Protein AF-0000000079867577 (afdb_homodimer)

Nearest PDB structures (foldseek):
  4oru-assembly3_B  TM=2.639E-01  e=8.665E-01  Homo sapiens
  6h03-assembly1_E  TM=2.445E-01  e=2.563E+00  Homo sapiens
  1rav-assembly1_A  TM=2.492E-01  e=6.803E+00  Gallus gallus
  4oru-assembly3_B  TM=2.639E-01  e=9.669E-01  Homo sapiens
  1rav-assembly1_A  TM=2.495E-01  e=3.552E+00  Gallus gallus

Structure (mmCIF, N/CA/C/O backbone):
data_AF-0000000079867577-model_v1
#
loop_
_entity.id
_entity.type
_entity.pdbx_description
1 polymer 'Tubby C-terminal-like domain'
#
loop_
_atom_site.group_PDB
_atom_site.id
_atom_site.type_symbol
_atom_site.label_atom_id
_atom_site.label_alt_id
_atom_site.label_comp_id
_atom_site.label_asym_id
_atom_site.label_entity_id
_atom_site.label_seq_id
_atom_site.pdbx_PDB_ins_code
_atom_site.Cartn_x
_atom_site.Cartn_y
_atom_site.Cartn_z
_atom_site.occupancy
_atom_site.B_iso_or_equiv
_atom_site.auth_seq_id
_atom_site.auth_comp_id
_atom_site.auth_asym_id
_atom_site.auth_atom_id
_atom_site.pdbx_PDB_model_num
ATOM 1 N N . MET A 1 1 ? -5.703 4.043 -35.188 1 22.88 1 MET A N 1
ATOM 2 C CA . MET A 1 1 ? -6.418 4.797 -34.188 1 22.88 1 MET A CA 1
ATOM 3 C C . MET A 1 1 ? -6.48 4.012 -32.875 1 22.88 1 MET A C 1
ATOM 5 O O . MET A 1 1 ? -7.207 3.021 -32.781 1 22.88 1 MET A O 1
ATOM 9 N N . GLY A 1 2 ? -5.352 3.646 -32.219 1 25.7 2 GLY A N 1
ATOM 10 C CA . GLY A 1 2 ? -5.07 2.758 -31.109 1 25.7 2 GLY A CA 1
ATOM 11 C C . GLY A 1 2 ? -5.867 3.102 -29.859 1 25.7 2 GLY A C 1
ATOM 12 O O . GLY A 1 2 ? -5.922 4.262 -29.453 1 25.7 2 GLY A O 1
ATOM 13 N N . CYS A 1 3 ? -7.023 2.471 -29.609 1 24.03 3 CYS A N 1
ATOM 14 C CA . CYS A 1 3 ? -8 2.66 -28.547 1 24.03 3 CYS A CA 1
ATOM 15 C C . CYS A 1 3 ? -7.328 2.645 -27.172 1 24.03 3 CYS A C 1
ATOM 17 O O . CYS A 1 3 ? -7.012 1.577 -26.641 1 24.03 3 CYS A O 1
ATOM 19 N N . ALA A 1 4 ? -6.359 3.41 -26.875 1 29.22 4 ALA A N 1
ATOM 20 C CA . ALA A 1 4 ? -5.852 3.541 -25.516 1 29.22 4 ALA A CA 1
ATOM 21 C C . ALA A 1 4 ? -6.988 3.748 -24.531 1 29.22 4 ALA A C 1
ATOM 23 O O . ALA A 1 4 ? -7.48 4.867 -24.359 1 29.22 4 ALA A O 1
ATOM 24 N N . SER A 1 5 ? -8.031 3.057 -24.516 1 32.31 5 SER A N 1
ATOM 25 C CA . SER A 1 5 ? -9.086 3.277 -23.531 1 32.31 5 SER A CA 1
ATOM 26 C C . SER A 1 5 ? -8.508 3.404 -22.125 1 32.31 5 SER A C 1
ATOM 28 O O . SER A 1 5 ? -7.812 2.502 -21.641 1 32.31 5 SER A O 1
ATOM 30 N N . SER A 1 6 ? -8.016 4.461 -21.688 1 37.53 6 SER A N 1
ATOM 31 C CA . SER A 1 6 ? -7.57 4.898 -20.375 1 37.53 6 SER A CA 1
ATOM 32 C C . SER A 1 6 ? -8.492 4.359 -19.281 1 37.53 6 SER A C 1
ATOM 34 O O . SER A 1 6 ? -9.609 4.848 -19.109 1 37.53 6 SER A O 1
ATOM 36 N N . SER A 1 7 ? -8.773 3.127 -19.25 1 44.41 7 SER A N 1
ATOM 37 C CA . SER A 1 7 ? -9.727 2.506 -18.328 1 44.41 7 SER A CA 1
ATOM 38 C C . SER A 1 7 ? -9.578 3.051 -16.922 1 44.41 7 SER A C 1
ATOM 40 O O . SER A 1 7 ? -8.594 2.746 -16.234 1 44.41 7 SER A O 1
ATOM 42 N N . ALA A 1 8 ? -10.047 4.266 -16.859 1 45.84 8 ALA A N 1
ATOM 43 C CA . ALA A 1 8 ? -10.109 5.035 -15.609 1 45.84 8 ALA A CA 1
ATOM 44 C C . ALA A 1 8 ? -10.688 4.191 -14.477 1 45.84 8 ALA A C 1
ATOM 46 O O . ALA A 1 8 ? -11.625 3.416 -14.688 1 45.84 8 ALA A O 1
ATOM 47 N N . ILE A 1 9 ? -9.93 3.855 -13.453 1 59.16 9 ILE A N 1
ATOM 48 C CA . ILE A 1 9 ? -10.414 3.219 -12.234 1 59.16 9 ILE A CA 1
ATOM 49 C C . ILE A 1 9 ? -11.688 3.91 -11.758 1 59.16 9 ILE A C 1
ATOM 51 O O . ILE A 1 9 ? -11.711 5.129 -11.578 1 59.16 9 ILE A O 1
ATOM 55 N N . PRO A 1 10 ? -12.828 3.285 -11.914 1 61.44 10 PRO A N 1
ATOM 56 C CA . PRO A 1 10 ? -14.062 3.93 -11.453 1 61.44 10 PRO A CA 1
ATOM 57 C C . PRO A 1 10 ? -13.953 4.477 -10.031 1 61.44 10 PRO A C 1
ATOM 59 O O . PRO A 1 10 ? -13.25 3.898 -9.195 1 61.44 10 PRO A O 1
ATOM 62 N N . LYS A 1 11 ? -14.516 5.676 -9.906 1 65.81 11 LYS A N 1
ATOM 63 C CA . LYS A 1 11 ? -14.57 6.281 -8.578 1 65.81 11 LYS A CA 1
ATOM 64 C C . LYS A 1 11 ? -15.414 5.441 -7.629 1 65.81 11 LYS A C 1
ATOM 66 O O . LYS A 1 11 ? -16.453 4.895 -8.023 1 65.81 11 LYS A O 1
ATOM 71 N N . LEU A 1 12 ? -14.953 5.234 -6.418 1 74.25 12 LEU A N 1
ATOM 72 C CA . LEU A 1 12 ? -15.672 4.496 -5.383 1 74.25 12 LEU A CA 1
ATOM 73 C C . LEU A 1 12 ? -16.938 5.238 -4.969 1 74.25 12 LEU A C 1
ATOM 75 O O . LEU A 1 12 ? -16.969 6.469 -4.973 1 74.25 12 LEU A O 1
ATOM 79 N N . PRO A 1 13 ? -17.984 4.555 -4.668 1 74.25 13 PRO A N 1
ATOM 80 C CA . PRO A 1 13 ? -19.203 5.191 -4.172 1 74.25 13 PRO A CA 1
ATOM 81 C C . PRO A 1 13 ? -18.953 6.094 -2.963 1 74.25 13 PRO A C 1
ATOM 83 O O . PRO A 1 13 ? -18.047 5.824 -2.168 1 74.25 13 PRO A O 1
ATOM 86 N N . GLU A 1 14 ? -19.719 7.16 -2.885 1 72.25 14 GLU A N 1
ATOM 87 C CA . GLU A 1 14 ? -19.594 8.172 -1.84 1 72.25 14 GLU A CA 1
ATOM 88 C C . GLU A 1 14 ? -19.641 7.539 -0.451 1 72.25 14 GLU A C 1
ATOM 90 O O . GLU A 1 14 ? -18.938 7.969 0.461 1 72.25 14 GLU A O 1
ATOM 95 N N . SER A 1 15 ? -20.438 6.508 -0.345 1 73.75 15 SER A N 1
ATOM 96 C CA . SER A 1 15 ? -20.641 5.871 0.953 1 73.75 15 SER A CA 1
ATOM 97 C C . SER A 1 15 ? -19.359 5.195 1.439 1 73.75 15 SER A C 1
ATOM 99 O O . SER A 1 15 ? -19.219 4.902 2.629 1 73.75 15 SER A O 1
ATOM 101 N N . HIS A 1 16 ? -18.406 5.062 0.607 1 78.19 16 HIS A N 1
ATOM 102 C CA . HIS A 1 16 ? -17.172 4.363 0.969 1 78.19 16 HIS A CA 1
ATOM 103 C C . HIS A 1 16 ? -16 5.332 1.1 1 78.19 16 HIS A C 1
ATOM 105 O O . HIS A 1 16 ? -14.859 4.91 1.294 1 78.19 16 HIS A O 1
ATOM 111 N N . GLN A 1 17 ? -16.469 6.625 1.057 1 86.5 17 GLN A N 1
ATOM 112 C CA . GLN A 1 17 ? -15.398 7.621 1.062 1 86.5 17 GLN A CA 1
ATOM 113 C C . GLN A 1 17 ? -15.234 8.234 2.447 1 86.5 17 GLN A C 1
ATOM 115 O O . GLN A 1 17 ? -16.219 8.453 3.16 1 86.5 17 GLN A O 1
ATOM 120 N N . VAL A 1 18 ? -14.07 8.438 2.881 1 90.62 18 VAL A N 1
ATOM 121 C CA . VAL A 1 18 ? -13.664 9.188 4.062 1 90.62 18 VAL A CA 1
ATOM 122 C C . VAL A 1 18 ? -12.945 10.469 3.633 1 90.62 18 VAL A C 1
ATOM 124 O O . VAL A 1 18 ? -11.734 10.445 3.369 1 90.62 18 VAL A O 1
ATOM 127 N N . ALA A 1 19 ? -13.742 11.539 3.564 1 94.06 19 ALA A N 1
ATOM 128 C CA . ALA A 1 19 ? -13.203 12.75 2.934 1 94.06 19 ALA A CA 1
ATOM 129 C C . ALA A 1 19 ? -13.602 14 3.715 1 94.06 19 ALA A C 1
ATOM 131 O O . ALA A 1 19 ? -14.406 14.805 3.242 1 94.06 19 ALA A O 1
ATOM 132 N N . PRO A 1 20 ? -12.945 14.227 4.848 1 94.38 20 PRO A N 1
ATOM 133 C CA . PRO A 1 20 ? -13.289 15.438 5.598 1 94.38 20 PRO A CA 1
ATOM 134 C C . PRO A 1 20 ? -12.82 16.719 4.902 1 94.38 20 PRO A C 1
ATOM 136 O O . PRO A 1 20 ? -13.312 17.812 5.207 1 94.38 20 PRO A O 1
ATOM 139 N N . VAL A 1 21 ? -11.805 16.656 4.027 1 94.19 21 VAL A N 1
ATOM 140 C CA . VAL A 1 21 ? -11.344 17.844 3.305 1 94.19 21 VAL A CA 1
ATOM 141 C C . VAL A 1 21 ? -12.125 17.984 1.999 1 94.19 21 VAL A C 1
ATOM 143 O O . VAL A 1 21 ? -12.867 18.953 1.818 1 94.19 21 VAL A O 1
ATOM 146 N N . GLU A 1 22 ? -11.945 17.062 1.112 1 93.62 22 GLU A N 1
ATOM 147 C CA . GLU A 1 22 ? -12.641 17.094 -0.17 1 93.62 22 GLU A CA 1
ATOM 148 C C . GLU A 1 22 ? -12.742 15.703 -0.779 1 93.62 22 GLU A C 1
ATOM 150 O O . GLU A 1 22 ? -11.758 14.945 -0.784 1 93.62 22 GLU A O 1
ATOM 155 N N . ALA A 1 23 ? -13.898 15.422 -1.365 1 92.69 23 ALA A N 1
ATOM 156 C CA . ALA A 1 23 ? -14.148 14.102 -1.949 1 92.69 23 ALA A CA 1
ATOM 157 C C . ALA A 1 23 ? -13.211 13.836 -3.127 1 92.69 23 ALA A C 1
ATOM 159 O O . ALA A 1 23 ? -12.789 12.703 -3.346 1 92.69 23 ALA A O 1
ATOM 160 N N . ASP A 1 24 ? -12.844 14.898 -3.881 1 93.06 24 ASP A N 1
ATOM 161 C CA . ASP A 1 24 ? -12.023 14.75 -5.078 1 93.06 24 ASP A CA 1
ATOM 162 C C . ASP A 1 24 ? -10.586 14.383 -4.715 1 93.06 24 ASP A C 1
ATOM 164 O O . ASP A 1 24 ? -9.805 13.984 -5.578 1 93.06 24 ASP A O 1
ATOM 168 N N . LEU A 1 25 ? -10.258 14.414 -3.463 1 96.12 25 LEU A N 1
ATOM 169 C CA . LEU A 1 25 ? -8.898 14.141 -3.023 1 96.12 25 LEU A CA 1
ATOM 170 C C . LEU A 1 25 ? -8.773 12.703 -2.514 1 96.12 25 LEU A C 1
ATOM 172 O O . LEU A 1 25 ? -7.688 12.281 -2.102 1 96.12 25 LEU A O 1
ATOM 176 N N . CYS A 1 26 ? -9.875 12 -2.598 1 95.94 26 CYS A N 1
ATOM 177 C CA . CYS A 1 26 ? -9.852 10.609 -2.16 1 95.94 26 CYS A CA 1
ATOM 178 C C . CYS A 1 26 ? -9.07 9.742 -3.146 1 95.94 26 CYS A C 1
ATOM 180 O O . CYS A 1 26 ? -9.18 9.922 -4.359 1 95.94 26 CYS A O 1
ATOM 182 N N . ALA A 1 27 ? -8.312 8.812 -2.576 1 94.81 27 ALA A N 1
ATOM 183 C CA . ALA A 1 27 ? -7.672 7.809 -3.42 1 94.81 27 ALA A CA 1
ATOM 184 C C . ALA A 1 27 ? -8.711 6.934 -4.121 1 94.81 27 ALA A C 1
ATOM 186 O O . ALA A 1 27 ? -9.602 6.379 -3.473 1 94.81 27 ALA A O 1
ATOM 187 N N . LYS A 1 28 ? -8.602 6.812 -5.41 1 90.12 28 LYS A N 1
ATOM 188 C CA . LYS A 1 28 ? -9.547 5.992 -6.164 1 90.12 28 LYS A CA 1
ATOM 189 C C . LYS A 1 28 ? -9.289 4.504 -5.93 1 90.12 28 LYS A C 1
ATOM 191 O O . LYS A 1 28 ? -10.211 3.691 -6.023 1 90.12 28 LYS A O 1
ATOM 196 N N . ALA A 1 29 ? -8.102 4.129 -5.691 1 89.69 29 ALA A N 1
ATOM 197 C CA . ALA A 1 29 ? -7.613 2.791 -5.371 1 89.69 29 ALA A CA 1
ATOM 198 C C . ALA A 1 29 ? -6.477 2.854 -4.355 1 89.69 29 ALA A C 1
ATOM 200 O O . ALA A 1 29 ? -6.059 3.941 -3.945 1 89.69 29 ALA A O 1
ATOM 201 N N . ILE A 1 30 ? -6.078 1.617 -3.922 1 92.38 30 ILE A N 1
ATOM 202 C CA . ILE A 1 30 ? -4.926 1.607 -3.029 1 92.38 30 ILE A CA 1
ATOM 203 C C . ILE A 1 30 ? -3.805 2.459 -3.623 1 92.38 30 ILE A C 1
ATOM 205 O O . ILE A 1 30 ? -3.463 2.312 -4.801 1 92.38 30 ILE A O 1
ATOM 209 N N . THR A 1 31 ? -3.373 3.439 -2.898 1 93.5 31 THR A N 1
ATOM 210 C CA . THR A 1 31 ? -2.359 4.375 -3.373 1 93.5 31 THR A CA 1
ATOM 211 C C . THR A 1 31 ? -1.222 4.5 -2.365 1 93.5 31 THR A C 1
ATOM 213 O O . THR A 1 31 ? -1.458 4.531 -1.155 1 93.5 31 THR A O 1
ATOM 216 N N . THR A 1 32 ? 0.007 4.531 -2.857 1 95.69 32 THR A N 1
ATOM 217 C CA . THR A 1 32 ? 1.165 4.766 -2.002 1 95.69 32 THR A CA 1
ATOM 218 C C . THR A 1 32 ? 1.84 6.086 -2.355 1 95.69 32 THR A C 1
ATOM 220 O O . THR A 1 32 ? 2.209 6.312 -3.512 1 95.69 32 THR A O 1
ATOM 223 N N . LEU A 1 33 ? 1.961 6.957 -1.393 1 97.06 33 LEU A N 1
ATOM 224 C CA . LEU A 1 33 ? 2.646 8.234 -1.576 1 97.06 33 LEU A CA 1
ATOM 225 C C . LEU A 1 33 ? 4.082 8.156 -1.065 1 97.06 33 LEU A C 1
ATOM 227 O O . LEU A 1 33 ? 4.352 7.496 -0.059 1 97.06 33 LEU A O 1
ATOM 231 N N . ARG A 1 34 ? 4.973 8.812 -1.786 1 95.38 34 ARG A N 1
ATOM 232 C CA . ARG A 1 34 ? 6.359 8.953 -1.353 1 95.38 34 ARG A CA 1
ATOM 233 C C . ARG A 1 34 ? 6.543 10.227 -0.527 1 95.38 34 ARG A C 1
ATOM 235 O O . ARG A 1 34 ? 6.27 11.328 -1.005 1 95.38 34 ARG A O 1
ATOM 242 N N . LEU A 1 35 ? 6.977 10.008 0.667 1 94.69 35 LEU A N 1
ATOM 243 C CA . LEU A 1 35 ? 7.281 11.125 1.558 1 94.69 35 LEU A CA 1
ATOM 244 C C . LEU A 1 35 ? 8.734 11.062 2.02 1 94.69 35 LEU A C 1
ATOM 246 O O . LEU A 1 35 ? 9.477 10.156 1.632 1 94.69 35 LEU A O 1
ATOM 250 N N . ARG A 1 36 ? 9.164 12.094 2.695 1 91.81 36 ARG A N 1
ATOM 251 C CA . ARG A 1 36 ? 10.484 12.172 3.324 1 91.81 36 ARG A CA 1
ATOM 252 C C . ARG A 1 36 ? 10.391 12.828 4.699 1 91.81 36 ARG A C 1
ATOM 254 O O . ARG A 1 36 ? 9.469 13.602 4.961 1 91.81 36 ARG A O 1
ATOM 261 N N . ASP A 1 37 ? 11.312 12.445 5.512 1 90.38 37 ASP A N 1
ATOM 262 C CA . ASP A 1 37 ? 11.336 13.086 6.824 1 90.38 37 ASP A CA 1
ATOM 263 C C . ASP A 1 37 ? 11.406 14.602 6.695 1 90.38 37 ASP A C 1
ATOM 265 O O . ASP A 1 37 ? 12.234 15.125 5.945 1 90.38 37 ASP A O 1
ATOM 269 N N . ARG A 1 38 ? 10.516 15.25 7.398 1 87.38 38 ARG A N 1
ATOM 270 C CA . ARG A 1 38 ? 10.477 16.703 7.496 1 87.38 38 ARG A CA 1
ATOM 271 C C . ARG A 1 38 ? 10.406 17.344 6.117 1 87.38 38 ARG A C 1
ATOM 273 O O . ARG A 1 38 ? 11.109 18.328 5.844 1 87.38 38 ARG A O 1
ATOM 280 N N . PHE A 1 39 ? 9.68 16.734 5.227 1 82 39 PHE A N 1
ATOM 281 C CA . PHE A 1 39 ? 9.594 17.156 3.828 1 82 39 PHE A CA 1
ATOM 282 C C . PHE A 1 39 ? 9.047 18.562 3.715 1 82 39 PHE A C 1
ATOM 284 O O . PHE A 1 39 ? 9.18 19.219 2.67 1 82 39 PHE A O 1
ATOM 291 N N . TRP A 1 40 ? 8.555 19.172 4.723 1 77.62 40 TRP A N 1
ATOM 292 C CA . TRP A 1 40 ? 8.039 20.547 4.668 1 77.62 40 TRP A CA 1
ATOM 293 C C . TRP A 1 40 ? 9.109 21.547 5.09 1 77.62 40 TRP A C 1
ATOM 295 O O . TRP A 1 40 ? 8.922 22.75 4.949 1 77.62 40 TRP A O 1
ATOM 305 N N . ASP A 1 41 ? 10.125 20.922 5.664 1 74.19 41 ASP A N 1
ATOM 306 C CA . ASP A 1 41 ? 11.148 21.797 6.223 1 74.19 41 ASP A CA 1
ATOM 307 C C . ASP A 1 41 ? 12.25 22.078 5.203 1 74.19 41 ASP A C 1
ATOM 309 O O . ASP A 1 41 ? 13.438 22.047 5.535 1 74.19 41 ASP A O 1
ATOM 313 N N . SER A 1 42 ? 11.898 22.219 4.031 1 68.62 42 SER A N 1
ATOM 314 C CA . SER A 1 42 ? 12.93 22.531 3.043 1 68.62 42 SER A CA 1
ATOM 315 C C . SER A 1 42 ? 13.398 23.969 3.172 1 68.62 42 SER A C 1
ATOM 317 O O . SER A 1 42 ? 12.578 24.891 3.309 1 68.62 42 SER A O 1
ATOM 319 N N . PRO A 1 43 ? 14.68 24.062 3.348 1 64.69 43 PRO A N 1
ATOM 320 C CA . PRO A 1 43 ? 15.203 25.438 3.443 1 64.69 43 PRO A CA 1
ATOM 321 C C . PRO A 1 43 ? 14.891 26.266 2.201 1 64.69 43 PRO A C 1
ATOM 323 O O . PRO A 1 43 ? 14.859 27.5 2.273 1 64.69 43 PRO A O 1
ATOM 326 N N . SER A 1 44 ? 14.75 25.625 1.165 1 65.5 44 SER A N 1
ATOM 327 C CA . SER A 1 44 ? 14.492 26.391 -0.053 1 65.5 44 SER A CA 1
ATOM 328 C C . SER A 1 44 ? 13.023 26.781 -0.149 1 65.5 44 SER A C 1
ATOM 330 O O . SER A 1 44 ? 12.164 26.172 0.498 1 65.5 44 SER A O 1
ATOM 332 N N . ASP A 1 45 ? 12.719 27.969 -0.499 1 66.69 45 ASP A N 1
ATOM 333 C CA . ASP A 1 45 ? 11.367 28.438 -0.762 1 66.69 45 ASP A CA 1
ATOM 334 C C . ASP A 1 45 ? 10.672 27.547 -1.796 1 66.69 45 ASP A C 1
ATOM 336 O O . ASP A 1 45 ? 9.578 27.891 -2.271 1 66.69 45 ASP A O 1
ATOM 340 N N . GLU A 1 46 ? 11.305 26.422 -2.014 1 76 46 GLU A N 1
ATOM 341 C CA . GLU A 1 46 ? 10.719 25.562 -3.033 1 76 46 GLU A CA 1
ATOM 342 C C . GLU A 1 46 ? 9.758 24.547 -2.414 1 76 46 GLU A C 1
ATOM 344 O O . GLU A 1 46 ? 9.961 24.109 -1.284 1 76 46 GLU A O 1
ATOM 349 N N . ASP A 1 47 ? 8.719 24.281 -3.141 1 85.81 47 ASP A N 1
ATOM 350 C CA . ASP A 1 47 ? 7.719 23.312 -2.715 1 85.81 47 ASP A CA 1
ATOM 351 C C . ASP A 1 47 ? 8.289 21.891 -2.732 1 85.81 47 ASP A C 1
ATOM 353 O O . ASP A 1 47 ? 9.094 21.547 -3.604 1 85.81 47 ASP A O 1
ATOM 357 N N . PHE A 1 48 ? 8.055 21.219 -1.722 1 90.62 48 PHE A N 1
ATOM 358 C CA . PHE A 1 48 ? 8.227 19.766 -1.828 1 90.62 48 PHE A CA 1
ATOM 359 C C . PHE A 1 48 ? 7.055 19.141 -2.568 1 90.62 48 PHE A C 1
ATOM 361 O O . PHE A 1 48 ? 5.895 19.422 -2.26 1 90.62 48 PHE A O 1
ATOM 368 N N . VAL A 1 49 ? 7.375 18.312 -3.467 1 93.44 49 VAL A N 1
ATOM 369 C CA . VAL A 1 49 ? 6.352 17.641 -4.266 1 93.44 49 VAL A CA 1
ATOM 370 C C . VAL A 1 49 ? 6.137 16.219 -3.75 1 93.44 49 VAL A C 1
ATOM 372 O O . VAL A 1 49 ? 7.086 15.445 -3.645 1 93.44 49 VAL A O 1
ATOM 375 N N . ILE A 1 50 ? 4.93 15.969 -3.293 1 95.69 50 ILE A N 1
ATOM 376 C CA . ILE A 1 50 ? 4.52 14.625 -2.9 1 95.69 50 ILE A CA 1
ATOM 377 C C . ILE A 1 50 ? 4.02 13.859 -4.121 1 95.69 50 ILE A C 1
ATOM 379 O O . ILE A 1 50 ? 3.066 14.281 -4.781 1 95.69 50 ILE A O 1
ATOM 383 N N . CYS A 1 51 ? 4.641 12.688 -4.406 1 95.5 51 CYS A N 1
ATOM 384 C CA . CYS A 1 51 ? 4.301 11.93 -5.602 1 95.5 51 CYS A CA 1
ATOM 385 C C . CYS A 1 51 ? 3.766 10.555 -5.242 1 95.5 51 CYS A C 1
ATOM 387 O O . CYS A 1 51 ? 4.047 10.039 -4.16 1 95.5 51 CYS A O 1
ATOM 389 N N . ASP A 1 52 ? 2.963 10.102 -6.117 1 94.62 52 ASP A N 1
ATOM 390 C CA . ASP A 1 52 ? 2.598 8.688 -6.039 1 94.62 52 ASP A CA 1
ATOM 391 C C . ASP A 1 52 ? 3.803 7.793 -6.312 1 94.62 52 ASP A C 1
ATOM 393 O O . ASP A 1 52 ? 4.605 8.078 -7.203 1 94.62 52 ASP A O 1
ATOM 397 N N . ALA A 1 53 ? 3.973 6.746 -5.562 1 90.44 53 ALA A N 1
ATOM 398 C CA . ALA A 1 53 ? 5.137 5.867 -5.652 1 90.44 53 ALA A CA 1
ATOM 399 C C . ALA A 1 53 ? 5.066 4.984 -6.895 1 90.44 53 ALA A C 1
ATOM 401 O O . ALA A 1 53 ? 6.094 4.512 -7.387 1 90.44 53 ALA A O 1
ATOM 402 N N . GLU A 1 54 ? 3.896 4.738 -7.395 1 83.44 54 GLU A N 1
ATOM 403 C CA . GLU A 1 54 ? 3.695 3.777 -8.477 1 83.44 54 GLU A CA 1
ATOM 404 C C . GLU A 1 54 ? 3.953 4.418 -9.836 1 83.44 54 GLU A C 1
ATOM 406 O O . GLU A 1 54 ? 4.727 3.891 -10.641 1 83.44 54 GLU A O 1
ATOM 411 N N . TRP A 1 55 ? 3.311 5.578 -10.016 1 83.31 55 TRP A N 1
ATOM 412 C CA . TRP A 1 55 ? 3.354 6.18 -11.352 1 83.31 55 TRP A CA 1
ATOM 413 C C . TRP A 1 55 ? 4.227 7.434 -11.352 1 83.31 55 TRP A C 1
ATOM 415 O O . TRP A 1 55 ? 4.562 7.961 -12.414 1 83.31 55 TRP A O 1
ATOM 425 N N . GLY A 1 56 ? 4.527 7.883 -10.195 1 87 56 GLY A N 1
ATOM 426 C CA . GLY A 1 56 ? 5.359 9.07 -10.102 1 87 56 GLY A CA 1
ATOM 427 C C . GLY A 1 56 ? 4.586 10.359 -10.328 1 87 56 GLY A C 1
ATOM 428 O O . GLY A 1 56 ? 5.184 11.43 -10.477 1 87 56 GLY A O 1
ATOM 429 N N . GLN A 1 57 ? 3.365 10.297 -10.391 1 91.69 57 GLN A N 1
ATOM 430 C CA . GLN A 1 57 ? 2.525 11.477 -10.594 1 91.69 57 GLN A CA 1
ATOM 431 C C . GLN A 1 57 ? 2.535 12.375 -9.359 1 91.69 57 GLN A C 1
ATOM 433 O O . GLN A 1 57 ? 2.49 11.891 -8.227 1 91.69 57 GLN A O 1
ATOM 438 N N . ASP A 1 58 ? 2.533 13.727 -9.641 1 96.25 58 ASP A N 1
ATOM 439 C CA . ASP A 1 58 ? 2.418 14.68 -8.539 1 96.25 58 ASP A CA 1
ATOM 440 C C . ASP A 1 58 ? 1.022 14.648 -7.922 1 96.25 58 ASP A C 1
ATOM 442 O O . ASP A 1 58 ? 0.02 14.664 -8.641 1 96.25 58 ASP A O 1
ATOM 446 N N . VAL A 1 59 ? 0.977 14.633 -6.645 1 97.62 59 VAL A N 1
ATOM 447 C CA . VAL A 1 59 ? -0.309 14.562 -5.957 1 97.62 59 VAL A CA 1
ATOM 448 C C . VAL A 1 59 ? -0.531 15.836 -5.148 1 97.62 59 VAL A C 1
ATOM 450 O O . VAL A 1 59 ? -1.592 16.469 -5.238 1 97.62 59 VAL A O 1
ATOM 453 N N . PHE A 1 60 ? 0.449 16.219 -4.344 1 97.62 60 PHE A N 1
ATOM 454 C CA . PHE A 1 60 ? 0.374 17.438 -3.541 1 97.62 60 PHE A CA 1
ATOM 455 C C . PHE A 1 60 ? 1.703 18.172 -3.564 1 97.62 60 PHE A C 1
ATOM 457 O O . PHE A 1 60 ? 2.725 17.625 -3.979 1 97.62 60 PHE A O 1
ATOM 464 N N . ARG A 1 61 ? 1.608 19.375 -3.209 1 95.38 61 ARG A N 1
ATOM 465 C CA . ARG A 1 61 ? 2.768 20.219 -2.932 1 95.38 61 ARG A CA 1
ATOM 466 C C . ARG A 1 61 ? 2.648 20.875 -1.562 1 95.38 61 ARG A C 1
ATOM 468 O O . ARG A 1 61 ? 1.542 21.156 -1.101 1 95.38 61 ARG A O 1
ATOM 475 N N . ILE A 1 62 ? 3.764 21.031 -0.963 1 93.25 62 ILE A N 1
ATOM 476 C CA . ILE A 1 62 ? 3.752 21.766 0.296 1 93.25 62 ILE A CA 1
ATOM 477 C C . ILE A 1 62 ? 4.926 22.734 0.335 1 93.25 62 ILE A C 1
ATOM 479 O O . ILE A 1 62 ? 6.055 22.375 0.002 1 93.25 62 ILE A O 1
ATOM 483 N N . GLN A 1 63 ? 4.496 23.969 0.558 1 79.94 63 GLN A N 1
ATOM 484 C CA . GLN A 1 63 ? 5.531 25 0.668 1 79.94 63 GLN A CA 1
ATOM 485 C C . GLN A 1 63 ? 6.23 24.922 2.023 1 79.94 63 GLN A C 1
ATOM 487 O O . GLN A 1 63 ? 5.574 24.797 3.061 1 79.94 63 GLN A O 1
ATOM 492 N N . GLY A 1 64 ? 7.555 24.766 1.994 1 66.5 64 GLY A N 1
ATOM 493 C CA . GLY A 1 64 ? 8.375 24.781 3.191 1 66.5 64 GLY A CA 1
ATOM 494 C C . GLY A 1 64 ? 8.406 26.141 3.873 1 66.5 64 GLY A C 1
ATOM 495 O O . GLY A 1 64 ? 8.812 27.141 3.271 1 66.5 64 GLY A O 1
ATOM 496 N N . THR A 1 65 ? 7.559 26.359 4.809 1 68.75 65 THR A N 1
ATOM 497 C CA . THR A 1 65 ? 7.637 27.641 5.5 1 68.75 65 THR A CA 1
ATOM 498 C C . THR A 1 65 ? 8.039 27.438 6.957 1 68.75 65 THR A C 1
ATOM 500 O O . THR A 1 65 ? 7.871 26.359 7.516 1 68.75 65 THR A O 1
ATOM 503 N N . THR A 1 66 ? 8.828 28.297 7.43 1 63.62 66 THR A N 1
ATOM 504 C CA . THR A 1 66 ? 9.156 28.359 8.852 1 63.62 66 THR A CA 1
ATOM 505 C C . THR A 1 66 ? 7.949 28.797 9.672 1 63.62 66 THR A C 1
ATOM 507 O O . THR A 1 66 ? 7.984 28.766 10.906 1 63.62 66 THR A O 1
ATOM 510 N N . SER A 1 67 ? 6.93 29.109 8.977 1 66.75 67 SER A N 1
ATOM 511 C CA . SER A 1 67 ? 5.742 29.594 9.672 1 66.75 67 SER A CA 1
ATOM 512 C C . SER A 1 67 ? 4.996 28.453 10.359 1 66.75 67 SER A C 1
ATOM 514 O O . SER A 1 67 ? 5.199 27.281 10.031 1 66.75 67 SER A O 1
ATOM 516 N N . ALA A 1 68 ? 4.262 28.797 11.383 1 74.12 68 ALA A N 1
ATOM 517 C CA . ALA A 1 68 ? 3.389 27.891 12.109 1 74.12 68 ALA A CA 1
ATOM 518 C C . ALA A 1 68 ? 2.277 27.359 11.211 1 74.12 68 ALA A C 1
ATOM 520 O O . ALA A 1 68 ? 1.684 26.312 11.492 1 74.12 68 ALA A O 1
ATOM 521 N N . MET A 1 69 ? 2.125 28.094 10.141 1 86.5 69 MET A N 1
ATOM 522 C CA . MET A 1 69 ? 1.05 27.672 9.25 1 86.5 69 MET A CA 1
ATOM 523 C C . MET A 1 69 ? 1.605 26.922 8.047 1 86.5 69 MET A C 1
ATOM 525 O O . MET A 1 69 ? 2.521 27.406 7.375 1 86.5 69 MET A O 1
ATOM 529 N N . LYS A 1 70 ? 1.132 25.719 7.836 1 90.56 70 LYS A N 1
ATOM 530 C CA . LYS A 1 70 ? 1.481 24.922 6.672 1 90.56 70 LYS A CA 1
ATOM 531 C C . LYS A 1 70 ? 0.317 24.828 5.691 1 90.56 70 LYS A C 1
ATOM 533 O O . LYS A 1 70 ? -0.833 24.656 6.098 1 90.56 70 LYS A O 1
ATOM 538 N N . THR A 1 71 ? 0.705 25.078 4.465 1 93.5 71 THR A N 1
ATOM 539 C CA . THR A 1 71 ? -0.324 25.031 3.432 1 93.5 71 THR A CA 1
ATOM 540 C C . THR A 1 71 ? -0.095 23.859 2.486 1 93.5 71 THR A C 1
ATOM 542 O O . THR A 1 71 ? 0.975 23.734 1.887 1 93.5 71 THR A O 1
ATOM 545 N N . LEU A 1 72 ? -1.035 22.953 2.422 1 95.75 72 LEU A N 1
ATOM 546 C CA . LEU A 1 72 ? -1.027 21.891 1.429 1 95.75 72 LEU A CA 1
ATOM 547 C C . LEU A 1 72 ? -1.694 22.344 0.136 1 95.75 72 LEU A C 1
ATOM 549 O O . LEU A 1 72 ? -2.787 22.922 0.164 1 95.75 72 LEU A O 1
ATOM 553 N N . ARG A 1 73 ? -1.025 22.094 -0.983 1 96.62 73 ARG A N 1
ATOM 554 C CA . ARG A 1 73 ? -1.495 22.531 -2.289 1 96.62 73 ARG A CA 1
ATOM 555 C C . ARG A 1 73 ? -1.669 21.359 -3.242 1 96.62 73 ARG A C 1
ATOM 557 O O . ARG A 1 73 ? -1.066 20.297 -3.047 1 96.62 73 ARG A O 1
ATOM 564 N N . ASP A 1 74 ? -2.51 21.641 -4.25 1 96.69 74 ASP A N 1
ATOM 565 C CA . ASP A 1 74 ? -2.604 20.641 -5.316 1 96.69 74 ASP A CA 1
ATOM 566 C C . ASP A 1 74 ? -1.438 20.781 -6.293 1 96.69 74 ASP A C 1
ATOM 568 O O . ASP A 1 74 ? -0.569 21.625 -6.121 1 96.69 74 ASP A O 1
ATOM 572 N N . PRO A 1 75 ? -1.318 19.922 -7.301 1 95.88 75 PRO A N 1
ATOM 573 C CA . PRO A 1 75 ? -0.184 19.953 -8.227 1 95.88 75 PRO A CA 1
ATOM 574 C C . PRO A 1 75 ? -0.092 21.266 -9.008 1 95.88 75 PRO A C 1
ATOM 576 O O . PRO A 1 75 ? 0.979 21.609 -9.508 1 95.88 75 PRO A O 1
ATOM 579 N N . HIS A 1 76 ? -1.124 21.953 -9.125 1 95.38 76 HIS A N 1
ATOM 580 C CA . HIS A 1 76 ? -1.145 23.234 -9.82 1 95.38 76 HIS A CA 1
ATOM 581 C C . HIS A 1 76 ? -0.919 24.391 -8.852 1 95.38 76 HIS A C 1
ATOM 583 O O . HIS A 1 76 ? -1.165 25.547 -9.195 1 95.38 76 HIS A O 1
ATOM 589 N N . ARG A 1 77 ? -0.586 24.109 -7.645 1 93.69 77 ARG A N 1
ATOM 590 C CA . ARG A 1 77 ? -0.189 25.047 -6.609 1 93.69 77 ARG A CA 1
ATOM 591 C C . ARG A 1 77 ? -1.4 25.797 -6.051 1 93.69 77 ARG A C 1
ATOM 593 O O . ARG A 1 77 ? -1.261 26.859 -5.445 1 93.69 77 ARG A O 1
ATOM 600 N N . LYS A 1 78 ? -2.516 25.25 -6.363 1 94.88 78 LYS A N 1
ATOM 601 C CA . LYS A 1 78 ? -3.709 25.781 -5.711 1 94.88 78 LYS A CA 1
ATOM 602 C C . LYS A 1 78 ? -3.779 25.344 -4.25 1 94.88 78 LYS A C 1
ATOM 604 O O . LYS A 1 78 ? -3.725 24.141 -3.959 1 94.88 78 LYS A O 1
ATOM 609 N N . PRO A 1 79 ? -3.947 26.297 -3.32 1 95.44 79 PRO A N 1
ATOM 610 C CA . PRO A 1 79 ? -4.074 25.906 -1.917 1 95.44 79 PRO A CA 1
ATOM 611 C C . PRO A 1 79 ? -5.328 25.078 -1.647 1 95.44 79 PRO A C 1
ATOM 613 O O . PRO A 1 79 ? -6.402 25.391 -2.164 1 95.44 79 PRO A O 1
ATOM 616 N N . LEU A 1 80 ? -5.184 24.031 -0.873 1 96.88 80 LEU A N 1
ATOM 617 C CA . LEU A 1 80 ? -6.301 23.172 -0.525 1 96.88 80 LEU A CA 1
ATOM 618 C C . LEU A 1 80 ? -6.703 23.359 0.934 1 96.88 80 LEU A C 1
ATOM 620 O O . LEU A 1 80 ? -7.887 23.5 1.243 1 96.88 80 LEU A O 1
ATOM 624 N N . VAL A 1 81 ? -5.758 23.375 1.851 1 96.5 81 VAL A N 1
ATOM 625 C CA . VAL A 1 81 ? -6 23.484 3.285 1 96.5 81 VAL A CA 1
ATOM 626 C C . VAL A 1 81 ? -4.82 24.172 3.959 1 96.5 81 VAL A C 1
ATOM 628 O O . VAL A 1 81 ? -3.697 24.141 3.457 1 96.5 81 VAL A O 1
ATOM 631 N N . HIS A 1 82 ? -5.117 24.797 5.055 1 95.25 82 HIS A N 1
ATOM 632 C CA . HIS A 1 82 ? -4.133 25.344 5.98 1 95.25 82 HIS A CA 1
ATOM 633 C C . HIS A 1 82 ? -4.121 24.578 7.297 1 95.25 82 HIS A C 1
ATOM 635 O O . HIS A 1 82 ? -5.18 24.219 7.824 1 95.25 82 HIS A O 1
ATOM 641 N N . MET A 1 83 ? -3.006 24.281 7.723 1 95.19 83 MET A N 1
ATOM 642 C CA . MET A 1 83 ? -2.859 23.672 9.039 1 95.19 83 MET A CA 1
ATOM 643 C C . MET A 1 83 ? -2.082 24.578 9.977 1 95.19 83 MET A C 1
ATOM 645 O O . MET A 1 83 ? -1.016 25.094 9.617 1 95.19 83 MET A O 1
ATOM 649 N N . LYS A 1 84 ? -2.66 24.781 11.125 1 93.19 84 LYS A N 1
ATOM 650 C CA . LYS A 1 84 ? -2.053 25.688 12.102 1 93.19 84 LYS A CA 1
ATOM 651 C C . LYS A 1 84 ? -1.899 25 13.453 1 93.19 84 LYS A C 1
ATOM 653 O O . LYS A 1 84 ? -2.85 24.406 13.969 1 93.19 84 LYS A O 1
ATOM 658 N N . ARG A 1 85 ? -0.713 25.156 13.992 1 92.19 85 ARG A N 1
ATOM 659 C CA . ARG A 1 85 ? -0.448 24.656 15.344 1 92.19 85 ARG A CA 1
ATOM 660 C C . ARG A 1 85 ? -1.122 25.531 16.391 1 92.19 85 ARG A C 1
ATOM 662 O O . ARG A 1 85 ? -1.002 26.75 16.359 1 92.19 85 ARG A O 1
ATOM 669 N N . GLU A 1 86 ? -1.914 24.938 17.297 1 92.88 86 GLU A N 1
ATOM 670 C CA . GLU A 1 86 ? -2.484 25.656 18.438 1 92.88 86 GLU A CA 1
ATOM 671 C C . GLU A 1 86 ? -1.498 25.719 19.594 1 92.88 86 GLU A C 1
ATOM 673 O O . GLU A 1 86 ? -1.384 24.766 20.375 1 92.88 86 GLU A O 1
ATOM 678 N N . LEU A 1 87 ? -0.927 26.844 19.859 1 86.81 87 LEU A N 1
ATOM 679 C CA . LEU A 1 87 ? 0.186 27.031 20.781 1 86.81 87 LEU A CA 1
ATOM 680 C C . LEU A 1 87 ? -0.268 26.844 22.219 1 86.81 87 LEU A C 1
ATOM 682 O O . LEU A 1 87 ? 0.489 26.344 23.062 1 86.81 87 LEU A O 1
ATOM 686 N N . MET A 1 88 ? -1.532 27.234 22.547 1 90.25 88 MET A N 1
ATOM 687 C CA . MET A 1 88 ? -1.995 27.219 23.922 1 90.25 88 MET A CA 1
ATOM 688 C C . MET A 1 88 ? -2.707 25.906 24.25 1 90.25 88 MET A C 1
ATOM 690 O O . MET A 1 88 ? -3.316 25.766 25.312 1 90.25 88 MET A O 1
ATOM 694 N N . ALA A 1 89 ? -2.691 24.953 23.328 1 90 89 ALA A N 1
ATOM 695 C CA . ALA A 1 89 ? -3.324 23.656 23.594 1 90 89 ALA A CA 1
ATOM 696 C C . ALA A 1 89 ? -2.49 22.828 24.562 1 90 89 ALA A C 1
ATOM 698 O O . ALA A 1 89 ? -1.26 22.891 24.531 1 90 89 ALA A O 1
ATOM 699 N N . PRO A 1 90 ? -3.15 22.078 25.5 1 91.75 90 PRO A N 1
ATOM 700 C CA . PRO A 1 90 ? -2.422 21.25 26.469 1 91.75 90 PRO A CA 1
ATOM 701 C C . PRO A 1 90 ? -1.602 20.141 25.812 1 91.75 90 PRO A C 1
ATOM 703 O O . PRO A 1 90 ? -0.66 19.625 26.422 1 91.75 90 PRO A O 1
ATOM 706 N N . VAL A 1 91 ? -2.012 19.703 24.734 1 91.44 91 VAL A N 1
ATOM 707 C CA . VAL A 1 91 ? -1.282 18.719 23.953 1 91.44 91 VAL A CA 1
ATOM 708 C C . VAL A 1 91 ? -1.066 19.234 22.531 1 91.44 91 VAL A C 1
ATOM 710 O O . VAL A 1 91 ? -1.791 20.109 22.062 1 91.44 91 VAL A O 1
ATOM 713 N N . PRO A 1 92 ? -0.018 18.75 21.844 1 92.88 92 PRO A N 1
ATOM 714 C CA . PRO A 1 92 ? 0.199 19.203 20.469 1 92.88 92 PRO A CA 1
ATOM 715 C C . PRO A 1 92 ? -1.03 19.016 19.578 1 92.88 92 PRO A C 1
ATOM 717 O O . PRO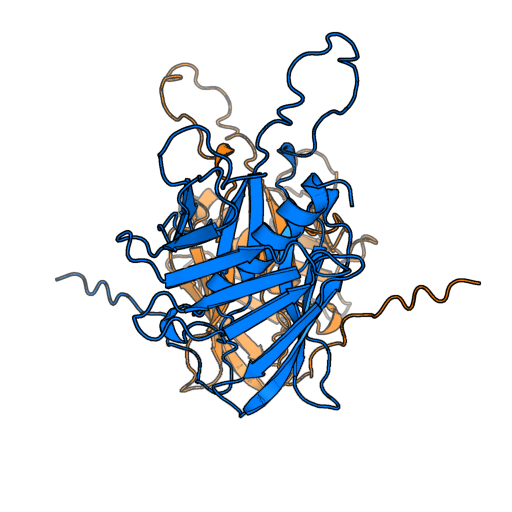 A 1 92 ? -1.41 17.875 19.281 1 92.88 92 PRO A O 1
ATOM 720 N N . THR A 1 93 ? -1.652 20.109 19.234 1 95.25 93 THR A N 1
ATOM 721 C CA . THR A 1 93 ? -2.898 20.141 18.484 1 95.25 93 THR A CA 1
ATOM 722 C C . THR A 1 93 ? -2.748 21.016 17.234 1 95.25 93 THR A C 1
ATOM 724 O O . THR A 1 93 ? -2.24 22.141 17.297 1 95.25 93 THR A O 1
ATOM 727 N N . TYR A 1 94 ? -3.143 20.469 16.109 1 95.69 94 TYR A N 1
ATOM 728 C CA . TYR A 1 94 ? -3.078 21.141 14.82 1 95.69 94 TYR A CA 1
ATOM 729 C C . TYR A 1 94 ? -4.469 21.312 14.219 1 95.69 94 TYR A C 1
ATOM 731 O O . TYR A 1 94 ? -5.164 20.328 13.969 1 95.69 94 TYR A O 1
ATOM 739 N N . ASN A 1 95 ? -4.832 22.516 14.039 1 96.94 95 ASN A N 1
ATOM 740 C CA . ASN A 1 95 ? -6.129 22.812 13.445 1 96.94 95 ASN A CA 1
ATOM 741 C C . ASN A 1 95 ? -6.039 22.938 11.922 1 96.94 95 ASN A C 1
ATOM 743 O O . ASN A 1 95 ? -5.105 23.547 11.398 1 96.94 95 ASN A O 1
ATOM 747 N N . VAL A 1 96 ? -6.961 22.297 11.219 1 97 96 VAL A N 1
ATOM 748 C CA . VAL A 1 96 ? -6.977 22.281 9.766 1 97 96 VAL A CA 1
ATOM 749 C C . VAL A 1 96 ? -8.148 23.109 9.25 1 97 96 VAL A C 1
ATOM 751 O O . VAL A 1 96 ? -9.297 22.891 9.648 1 97 96 VAL A O 1
ATOM 754 N N . PHE A 1 97 ? -7.875 24.062 8.367 1 96.81 97 PHE A N 1
ATOM 755 C CA . PHE A 1 97 ? -8.875 24.969 7.805 1 96.81 97 PHE A CA 1
ATOM 756 C C . PHE A 1 97 ? -8.938 24.828 6.289 1 96.81 97 PHE A C 1
ATOM 758 O O . PHE A 1 97 ? -7.91 24.656 5.633 1 96.81 97 PHE A O 1
ATOM 765 N N . ASP A 1 98 ? -10.094 24.922 5.781 1 95.81 98 ASP A N 1
ATOM 766 C CA . ASP A 1 98 ? -10.25 24.969 4.328 1 95.81 98 ASP A CA 1
ATOM 767 C C . ASP A 1 98 ? -9.578 26.203 3.748 1 95.81 98 ASP A C 1
ATOM 769 O O . ASP A 1 98 ? -9.617 27.281 4.352 1 95.81 98 ASP A O 1
ATOM 773 N N . ALA A 1 99 ? -8.938 26.125 2.594 1 94.62 99 ALA A N 1
ATOM 774 C CA . ALA A 1 99 ? -8.227 27.25 1.994 1 94.62 99 ALA A CA 1
ATOM 775 C C . ALA A 1 99 ? -9.172 28.109 1.156 1 94.62 99 ALA A C 1
ATOM 777 O O . ALA A 1 99 ? -8.75 29.078 0.538 1 94.62 99 ALA A O 1
ATOM 778 N N . LYS A 1 100 ? -10.352 27.719 1.112 1 92.69 100 LYS A N 1
ATOM 779 C CA . LYS A 1 100 ? -11.352 28.531 0.427 1 92.69 100 LYS A CA 1
ATOM 780 C C . LYS A 1 100 ? -11.609 29.828 1.187 1 92.69 100 LYS A C 1
ATOM 782 O O . LYS A 1 100 ? -11.039 30.062 2.254 1 92.69 100 LYS A O 1
ATOM 787 N N . ALA A 1 101 ? -12.438 30.656 0.602 1 91 101 ALA A N 1
ATOM 788 C CA . ALA A 1 101 ? -12.727 31.953 1.186 1 91 101 ALA A CA 1
ATOM 789 C C . ALA A 1 101 ? -13.383 31.812 2.559 1 91 101 ALA A C 1
ATOM 791 O O . ALA A 1 101 ? -13.164 32.656 3.445 1 91 101 ALA A O 1
ATOM 792 N N . SER A 1 102 ? -14.102 30.766 2.807 1 89.44 102 SER A N 1
ATOM 793 C CA . SER A 1 102 ? -14.812 30.562 4.062 1 89.44 102 SER A CA 1
ATOM 794 C C . SER A 1 102 ? -13.844 30.297 5.211 1 89.44 102 SER A C 1
ATOM 796 O O . SER A 1 102 ? -14.164 30.562 6.371 1 89.44 102 SER A O 1
ATOM 798 N N . ALA A 1 103 ? -12.641 29.719 4.859 1 91.56 103 ALA A N 1
ATOM 799 C CA . ALA A 1 103 ? -11.641 29.375 5.867 1 91.56 103 ALA A CA 1
ATOM 800 C C . ALA A 1 103 ? -12.273 28.594 7.016 1 91.56 103 ALA A C 1
ATOM 802 O O . ALA A 1 103 ? -11.945 28.812 8.18 1 91.56 103 ALA A O 1
ATOM 803 N N . ALA A 1 104 ? -13.25 27.734 6.758 1 94.81 104 ALA A N 1
ATOM 804 C CA . ALA A 1 104 ? -13.938 26.953 7.781 1 94.81 104 ALA A CA 1
ATOM 805 C C . ALA A 1 104 ? -12.992 25.938 8.422 1 94.81 104 ALA A C 1
ATOM 807 O O . ALA A 1 104 ? -12.18 25.312 7.73 1 94.81 104 ALA A O 1
ATOM 808 N N . LYS A 1 105 ? -13.133 25.844 9.734 1 96.62 105 LYS A N 1
ATOM 809 C CA . LYS A 1 105 ? -12.391 24.781 10.406 1 96.62 105 LYS A CA 1
ATOM 810 C C . LYS A 1 105 ? -12.969 23.406 10.07 1 96.62 105 LYS A C 1
ATOM 812 O O . LYS A 1 105 ? -14.164 23.172 10.25 1 96.62 105 LYS A O 1
ATOM 817 N N . LEU A 1 106 ? -12.133 22.531 9.594 1 96.62 106 LEU A N 1
ATOM 818 C CA . LEU A 1 106 ? -12.586 21.219 9.156 1 96.62 106 LEU A CA 1
ATOM 819 C C . LEU A 1 106 ? -12.445 20.203 10.281 1 96.62 106 LEU A C 1
ATOM 821 O O . LEU A 1 106 ? -13.391 19.469 10.594 1 96.62 106 LEU A O 1
ATOM 825 N N . PHE A 1 107 ? -11.336 20.047 10.891 1 97.25 107 PHE A N 1
ATOM 826 C CA . PHE A 1 107 ? -11.062 19.156 12 1 97.25 107 PHE A CA 1
ATOM 827 C C . PHE A 1 107 ? -9.758 19.531 12.703 1 97.25 107 PHE A C 1
ATOM 829 O O . PHE A 1 107 ? -9.055 20.438 12.258 1 97.25 107 PHE A O 1
ATOM 836 N N . SER A 1 108 ? -9.508 18.906 13.797 1 97.62 108 SER A N 1
ATOM 837 C CA . SER A 1 108 ? -8.25 19.062 14.531 1 97.62 108 SER A CA 1
ATOM 838 C C . SER A 1 108 ? -7.52 17.734 14.656 1 97.62 108 SER A C 1
ATOM 840 O O . SER A 1 108 ? -8.148 16.672 14.719 1 97.62 108 SER A O 1
ATOM 842 N N . ILE A 1 109 ? -6.23 17.828 14.656 1 97.88 109 ILE A N 1
ATOM 843 C CA . ILE A 1 109 ? -5.371 16.656 14.844 1 97.88 109 ILE A CA 1
ATOM 844 C C . ILE A 1 109 ? -4.613 16.781 16.156 1 97.88 109 ILE A C 1
ATOM 846 O O . ILE A 1 109 ? -3.766 17.656 16.312 1 97.88 109 ILE A O 1
ATOM 850 N N . LYS A 1 110 ? -4.957 15.961 17.094 1 97.62 110 LYS A N 1
ATOM 851 C CA . LYS A 1 110 ? -4.145 15.805 18.297 1 97.62 110 LYS A CA 1
ATOM 852 C C . LYS A 1 110 ? -3.082 14.727 18.109 1 97.62 110 LYS A C 1
ATOM 854 O O . LYS A 1 110 ? -3.402 13.539 18.016 1 97.62 110 LYS A O 1
ATOM 859 N N . ALA A 1 111 ? -1.867 15.086 18.047 1 95.25 111 ALA A N 1
ATOM 860 C CA . ALA A 1 111 ? -0.799 14.188 17.594 1 95.25 111 ALA A CA 1
ATOM 861 C C . ALA A 1 111 ? -0.218 13.406 18.781 1 95.25 111 ALA A C 1
ATOM 863 O O . ALA A 1 111 ? 0.302 12.305 18.609 1 95.25 111 ALA A O 1
ATOM 864 N N . GLN A 1 112 ? -0.1 14.023 20.016 1 89.38 112 GLN A N 1
ATOM 865 C CA . GLN A 1 112 ? 0.446 13.398 21.203 1 89.38 112 GLN A CA 1
ATOM 866 C C . GLN A 1 112 ? -0.463 13.633 22.406 1 89.38 112 GLN A C 1
ATOM 868 O O . GLN A 1 112 ? -1.187 14.625 22.469 1 89.38 112 GLN A O 1
ATOM 873 N N . PRO A 1 113 ? -0.506 12.664 23.391 1 91.12 113 PRO A N 1
ATOM 874 C CA . PRO A 1 113 ? 0.358 11.484 23.484 1 91.12 113 PRO A CA 1
ATOM 875 C C . PRO A 1 113 ? -0.053 10.375 22.531 1 91.12 113 PRO A C 1
ATOM 877 O O . PRO A 1 113 ? 0.746 9.477 22.25 1 91.12 113 PRO A O 1
ATOM 880 N N . GLU A 1 114 ? -1.36 10.422 22.109 1 94.19 114 GLU A N 1
ATOM 881 C CA . GLU A 1 114 ? -1.852 9.492 21.094 1 94.19 114 GLU A CA 1
ATOM 882 C C . GLU A 1 114 ? -2.564 10.242 19.969 1 94.19 114 GLU A C 1
ATOM 884 O O . GLU A 1 114 ? -3.279 11.211 20.219 1 94.19 114 GLU A O 1
ATOM 889 N N . LEU A 1 115 ? -2.387 9.727 18.828 1 97.31 115 LEU A N 1
ATOM 890 C CA . LEU A 1 115 ? -3.088 10.352 17.719 1 97.31 115 LEU A CA 1
ATOM 891 C C . LEU A 1 115 ? -4.598 10.273 17.906 1 97.31 115 LEU A C 1
ATOM 893 O O . LEU A 1 115 ? -5.137 9.211 18.234 1 97.31 115 LEU A O 1
ATOM 897 N N . ASN A 1 116 ? -5.223 11.391 17.766 1 97.81 116 ASN A N 1
ATOM 898 C CA . ASN A 1 116 ? -6.68 11.469 17.812 1 97.81 116 ASN A CA 1
ATOM 899 C C . ASN A 1 116 ? -7.211 12.523 16.844 1 97.81 116 ASN A C 1
ATOM 901 O O . ASN A 1 116 ? -6.902 13.711 16.984 1 97.81 116 ASN A O 1
ATOM 905 N N . VAL A 1 117 ? -7.926 12.109 15.836 1 98 117 VAL A N 1
ATOM 906 C CA . VAL A 1 117 ? -8.648 12.969 14.898 1 98 117 VAL A CA 1
ATOM 907 C C . VAL A 1 117 ? -10.133 12.617 14.914 1 98 117 VAL A C 1
ATOM 909 O O . VAL A 1 117 ? -10.508 11.453 14.742 1 98 117 VAL A O 1
ATOM 912 N N . GLU A 1 118 ? -10.945 13.578 15.133 1 95.81 118 GLU A N 1
ATOM 913 C CA . GLU A 1 118 ? -12.391 13.359 15.117 1 95.81 118 GLU A CA 1
ATOM 914 C C . GLU A 1 118 ? -13.078 14.32 14.148 1 95.81 118 GLU A C 1
ATOM 916 O O . GLU A 1 118 ? -12.75 15.508 14.102 1 95.81 118 GLU A O 1
ATOM 921 N N . PHE A 1 119 ? -13.969 13.773 13.453 1 95.5 119 PHE A N 1
ATOM 922 C CA . PHE A 1 119 ? -14.781 14.578 12.539 1 95.5 119 PHE A CA 1
ATOM 923 C C . PHE A 1 119 ? -16.062 13.844 12.18 1 95.5 119 PHE A C 1
ATOM 925 O O . PHE A 1 119 ? -16.234 12.664 12.508 1 95.5 119 PHE A O 1
ATOM 932 N N . GLN A 1 120 ? -16.938 14.617 11.617 1 92.88 120 GLN A N 1
ATOM 933 C CA . GLN A 1 120 ? -18.156 14.023 11.07 1 92.88 120 GLN A CA 1
ATOM 934 C C . GLN A 1 120 ? -18.016 13.766 9.57 1 92.88 120 GLN A C 1
ATOM 936 O O . GLN A 1 120 ? -17.625 14.656 8.812 1 92.88 120 GLN A O 1
ATOM 941 N N . SER A 1 121 ? -18.219 12.516 9.203 1 90 121 SER A N 1
ATOM 942 C CA . SER A 1 121 ? -18.141 12.188 7.781 1 90 121 SER A CA 1
ATOM 943 C C . SER A 1 121 ? -19.141 13.016 6.973 1 90 121 SER A C 1
ATOM 945 O O . SER A 1 121 ? -20.344 12.961 7.227 1 90 121 SER A O 1
ATOM 947 N N . PRO A 1 122 ? -18.625 13.758 6.023 1 87.62 122 PRO A N 1
ATOM 948 C CA . PRO A 1 122 ? -19.562 14.508 5.188 1 87.62 122 PRO A CA 1
ATOM 949 C C . PRO A 1 122 ? -20.5 13.594 4.387 1 87.62 122 PRO A C 1
ATOM 951 O O . PRO A 1 122 ? -21.625 13.969 4.082 1 87.62 122 PRO A O 1
ATOM 954 N N . ALA A 1 123 ? -20.016 12.43 4.016 1 83.31 123 ALA A N 1
ATOM 955 C CA . ALA A 1 123 ? -20.75 11.5 3.164 1 83.31 123 ALA A CA 1
ATOM 956 C C . ALA A 1 123 ? -21.859 10.797 3.945 1 83.31 123 ALA A C 1
ATOM 958 O O . ALA A 1 123 ? -22.969 10.617 3.439 1 83.31 123 ALA A O 1
ATOM 959 N N . THR A 1 124 ? -21.703 10.445 5.18 1 84.44 124 THR A N 1
ATOM 960 C CA . THR A 1 124 ? -22.641 9.594 5.902 1 84.44 124 THR A CA 1
ATOM 961 C C . THR A 1 124 ? -23.203 10.32 7.113 1 84.44 124 THR A C 1
ATOM 963 O O . THR A 1 124 ? -24.219 9.898 7.68 1 84.44 124 THR A O 1
ATOM 966 N N . GLY A 1 125 ? -22.516 11.359 7.562 1 88.62 125 GLY A N 1
ATOM 967 C CA . GLY A 1 125 ? -22.922 12.078 8.758 1 88.62 125 GLY A CA 1
ATOM 968 C C . GLY A 1 125 ? -22.469 11.406 10.039 1 88.62 125 GLY A C 1
ATOM 969 O O . GLY A 1 125 ? -22.656 11.938 11.133 1 88.62 125 GLY A O 1
ATOM 970 N N . GLU A 1 126 ? -21.797 10.289 9.93 1 90.06 126 GLU A N 1
ATOM 971 C CA . GLU A 1 126 ? -21.359 9.539 11.109 1 90.06 126 GLU A CA 1
ATOM 972 C C . GLU A 1 126 ? -20.094 10.148 11.703 1 90.06 126 GLU A C 1
ATOM 974 O O . GLU A 1 126 ? -19.266 10.719 10.984 1 90.06 126 GLU A O 1
ATOM 979 N N . LYS A 1 127 ? -20.016 9.938 13 1 93.38 127 LYS A N 1
ATOM 980 C CA . LYS A 1 127 ? -18.781 10.352 13.68 1 93.38 127 LYS A CA 1
ATOM 981 C C . LYS A 1 127 ? -17.625 9.414 13.352 1 93.38 127 LYS A C 1
ATOM 983 O O . LYS A 1 127 ? -17.781 8.188 13.375 1 93.38 127 LYS A O 1
ATOM 988 N N . CYS A 1 128 ? -16.5 10.016 13.023 1 95 128 CYS A N 1
ATOM 989 C CA . CYS A 1 128 ? -15.305 9.242 12.703 1 95 128 CYS A CA 1
ATOM 990 C C . CYS A 1 128 ? -14.164 9.594 13.648 1 95 128 CYS A C 1
ATOM 992 O O . CYS A 1 128 ? -13.992 10.758 14.016 1 95 128 CYS A O 1
ATOM 994 N N . ARG A 1 129 ? -13.469 8.578 14.023 1 96.25 129 ARG A N 1
ATOM 995 C CA . ARG A 1 129 ? -12.273 8.75 14.844 1 96.25 129 ARG A CA 1
ATOM 996 C C . ARG A 1 129 ? -11.078 8.031 14.211 1 96.25 129 ARG A C 1
ATOM 998 O O . ARG A 1 129 ? -11.195 6.891 13.766 1 96.25 129 ARG A O 1
ATOM 1005 N N . ILE A 1 130 ? -9.977 8.703 14.164 1 97.06 130 ILE A N 1
ATOM 1006 C CA . ILE A 1 130 ? -8.758 8.133 13.602 1 97.06 130 ILE A CA 1
ATOM 1007 C C . ILE A 1 130 ? -7.684 8.039 14.688 1 97.06 130 ILE A C 1
ATOM 1009 O O . ILE A 1 130 ? -7.516 8.969 15.477 1 97.06 130 ILE A O 1
ATOM 1013 N N . GLY A 1 131 ? -6.996 6.934 14.695 1 97.31 131 GLY A N 1
ATOM 1014 C CA . GLY A 1 131 ? -5.879 6.723 15.602 1 97.31 131 GLY A CA 1
ATOM 1015 C C . GLY A 1 131 ? -4.691 6.051 14.938 1 97.31 131 GLY A C 1
ATOM 1016 O O . GLY A 1 131 ? -4.645 5.93 13.711 1 97.31 131 GLY A O 1
ATOM 1017 N N . LEU A 1 132 ? -3.65 5.82 15.758 1 97 132 LEU A N 1
ATOM 1018 C CA . LEU A 1 132 ? -2.385 5.281 15.273 1 97 132 LEU A CA 1
ATOM 1019 C C . LEU A 1 132 ? -1.98 4.043 16.062 1 97 132 LEU A C 1
ATOM 1021 O O . LEU A 1 132 ? -2.168 3.994 17.281 1 97 132 LEU A O 1
ATOM 1025 N N . ALA A 1 133 ? -1.509 2.998 15.406 1 94.38 133 ALA A N 1
ATOM 1026 C CA . ALA A 1 133 ? -0.868 1.843 16.031 1 94.38 133 ALA A CA 1
ATOM 1027 C C . ALA A 1 133 ? 0.54 1.633 15.477 1 94.38 133 ALA A C 1
ATOM 1029 O O . ALA A 1 133 ? 0.782 1.833 14.289 1 94.38 133 ALA A O 1
ATOM 1030 N N . GLY A 1 134 ? 1.475 1.245 16.375 1 94 134 GLY A N 1
ATOM 1031 C CA . GLY A 1 134 ? 2.83 0.962 15.93 1 94 134 GLY A CA 1
ATOM 1032 C C . GLY A 1 134 ? 3.848 1.966 16.438 1 94 134 GLY A C 1
ATOM 1033 O O . GLY A 1 134 ? 3.643 2.588 17.484 1 94 134 GLY A O 1
ATOM 1034 N N . ASN A 1 135 ? 4.984 2.045 15.766 1 93.81 135 ASN A N 1
ATOM 1035 C CA . ASN A 1 135 ? 6.121 2.871 16.156 1 93.81 135 ASN A CA 1
ATOM 1036 C C . ASN A 1 135 ? 6.379 3.984 15.148 1 93.81 135 ASN A C 1
ATOM 1038 O O . ASN A 1 135 ? 7.102 3.785 14.172 1 93.81 135 ASN A O 1
ATOM 1042 N N . TRP A 1 136 ? 5.914 5.234 15.367 1 93.94 136 TRP A N 1
ATOM 1043 C CA . TRP A 1 136 ? 6.008 6.348 14.43 1 93.94 136 TRP A CA 1
ATOM 1044 C C . TRP A 1 136 ? 7.457 6.762 14.219 1 93.94 136 TRP A C 1
ATOM 1046 O O . TRP A 1 136 ? 7.898 6.957 13.086 1 93.94 136 TRP A O 1
ATOM 1056 N N . PRO A 1 137 ? 8.289 6.883 15.25 1 91.38 137 PRO A N 1
ATOM 1057 C CA . PRO A 1 137 ? 9.672 7.309 15.031 1 91.38 137 PRO A CA 1
ATOM 1058 C C . PRO A 1 137 ? 10.406 6.43 14.031 1 91.38 137 PRO A C 1
ATOM 1060 O O . PRO A 1 137 ? 11.281 6.914 13.297 1 91.38 137 PRO A O 1
ATOM 1063 N N . LYS A 1 138 ? 10.07 5.227 13.969 1 90.25 138 LYS A N 1
ATOM 1064 C CA . LYS A 1 138 ? 10.695 4.301 13.031 1 90.25 138 LYS A CA 1
ATOM 1065 C C . LYS A 1 138 ? 9.922 4.238 11.719 1 90.25 138 LYS A C 1
ATOM 1067 O O . LYS A 1 138 ? 10.281 3.484 10.812 1 90.25 138 LYS A O 1
ATOM 1072 N N . ARG A 1 139 ? 8.789 4.984 11.602 1 94.06 139 ARG A N 1
ATOM 1073 C CA . ARG A 1 139 ? 7.891 4.961 10.453 1 94.06 139 ARG A CA 1
ATOM 1074 C C . ARG A 1 139 ? 7.355 3.553 10.211 1 94.06 139 ARG A C 1
ATOM 1076 O O . ARG A 1 139 ? 7.336 3.082 9.07 1 94.06 139 ARG A O 1
ATOM 1083 N N . GLN A 1 140 ? 7.09 2.924 11.281 1 93.31 140 GLN A N 1
ATOM 1084 C CA . GLN A 1 140 ? 6.445 1.616 11.297 1 93.31 140 GLN A CA 1
ATOM 1085 C C . GLN A 1 140 ? 5.109 1.67 12.039 1 93.31 140 GLN A C 1
ATOM 1087 O O . GLN A 1 140 ? 5.031 1.298 13.211 1 93.31 140 GLN A O 1
ATOM 1092 N N . ALA A 1 141 ? 4.113 2.051 11.258 1 95.12 141 ALA A N 1
ATOM 1093 C CA . ALA A 1 141 ? 2.861 2.346 11.945 1 95.12 141 ALA A CA 1
ATOM 1094 C C . ALA A 1 141 ? 1.664 2.148 11.023 1 95.12 141 ALA A C 1
ATOM 1096 O O . ALA A 1 141 ? 1.806 2.182 9.797 1 95.12 141 ALA A O 1
ATOM 1097 N N . SER A 1 142 ? 0.541 1.933 11.617 1 95.19 142 SER A N 1
ATOM 1098 C CA . SER A 1 142 ? -0.746 1.834 10.93 1 95.19 142 SER A CA 1
ATOM 1099 C C . SER A 1 142 ? -1.708 2.918 11.406 1 95.19 142 SER A C 1
ATOM 1101 O O . SER A 1 142 ? -1.793 3.197 12.609 1 95.19 142 SER A O 1
ATOM 1103 N N . ILE A 1 143 ? -2.359 3.52 10.484 1 97.25 143 ILE A N 1
ATOM 1104 C CA . ILE A 1 143 ? -3.41 4.488 10.773 1 97.25 143 ILE A CA 1
ATOM 1105 C C . ILE A 1 143 ? -4.777 3.82 10.648 1 97.25 143 ILE A C 1
ATOM 1107 O O . ILE A 1 143 ? -5.098 3.242 9.609 1 97.25 143 ILE A O 1
ATOM 1111 N N . TRP A 1 144 ? -5.559 3.904 11.695 1 95.88 144 TRP A N 1
ATOM 1112 C CA . TRP A 1 144 ? -6.848 3.223 11.672 1 95.88 144 TRP A CA 1
ATOM 1113 C C . TRP A 1 144 ? -7.988 4.207 11.898 1 95.88 144 TRP A C 1
ATOM 1115 O O . TRP A 1 144 ? -7.77 5.316 12.398 1 95.88 144 TRP A O 1
ATOM 1125 N N . MET A 1 145 ? -9.188 3.824 11.461 1 95.31 145 MET A N 1
ATOM 1126 C CA . MET A 1 145 ? -10.391 4.633 11.633 1 95.31 145 MET A CA 1
ATOM 1127 C C . MET A 1 145 ? -11.523 3.801 12.227 1 95.31 145 MET A C 1
ATOM 1129 O O . MET A 1 145 ? -11.656 2.613 11.922 1 95.31 145 MET A O 1
ATOM 1133 N N . GLU A 1 146 ? -12.227 4.418 13.07 1 93.31 146 GLU A N 1
ATOM 1134 C CA . GLU A 1 146 ? -13.5 3.932 13.586 1 93.31 146 GLU A CA 1
ATOM 1135 C C . GLU A 1 146 ? -14.648 4.836 13.148 1 93.31 146 GLU A C 1
ATOM 1137 O O . GLU A 1 146 ? -14.555 6.062 13.234 1 93.31 146 GLU A O 1
ATOM 1142 N N . GLN A 1 147 ? -15.609 4.227 12.57 1 89 147 GLN A N 1
ATOM 1143 C CA . GLN A 1 147 ? -16.797 4.984 12.164 1 89 147 GLN A CA 1
ATOM 1144 C C . GLN A 1 147 ? -18.016 4.57 12.969 1 89 147 GLN A C 1
ATOM 1146 O O . GLN A 1 147 ? -18.312 3.377 13.102 1 89 147 GLN A O 1
ATOM 1151 N N . GLY A 1 148 ? -18.703 5.492 13.43 1 83.69 148 GLY A N 1
ATOM 1152 C CA . GLY A 1 148 ? -19.906 5.242 14.227 1 83.69 148 GLY A CA 1
ATOM 1153 C C . GLY A 1 148 ? -19.594 4.801 15.641 1 83.69 148 GLY A C 1
ATOM 1154 O O . GLY A 1 148 ? -18.438 4.602 16 1 83.69 148 GLY A O 1
ATOM 1155 N N . ARG A 1 149 ? -20.578 4.699 16.578 1 74.12 149 ARG A N 1
ATOM 1156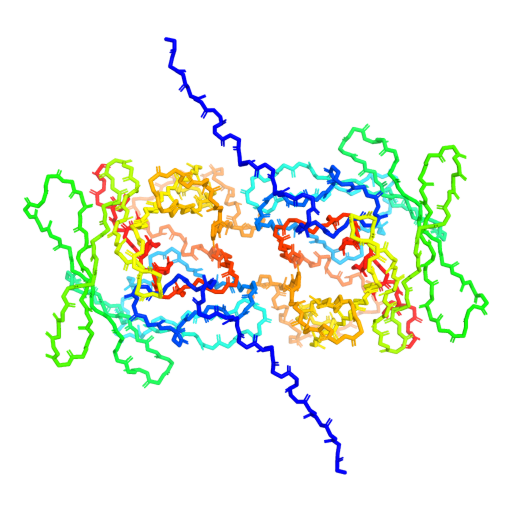 C CA . ARG A 1 149 ? -20.453 4.383 17.984 1 74.12 149 ARG A CA 1
ATOM 1157 C C . ARG A 1 149 ? -19.953 2.955 18.188 1 74.12 149 ARG A C 1
ATOM 1159 O O . ARG A 1 149 ? -19.188 2.686 19.109 1 74.12 149 ARG A O 1
ATOM 1166 N N . LYS A 1 150 ? -20.312 2.08 17.359 1 69.31 150 LYS A N 1
ATOM 1167 C CA . LYS A 1 150 ? -19.953 0.674 17.516 1 69.31 150 LYS A CA 1
ATOM 1168 C C . LYS A 1 150 ? -19.125 0.17 16.344 1 69.31 150 LYS A C 1
ATOM 1170 O O . LYS A 1 150 ? -19.172 -1.012 16 1 69.31 150 LYS A O 1
ATOM 1175 N N . GLY A 1 151 ? -18.438 1.143 15.828 1 71.31 151 GLY A N 1
ATOM 1176 C CA . GLY A 1 151 ? -17.828 0.689 14.586 1 71.31 151 GLY A CA 1
ATOM 1177 C C . GLY A 1 151 ? -16.516 -0.038 14.789 1 71.31 151 GLY A C 1
ATOM 1178 O O . GLY A 1 151 ? -15.828 0.17 15.797 1 71.31 151 GLY A O 1
ATOM 1179 N N . SER A 1 152 ? -16.219 -1 14.031 1 82.69 152 SER A N 1
ATOM 1180 C CA . SER A 1 152 ? -14.953 -1.731 14.008 1 82.69 152 SER A CA 1
ATOM 1181 C C . SER A 1 152 ? -13.82 -0.865 13.461 1 82.69 152 SER A C 1
ATOM 1183 O O . SER A 1 152 ? -14.047 0.001 12.617 1 82.69 152 SER A O 1
ATOM 1185 N N . ARG A 1 153 ? -12.648 -1.082 14.039 1 87.5 153 ARG A N 1
ATOM 1186 C CA . ARG A 1 153 ? -11.445 -0.401 13.578 1 87.5 153 ARG A CA 1
ATOM 1187 C C . ARG A 1 153 ? -10.977 -0.961 12.234 1 87.5 153 ARG A C 1
ATOM 1189 O O . ARG A 1 153 ? -10.922 -2.18 12.055 1 87.5 153 ARG A O 1
ATOM 1196 N N . THR A 1 154 ? -10.891 -0.082 11.359 1 89.44 154 THR A N 1
ATOM 1197 C CA . THR A 1 154 ? -10.359 -0.451 10.047 1 89.44 154 THR A CA 1
ATOM 1198 C C . THR A 1 154 ? -9.07 0.302 9.75 1 89.44 154 THR A C 1
ATOM 1200 O O . THR A 1 154 ? -8.992 1.517 9.953 1 89.44 154 THR A O 1
ATOM 1203 N N . THR A 1 155 ? -8.078 -0.426 9.312 1 93.38 155 THR A N 1
ATOM 1204 C CA . THR A 1 155 ? -6.844 0.228 8.898 1 93.38 155 THR A CA 1
ATOM 1205 C C . THR A 1 155 ? -7.043 0.971 7.578 1 93.38 155 THR A C 1
ATOM 1207 O O . THR A 1 155 ? -7.492 0.385 6.59 1 93.38 155 THR A O 1
ATOM 1210 N N . ILE A 1 156 ? -6.664 2.207 7.559 1 95.81 156 ILE A N 1
ATOM 1211 C CA . ILE A 1 156 ? -6.91 2.992 6.355 1 95.81 156 ILE A CA 1
ATOM 1212 C C . ILE A 1 156 ? -5.582 3.449 5.758 1 95.81 156 ILE A C 1
ATOM 1214 O O . ILE A 1 156 ? -5.547 3.975 4.641 1 95.81 156 ILE A O 1
ATOM 1218 N N . GLY A 1 157 ? -4.52 3.271 6.422 1 96.75 157 GLY A N 1
ATOM 1219 C CA . GLY A 1 157 ? -3.209 3.609 5.891 1 96.75 157 GLY A CA 1
ATOM 1220 C C . GLY A 1 157 ? -2.07 2.961 6.656 1 96.75 157 GLY A C 1
ATOM 1221 O O . GLY A 1 157 ? -2.246 2.541 7.801 1 96.75 157 GLY A O 1
ATOM 1222 N N . ARG A 1 158 ? -0.959 2.885 6.055 1 96.12 158 ARG A N 1
ATOM 1223 C CA . ARG A 1 158 ? 0.261 2.344 6.645 1 96.12 158 ARG A CA 1
ATOM 1224 C C . ARG A 1 158 ? 1.476 3.178 6.254 1 96.12 158 ARG A C 1
ATOM 1226 O O . ARG A 1 158 ? 1.572 3.646 5.117 1 96.12 158 ARG A O 1
ATOM 1233 N N . VAL A 1 159 ? 2.324 3.279 7.188 1 96.62 159 VAL A N 1
ATOM 1234 C CA . VAL A 1 159 ? 3.566 4.016 6.988 1 96.62 159 VAL A CA 1
ATOM 1235 C C . VAL A 1 159 ? 4.758 3.082 7.18 1 96.62 159 VAL A C 1
ATOM 1237 O O . VAL A 1 159 ? 4.824 2.342 8.164 1 96.62 159 VAL A O 1
ATOM 1240 N N . PHE A 1 160 ? 5.742 3.088 6.246 1 94.31 160 PHE A N 1
ATOM 1241 C CA . PHE A 1 160 ? 6.898 2.205 6.348 1 94.31 160 PHE A CA 1
ATOM 1242 C C . PHE A 1 160 ? 8.07 2.752 5.539 1 94.31 160 PHE A C 1
ATOM 1244 O O . PHE A 1 160 ? 7.887 3.631 4.691 1 94.31 160 PHE A O 1
ATOM 1251 N N . ARG A 1 161 ? 9.297 2.268 5.762 1 92.38 161 ARG A N 1
ATOM 1252 C CA . ARG A 1 161 ? 10.516 2.656 5.055 1 92.38 161 ARG A CA 1
ATOM 1253 C C . ARG A 1 161 ? 10.984 1.543 4.125 1 92.38 161 ARG A C 1
ATOM 1255 O O . ARG A 1 161 ? 10.719 0.364 4.375 1 92.38 161 ARG A O 1
ATOM 1262 N N . PRO A 1 162 ? 11.695 1.964 2.996 1 86.12 162 PRO A N 1
ATOM 1263 C CA . PRO A 1 162 ? 12.359 0.925 2.205 1 86.12 162 PRO A CA 1
ATOM 1264 C C . PRO A 1 162 ? 13.469 0.217 2.977 1 86.12 162 PRO A C 1
ATOM 1266 O O . PRO A 1 162 ? 13.969 0.748 3.971 1 86.12 162 PRO A O 1
ATOM 1269 N N . ALA A 1 163 ? 13.734 -1.071 2.6 1 74.69 163 ALA A N 1
ATOM 1270 C CA . ALA A 1 163 ? 14.727 -1.889 3.297 1 74.69 163 ALA A CA 1
ATOM 1271 C C . ALA A 1 163 ? 16.078 -1.176 3.367 1 74.69 163 ALA A C 1
ATOM 1273 O O . ALA A 1 163 ? 16.797 -1.293 4.363 1 74.69 163 ALA A O 1
ATOM 1274 N N . GLY A 1 164 ? 16.531 -0.604 2.332 1 65.56 164 GLY A N 1
ATOM 1275 C CA . GLY A 1 164 ? 17.844 0.021 2.32 1 65.56 164 GLY A CA 1
ATOM 1276 C C . GLY A 1 164 ? 17.938 1.242 3.215 1 65.56 164 GLY A C 1
ATOM 1277 O O . GLY A 1 164 ? 19.031 1.764 3.459 1 65.56 164 GLY A O 1
ATOM 1278 N N . SER A 1 165 ? 16.828 1.789 3.516 1 56.16 165 SER A N 1
ATOM 1279 C CA . SER A 1 165 ? 16.844 3.002 4.328 1 56.16 165 SER A CA 1
ATOM 1280 C C . SER A 1 165 ? 17.125 2.682 5.793 1 56.16 165 SER A C 1
ATOM 1282 O O . SER A 1 165 ? 17.422 3.578 6.582 1 56.16 165 SER A O 1
ATOM 1284 N N . ARG A 1 166 ? 17.062 1.393 6.188 1 48.41 166 ARG A N 1
ATOM 1285 C CA . ARG A 1 166 ? 17.391 1.061 7.566 1 48.41 166 ARG A CA 1
ATOM 1286 C C . ARG A 1 166 ? 18.859 1.381 7.863 1 48.41 166 ARG A C 1
ATOM 1288 O O . ARG A 1 166 ? 19.766 0.841 7.223 1 48.41 166 ARG A O 1
ATOM 1295 N N . SER A 1 167 ? 19.312 2.531 8.133 1 40.44 167 SER A N 1
ATOM 1296 C CA . SER A 1 167 ? 20.609 3.07 8.523 1 40.44 167 SER A CA 1
ATOM 1297 C C . SER A 1 167 ? 21.375 2.098 9.422 1 40.44 167 SER A C 1
ATOM 1299 O O . SER A 1 167 ? 20.766 1.445 10.281 1 40.44 167 SER A O 1
ATOM 1301 N N . SER A 1 168 ? 22.547 1.632 8.953 1 35.06 168 SER A N 1
ATOM 1302 C CA . SER A 1 168 ? 23.656 1.27 9.836 1 35.06 168 SER A CA 1
ATOM 1303 C C . SER A 1 168 ? 23.812 2.275 10.977 1 35.06 168 SER A C 1
ATOM 1305 O O . SER A 1 168 ? 24.453 3.312 10.805 1 35.06 168 SER A O 1
ATOM 1307 N N . ALA A 1 169 ? 23.016 2.498 11.883 1 33.47 169 ALA A N 1
ATOM 1308 C CA . ALA A 1 169 ? 23.406 3.195 13.109 1 33.47 169 ALA A CA 1
ATOM 1309 C C . ALA A 1 169 ? 24.75 2.699 13.625 1 33.47 169 ALA A C 1
ATOM 1311 O O . ALA A 1 169 ? 24.984 2.662 14.836 1 33.47 169 ALA A O 1
ATOM 1312 N N . ALA A 1 170 ? 25.641 1.844 13 1 30.59 170 ALA A N 1
ATOM 1313 C CA . ALA A 1 170 ? 26.859 1.63 13.766 1 30.59 170 ALA A CA 1
ATOM 1314 C C . ALA A 1 170 ? 27.516 2.959 14.141 1 30.59 170 ALA A C 1
ATOM 1316 O O . ALA A 1 170 ? 27.828 3.193 15.312 1 30.59 170 ALA A O 1
ATOM 1317 N N . THR A 1 171 ? 28.953 3.182 13.484 1 29.47 171 THR A N 1
ATOM 1318 C CA . THR A 1 171 ? 30.172 3.729 14.062 1 29.47 171 THR A CA 1
ATOM 1319 C C . THR A 1 171 ? 30.094 5.25 14.141 1 29.47 171 THR A C 1
ATOM 1321 O O . THR A 1 171 ? 31.047 5.898 14.594 1 29.47 171 THR A O 1
ATOM 1324 N N . ALA A 1 172 ? 29.641 6.043 13.203 1 30.84 172 ALA A N 1
ATOM 1325 C CA . ALA A 1 172 ? 30.188 7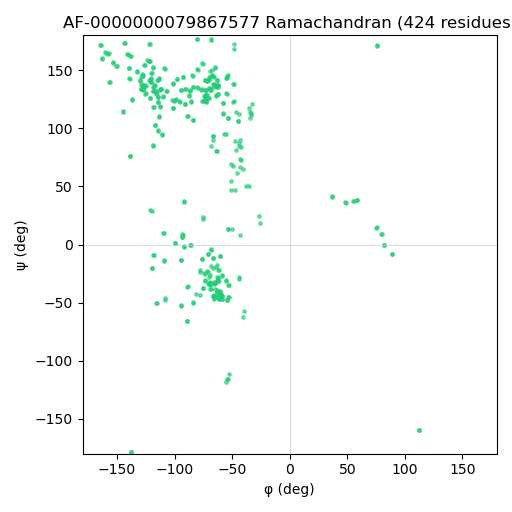.391 13.367 1 30.84 172 ALA A CA 1
ATOM 1326 C C . ALA A 1 172 ? 29.656 8.039 14.648 1 30.84 172 ALA A C 1
ATOM 1328 O O . ALA A 1 172 ? 28.484 8.391 14.734 1 30.84 172 ALA A O 1
ATOM 1329 N N . ARG A 1 173 ? 30.266 7.91 15.781 1 31.55 173 ARG A N 1
ATOM 1330 C CA . ARG A 1 173 ? 30.344 8.711 17 1 31.55 173 ARG A CA 1
ATOM 1331 C C . ARG A 1 173 ? 30.438 10.195 16.672 1 31.55 173 ARG A C 1
ATOM 1333 O O . ARG A 1 173 ? 30.469 11.031 17.578 1 31.55 173 ARG A O 1
ATOM 1340 N N . SER A 1 174 ? 31.656 10.664 15.883 1 31.81 174 SER A N 1
ATOM 1341 C CA . SER A 1 174 ? 32.25 11.93 16.281 1 31.81 174 SER A CA 1
ATOM 1342 C C . SER A 1 174 ? 31.234 13.062 16.297 1 31.81 174 SER A C 1
ATOM 1344 O O . SER A 1 174 ? 31.094 13.766 17.297 1 31.81 174 SER A O 1
ATOM 1346 N N . SER A 1 175 ? 31.547 14.18 15.242 1 33.25 175 SER A N 1
ATOM 1347 C CA . SER A 1 175 ? 31.422 15.617 15.445 1 33.25 175 SER A CA 1
ATOM 1348 C C . SER A 1 175 ? 29.969 16.031 15.602 1 33.25 175 SER A C 1
ATOM 1350 O O . SER A 1 175 ? 29.062 15.32 15.148 1 33.25 175 SER A O 1
ATOM 1352 N N . SER A 1 176 ? 29.672 17.172 16.406 1 35.47 176 SER A N 1
ATOM 1353 C CA . SER A 1 176 ? 28.594 18.031 16.906 1 35.47 176 SER A CA 1
ATOM 1354 C C . SER A 1 176 ? 27.609 18.375 15.789 1 35.47 176 SER A C 1
ATOM 1356 O O . SER A 1 176 ? 26.781 19.281 15.938 1 35.47 176 SER A O 1
ATOM 1358 N N . LEU A 1 177 ? 28.188 18.375 14.477 1 34.53 177 LEU A N 1
ATOM 1359 C CA . LEU A 1 177 ? 27.438 19.172 13.508 1 34.53 177 LEU A CA 1
ATOM 1360 C C . LEU A 1 177 ? 25.953 18.828 13.555 1 34.53 177 LEU A C 1
ATOM 1362 O O . LEU A 1 177 ? 25.578 17.766 14.047 1 34.53 177 LEU A O 1
ATOM 1366 N N . SER A 1 178 ? 25.109 19.703 12.75 1 38.97 178 SER A N 1
ATOM 1367 C CA . SER A 1 178 ? 23.672 19.828 12.555 1 38.97 178 SER A CA 1
ATOM 1368 C C . SER A 1 178 ? 23.031 18.469 12.305 1 38.97 178 SER A C 1
ATOM 1370 O O . SER A 1 178 ? 23.438 17.734 11.398 1 38.97 178 SER A O 1
ATOM 1372 N N . SER A 1 179 ? 22.594 17.703 13.203 1 41.38 179 SER A N 1
ATOM 1373 C CA . SER A 1 179 ? 21.781 16.5 13.297 1 41.38 179 SER A CA 1
ATOM 1374 C C . SER A 1 179 ? 20.828 16.359 12.109 1 41.38 179 SER A C 1
ATOM 1376 O O . SER A 1 179 ? 19.625 16.578 12.242 1 41.38 179 SER A O 1
ATOM 1378 N N . SER A 1 180 ? 21.078 17.062 10.977 1 44.62 180 SER A N 1
ATOM 1379 C CA . SER A 1 180 ? 20.188 16.797 9.844 1 44.62 180 SER A CA 1
ATOM 1380 C C . SER A 1 180 ? 20.094 15.297 9.562 1 44.62 180 SER A C 1
ATOM 1382 O O . SER A 1 180 ? 21.047 14.68 9.078 1 44.62 180 SER A O 1
ATOM 1384 N N . GLN A 1 181 ? 19.516 14.57 10.375 1 48.78 181 GLN A N 1
ATOM 1385 C CA . GLN A 1 181 ? 19.188 13.188 10.047 1 48.78 181 GLN A CA 1
ATOM 1386 C C . GLN A 1 181 ? 18.859 13.039 8.57 1 48.78 181 GLN A C 1
ATOM 1388 O O . GLN A 1 181 ? 18.125 13.852 8.008 1 48.78 181 GLN A O 1
ATOM 1393 N N . PRO A 1 182 ? 19.688 12.359 7.781 1 52.88 182 PRO A N 1
ATOM 1394 C CA . PRO A 1 182 ? 19.406 12.141 6.363 1 52.88 182 PRO A CA 1
ATOM 1395 C C . PRO A 1 182 ? 17.906 11.961 6.086 1 52.88 182 PRO A C 1
ATOM 1397 O O . PRO A 1 182 ? 17.203 11.312 6.863 1 52.88 182 PRO A O 1
ATOM 1400 N N . ASP A 1 183 ? 17.312 12.977 5.324 1 62.06 183 ASP A N 1
ATOM 1401 C CA . ASP A 1 183 ? 15.961 12.898 4.77 1 62.06 183 ASP A CA 1
ATOM 1402 C C . ASP A 1 183 ? 15.703 11.531 4.148 1 62.06 183 ASP A C 1
ATOM 1404 O O . ASP A 1 183 ? 16.016 11.305 2.977 1 62.06 183 ASP A O 1
ATOM 1408 N N . VAL A 1 184 ? 15.25 10.719 5.098 1 84.94 184 VAL A N 1
ATOM 1409 C CA . VAL A 1 184 ? 15.023 9.336 4.695 1 84.94 184 VAL A CA 1
ATOM 1410 C C . VAL A 1 184 ? 13.609 9.188 4.121 1 84.94 184 VAL A C 1
ATOM 1412 O O . VAL A 1 184 ? 12.648 9.695 4.695 1 84.94 184 VAL A O 1
ATOM 1415 N N . GLU A 1 185 ? 13.578 8.656 3.045 1 90.88 185 GLU A N 1
ATOM 1416 C CA . GLU A 1 185 ? 12.312 8.375 2.369 1 90.88 185 GLU A CA 1
ATOM 1417 C C . GLU A 1 185 ? 11.453 7.402 3.176 1 90.88 185 GLU A C 1
ATOM 1419 O O . GLU A 1 185 ? 11.977 6.457 3.771 1 90.88 185 GLU A O 1
ATOM 1424 N N . TYR A 1 186 ? 10.234 7.738 3.213 1 94.75 186 TYR A N 1
ATOM 1425 C CA . TYR A 1 186 ? 9.289 6.742 3.699 1 94.75 186 TYR A CA 1
ATOM 1426 C C . TYR A 1 186 ? 8 6.773 2.887 1 94.75 186 TYR A C 1
ATOM 1428 O O . TYR A 1 186 ? 7.777 7.699 2.104 1 94.75 186 TYR A O 1
ATOM 1436 N N . PHE A 1 187 ? 7.203 5.723 3.01 1 96.19 187 PHE A N 1
ATOM 1437 C CA . PHE A 1 187 ? 6.004 5.535 2.197 1 96.19 187 PHE A CA 1
ATOM 1438 C C . PHE A 1 187 ? 4.75 5.617 3.059 1 96.19 187 PHE A C 1
ATOM 1440 O O . PHE A 1 187 ? 4.758 5.199 4.219 1 96.19 187 PHE A O 1
ATOM 1447 N N . LEU A 1 188 ? 3.781 6.184 2.492 1 97.62 188 LEU A N 1
ATOM 1448 C CA . LEU A 1 188 ? 2.43 6.203 3.041 1 97.62 188 LEU A CA 1
ATOM 1449 C C . LEU A 1 188 ? 1.457 5.473 2.117 1 97.62 188 LEU A C 1
ATOM 1451 O O . LEU A 1 188 ? 1.042 6.02 1.092 1 97.62 188 LEU A O 1
ATOM 1455 N N . ALA A 1 189 ? 1.075 4.246 2.471 1 96.81 189 ALA A N 1
ATOM 1456 C CA . ALA A 1 189 ? 0.047 3.51 1.74 1 96.81 189 ALA A CA 1
ATOM 1457 C C . ALA A 1 189 ? -1.35 3.895 2.223 1 96.81 189 ALA A C 1
ATOM 1459 O O . ALA A 1 189 ? -1.6 3.963 3.428 1 96.81 189 ALA A O 1
ATOM 1460 N N . ILE A 1 190 ? -2.252 4.113 1.286 1 97 190 ILE A N 1
ATOM 1461 C CA . ILE A 1 190 ? -3.576 4.629 1.612 1 97 190 ILE A CA 1
ATOM 1462 C C . ILE A 1 190 ? -4.645 3.752 0.965 1 97 190 ILE A C 1
ATOM 1464 O O . ILE A 1 190 ? -4.547 3.41 -0.215 1 97 190 ILE A O 1
ATOM 1468 N N . MET A 1 191 ? -5.613 3.43 1.735 1 94.56 191 MET A N 1
ATOM 1469 C CA . MET A 1 191 ? -6.75 2.662 1.235 1 94.56 191 MET A CA 1
ATOM 1470 C C . MET A 1 191 ? -7.566 3.482 0.24 1 94.56 191 MET A C 1
ATOM 1472 O O . MET A 1 191 ? -7.703 4.695 0.396 1 94.56 191 MET A O 1
ATOM 1476 N N . GLY A 1 192 ? -8.141 2.799 -0.807 1 92.31 192 GLY A N 1
ATOM 1477 C CA . GLY A 1 192 ? -9.078 3.488 -1.683 1 92.31 192 GLY A CA 1
ATOM 1478 C C . GLY A 1 192 ? -10.227 4.133 -0.937 1 92.31 192 GLY A C 1
ATOM 1479 O O . GLY A 1 192 ? -10.758 3.561 0.019 1 92.31 192 GLY A O 1
ATOM 1480 N N . GLY A 1 193 ? -10.633 5.355 -1.46 1 92.69 193 GLY A N 1
ATOM 1481 C CA . GLY A 1 193 ? -11.766 6.043 -0.859 1 92.69 193 GLY A CA 1
ATOM 1482 C C . GLY A 1 193 ? -11.367 6.965 0.279 1 92.69 193 GLY A C 1
ATOM 1483 O O . GLY A 1 193 ? -12.203 7.711 0.798 1 92.69 193 GLY A O 1
ATOM 1484 N N . VAL A 1 194 ? -10.133 6.922 0.704 1 95.56 194 VAL A N 1
ATOM 1485 C CA . VAL A 1 194 ? -9.688 7.746 1.82 1 95.56 194 VAL A CA 1
ATOM 1486 C C . VAL A 1 194 ? -9.078 9.047 1.293 1 95.56 194 VAL A C 1
ATOM 1488 O O . VAL A 1 194 ? -8.305 9.031 0.331 1 95.56 194 VAL A O 1
ATOM 1491 N N . ASP A 1 195 ? -9.469 10.148 1.871 1 97.38 195 ASP A N 1
ATOM 1492 C CA . ASP A 1 195 ? -8.93 11.469 1.552 1 97.38 195 ASP A CA 1
ATOM 1493 C C . ASP A 1 195 ? -7.422 11.523 1.771 1 97.38 195 ASP A C 1
ATOM 1495 O O . ASP A 1 195 ? -6.953 11.516 2.912 1 97.38 195 ASP A O 1
ATOM 1499 N N . MET A 1 196 ? -6.699 11.656 0.722 1 98.25 196 MET A N 1
ATOM 1500 C CA . MET A 1 196 ? -5.242 11.594 0.801 1 98.25 196 MET A CA 1
ATOM 1501 C C . MET A 1 196 ? -4.68 12.812 1.525 1 98.25 196 MET A C 1
ATOM 1503 O O . MET A 1 196 ? -3.645 12.719 2.189 1 98.25 196 MET A O 1
ATOM 1507 N N . SER A 1 197 ? -5.336 13.977 1.393 1 98.12 197 SER A N 1
ATOM 1508 C CA . SER A 1 197 ? -4.855 15.164 2.1 1 98.12 197 SER A CA 1
ATOM 1509 C C . SER A 1 197 ? -4.926 14.969 3.609 1 98.12 197 SER A C 1
ATOM 1511 O O . SER A 1 197 ? -4.016 15.383 4.336 1 98.12 197 SER A O 1
ATOM 1513 N N . LEU A 1 198 ? -5.996 14.359 4.078 1 98.06 198 LEU A N 1
ATOM 1514 C CA . LEU A 1 198 ? -6.125 14.023 5.496 1 98.06 198 LEU A CA 1
ATOM 1515 C C . LEU A 1 198 ? -4.93 13.203 5.969 1 98.06 198 LEU A C 1
ATOM 1517 O O . LEU A 1 198 ? -4.324 13.516 6.996 1 98.06 198 LEU A O 1
ATOM 1521 N N . MET A 1 199 ? -4.574 12.211 5.23 1 98.5 199 MET A N 1
ATOM 1522 C CA . MET A 1 199 ? -3.508 11.281 5.586 1 98.5 199 MET A CA 1
ATOM 1523 C C . MET A 1 199 ? -2.158 11.992 5.617 1 98.5 199 MET A C 1
ATOM 1525 O O . MET A 1 199 ? -1.357 11.773 6.527 1 98.5 199 MET A O 1
ATOM 1529 N N . VAL A 1 200 ? -1.88 12.82 4.637 1 97.94 200 VAL A N 1
ATOM 1530 C CA . VAL A 1 200 ? -0.635 13.578 4.574 1 97.94 200 VAL A CA 1
ATOM 1531 C C . VAL A 1 200 ? -0.557 14.539 5.758 1 97.94 200 VAL A C 1
ATOM 1533 O O . VAL A 1 200 ? 0.49 14.664 6.398 1 97.94 200 VAL A O 1
ATOM 1536 N N . LEU A 1 201 ? -1.669 15.234 6.035 1 97.19 201 LEU A N 1
ATOM 1537 C CA . LEU A 1 201 ? -1.705 16.188 7.141 1 97.19 201 LEU A CA 1
ATOM 1538 C C . LEU A 1 201 ? -1.427 15.484 8.469 1 97.19 201 LEU A C 1
ATOM 1540 O O . LEU A 1 201 ? -0.747 16.031 9.336 1 97.19 201 LEU A O 1
ATOM 1544 N N . ILE A 1 202 ? -1.973 14.305 8.648 1 97.88 202 ILE A N 1
ATOM 1545 C CA . ILE A 1 202 ? -1.704 13.508 9.844 1 97.88 202 ILE A CA 1
ATOM 1546 C C . ILE A 1 202 ? -0.205 13.242 9.953 1 97.88 202 ILE A C 1
ATOM 1548 O O . ILE A 1 202 ? 0.377 13.391 11.031 1 97.88 202 ILE A O 1
ATOM 1552 N N . CYS A 1 203 ? 0.429 12.883 8.859 1 96.81 203 CYS A N 1
ATOM 1553 C CA . CYS A 1 203 ? 1.866 12.633 8.875 1 96.81 203 CYS A CA 1
ATOM 1554 C C . CYS A 1 203 ? 2.631 13.891 9.273 1 96.81 203 CYS A C 1
ATOM 1556 O O . CYS A 1 203 ? 3.57 13.828 10.07 1 96.81 203 CYS A O 1
ATOM 1558 N N . ILE A 1 204 ? 2.273 15.016 8.727 1 94.56 204 ILE A N 1
ATOM 1559 C CA . ILE A 1 204 ? 2.922 16.281 9.055 1 94.56 204 ILE A CA 1
ATOM 1560 C C . ILE A 1 204 ? 2.783 16.562 10.555 1 94.56 204 ILE A C 1
ATOM 1562 O O . ILE A 1 204 ? 3.76 16.922 11.219 1 94.56 204 ILE A O 1
ATOM 1566 N N . ALA A 1 205 ? 1.575 16.391 11.055 1 94.88 205 ALA A N 1
ATOM 1567 C CA . ALA A 1 205 ? 1.307 16.656 12.469 1 94.88 205 ALA A CA 1
ATOM 1568 C C . ALA A 1 205 ? 2.141 15.75 13.367 1 94.88 205 ALA A C 1
ATOM 1570 O O . ALA A 1 205 ? 2.717 16.219 14.359 1 94.88 205 ALA A O 1
ATOM 1571 N N . LEU A 1 206 ? 2.16 14.508 13.07 1 95.62 206 LEU A N 1
ATOM 1572 C CA . LEU A 1 206 ? 2.922 13.547 13.859 1 95.62 206 LEU A CA 1
ATOM 1573 C C . LEU A 1 206 ? 4.406 13.891 13.844 1 95.62 206 LEU A C 1
ATOM 1575 O O . LEU A 1 206 ? 5.074 13.828 14.883 1 95.62 206 LEU A O 1
ATOM 1579 N N . GLU A 1 207 ? 4.898 14.25 12.695 1 91.69 207 GLU A N 1
ATOM 1580 C CA . GLU A 1 207 ? 6.312 14.602 12.586 1 91.69 207 GLU A CA 1
ATOM 1581 C C . GLU A 1 207 ? 6.629 15.867 13.375 1 91.69 207 GLU A C 1
ATOM 1583 O O . GLU A 1 207 ? 7.648 15.93 14.07 1 91.69 207 GLU A O 1
ATOM 1588 N N . GLN A 1 208 ? 5.805 16.875 13.211 1 88.81 208 GLN A N 1
ATOM 1589 C CA . GLN A 1 208 ? 6.012 18.125 13.938 1 88.81 208 GLN A CA 1
ATOM 1590 C C . GLN A 1 208 ? 5.969 17.891 15.445 1 88.81 208 GLN A C 1
ATOM 1592 O O . GLN A 1 208 ? 6.801 18.438 16.188 1 88.81 208 GLN A O 1
ATOM 1597 N N . ALA A 1 209 ? 5.02 17.094 15.82 1 91.12 209 ALA A N 1
ATOM 1598 C CA . ALA A 1 209 ? 4.898 16.812 17.25 1 91.12 209 ALA A CA 1
ATOM 1599 C C . ALA A 1 209 ? 6.129 16.062 17.766 1 91.12 209 ALA A C 1
ATOM 1601 O O . ALA A 1 209 ? 6.57 16.297 18.891 1 91.12 209 ALA A O 1
ATOM 1602 N N . HIS A 1 210 ? 6.617 15.18 16.969 1 88.19 210 HIS A N 1
ATOM 1603 C CA . HIS A 1 210 ? 7.793 14.398 17.359 1 88.19 210 HIS A CA 1
ATOM 1604 C C . HIS A 1 210 ? 9.039 15.273 17.406 1 88.19 210 HIS A C 1
ATOM 1606 O O . HIS A 1 210 ? 9.914 15.062 18.25 1 88.19 210 HIS A O 1
ATOM 1612 N N . SER A 1 211 ? 9.133 16.156 16.5 1 82 211 SER A N 1
ATOM 1613 C CA . SER A 1 211 ? 10.289 17.047 16.453 1 82 211 SER A CA 1
ATOM 1614 C C . SER A 1 211 ? 10.273 18.016 17.625 1 82 211 SER A C 1
ATOM 1616 O O . SER A 1 211 ? 11.328 18.484 18.062 1 82 211 SER A O 1
ATOM 1618 N N . GLU A 1 212 ? 9.148 18.453 18.078 1 74.56 212 GLU A N 1
ATOM 1619 C CA . GLU A 1 212 ? 9.008 19.406 19.188 1 74.56 212 GLU A CA 1
ATOM 1620 C C . GLU A 1 212 ? 9.266 18.75 20.531 1 74.56 212 GLU A C 1
ATOM 1622 O O . GLU A 1 212 ? 9.383 19.422 21.547 1 74.56 212 GLU A O 1
ATOM 1627 N N . ARG A 1 213 ? 10.016 17.578 20.641 1 65.19 213 ARG A N 1
ATOM 1628 C CA . ARG A 1 213 ? 10.344 16.828 21.859 1 65.19 213 ARG A CA 1
ATOM 1629 C C . ARG A 1 213 ? 9.18 16.859 22.844 1 65.19 213 ARG A C 1
ATOM 1631 O O . ARG A 1 213 ? 9.234 17.562 23.859 1 65.19 213 ARG A O 1
ATOM 1638 N N . TRP A 1 214 ? 8.117 16.734 22.344 1 48.31 214 TRP A N 1
ATOM 1639 C CA . TRP A 1 214 ? 7.129 16.578 23.406 1 48.31 214 TRP A CA 1
ATOM 1640 C C . TRP A 1 214 ? 7.195 15.18 24.016 1 48.31 214 TRP A C 1
ATOM 1642 O O . TRP A 1 214 ? 7.477 14.203 23.328 1 48.31 214 TRP A O 1
ATOM 1652 N N . MET B 1 1 ? 0.937 -4.715 35.438 1 23.02 1 MET B N 1
ATOM 1653 C CA . MET B 1 1 ? 0.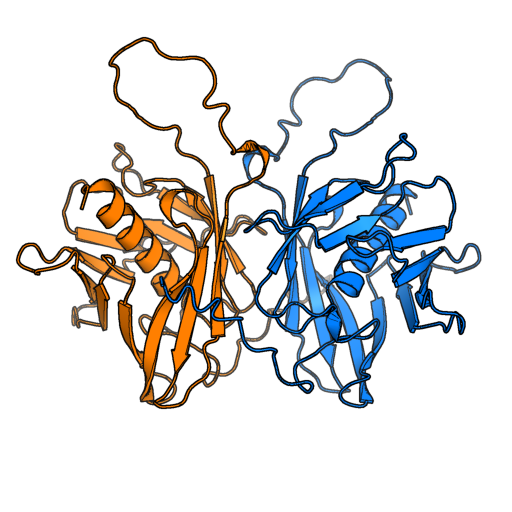455 -5.754 34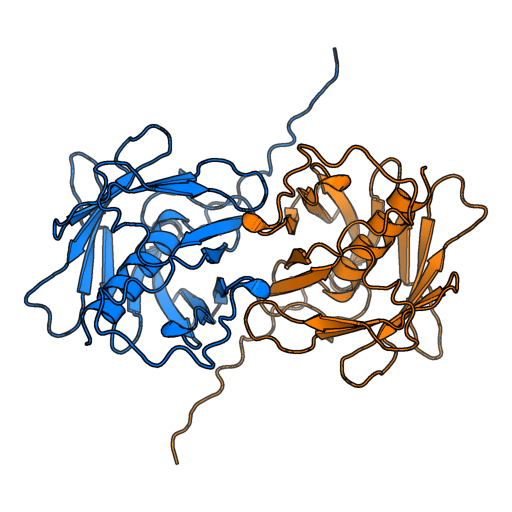.531 1 23.02 1 MET B CA 1
ATOM 1654 C C . MET B 1 1 ? -0.19 -5.141 33.312 1 23.02 1 MET B C 1
ATOM 1656 O O . MET B 1 1 ? -1.336 -4.691 33.344 1 23.02 1 MET B O 1
ATOM 1660 N N . GLY B 1 2 ? 0.431 -4.18 32.562 1 26.66 2 GLY B N 1
ATOM 1661 C CA . GLY B 1 2 ? 0.009 -3.264 31.531 1 26.66 2 GLY B CA 1
ATOM 1662 C C . GLY B 1 2 ? -0.613 -3.969 30.344 1 26.66 2 GLY B C 1
ATOM 1663 O O . GLY B 1 2 ? -0.033 -4.91 29.797 1 26.66 2 GLY B O 1
ATOM 1664 N N . CYS B 1 3 ? -1.965 -4.102 30.297 1 24.41 3 CYS B N 1
ATOM 1665 C CA . CYS B 1 3 ? -2.838 -4.746 29.328 1 24.41 3 CYS B CA 1
ATOM 1666 C C . CYS B 1 3 ? -2.525 -4.266 27.906 1 24.41 3 CYS B C 1
ATOM 1668 O O . CYS B 1 3 ? -2.965 -3.189 27.5 1 24.41 3 CYS B O 1
ATOM 1670 N N . ALA B 1 4 ? -1.327 -4.191 27.438 1 29.91 4 ALA B N 1
ATOM 1671 C CA . ALA B 1 4 ? -1.092 -3.871 26.031 1 29.91 4 ALA B CA 1
ATOM 1672 C C . ALA B 1 4 ? -2.014 -4.68 25.125 1 29.91 4 ALA B C 1
ATOM 1674 O O . ALA B 1 4 ? -1.813 -5.879 24.938 1 29.91 4 ALA B O 1
ATOM 1675 N N . SER B 1 5 ? -3.338 -4.547 25.203 1 31.83 5 SER B N 1
ATOM 1676 C CA . SER B 1 5 ? -4.32 -5.215 24.344 1 31.83 5 SER B CA 1
ATOM 1677 C C . SER B 1 5 ? -3.881 -5.215 22.891 1 31.83 5 SER B C 1
ATOM 1679 O O . SER B 1 5 ? -3.604 -4.156 22.312 1 31.83 5 SER B O 1
ATOM 1681 N N . SER B 1 6 ? -3.1 -6.082 22.422 1 37.62 6 SER B N 1
ATOM 1682 C CA . SER B 1 6 ? -2.711 -6.398 21.047 1 37.62 6 SER B CA 1
ATOM 1683 C C . SER B 1 6 ? -3.881 -6.215 20.078 1 37.62 6 SER B C 1
ATOM 1685 O O . SER B 1 6 ? -4.805 -7.035 20.062 1 37.62 6 SER B O 1
ATOM 1687 N N . SER B 1 7 ? -4.535 -5.125 20.109 1 44.66 7 SER B N 1
ATOM 1688 C CA . SER B 1 7 ? -5.766 -4.871 19.359 1 44.66 7 SER B CA 1
ATOM 1689 C C . SER B 1 7 ? -5.66 -5.387 17.938 1 44.66 7 SER B C 1
ATOM 1691 O O . SER B 1 7 ? -4.914 -4.832 17.125 1 44.66 7 SER B O 1
ATOM 1693 N N . ALA B 1 8 ? -5.723 -6.691 17.891 1 45.75 8 ALA B N 1
ATOM 1694 C CA . ALA B 1 8 ? -5.746 -7.488 16.656 1 45.75 8 ALA B CA 1
ATOM 1695 C C . ALA B 1 8 ? -6.699 -6.887 15.633 1 45.75 8 ALA B C 1
ATOM 1697 O O . ALA B 1 8 ? -7.785 -6.418 15.984 1 45.75 8 ALA B O 1
ATOM 1698 N N . ILE B 1 9 ? -6.203 -6.367 14.516 1 59.06 9 ILE B N 1
ATOM 1699 C CA . ILE B 1 9 ? -7.023 -5.93 13.398 1 59.06 9 ILE B CA 1
ATOM 1700 C C . ILE B 1 9 ? -8.094 -6.98 13.102 1 59.06 9 ILE B C 1
ATOM 1702 O O . ILE B 1 9 ? -7.781 -8.156 12.891 1 59.06 9 ILE B O 1
ATOM 1706 N N . PRO B 1 10 ? -9.336 -6.73 13.438 1 61.47 10 PRO B N 1
ATOM 1707 C CA . PRO B 1 10 ? -10.375 -7.723 13.156 1 61.47 10 PRO B CA 1
ATOM 1708 C C . PRO B 1 10 ? -10.336 -8.242 11.719 1 61.47 10 PRO B C 1
ATOM 1710 O O . PRO B 1 10 ? -9.984 -7.496 10.805 1 61.47 10 PRO B O 1
ATOM 1713 N N . LYS B 1 11 ? -10.523 -9.562 11.656 1 65.88 11 LYS B N 1
ATOM 1714 C CA . LYS B 1 11 ? -10.609 -10.188 10.336 1 65.88 11 LYS B CA 1
ATOM 1715 C C . LYS B 1 11 ? -11.797 -9.656 9.547 1 65.88 11 LYS B C 1
ATOM 1717 O O . LYS B 1 11 ? -12.867 -9.43 10.109 1 65.88 11 LYS B O 1
ATOM 1722 N N . LEU B 1 12 ? -11.602 -9.352 8.273 1 73.5 12 LEU B N 1
ATOM 1723 C CA . LEU B 1 12 ? -12.656 -8.883 7.379 1 73.5 12 LEU B CA 1
ATOM 1724 C C . LEU B 1 12 ? -13.688 -9.977 7.141 1 73.5 12 LEU B C 1
ATOM 1726 O O . LEU B 1 12 ? -13.352 -11.164 7.113 1 73.5 12 LEU B O 1
ATOM 1730 N N . PRO B 1 13 ? -14.922 -9.641 7.008 1 73.94 13 PRO B N 1
ATOM 1731 C CA . PRO B 1 13 ? -15.961 -10.625 6.688 1 73.94 13 PRO B CA 1
ATOM 1732 C C . PRO B 1 13 ? -15.648 -11.43 5.434 1 73.94 13 PRO B C 1
ATOM 1734 O O . PRO B 1 13 ? -14.992 -10.922 4.516 1 73.94 13 PRO B O 1
ATOM 1737 N N . GLU B 1 14 ? -16.047 -12.68 5.449 1 72.19 14 GLU B N 1
ATOM 1738 C CA . GLU B 1 14 ? -15.789 -13.625 4.371 1 72.19 14 GLU B CA 1
ATOM 1739 C C . GLU B 1 14 ? -16.234 -13.07 3.023 1 72.19 14 GLU B C 1
ATOM 1741 O O . GLU B 1 14 ? -15.578 -13.289 2.004 1 72.19 14 GLU B O 1
ATOM 1746 N N . SER B 1 15 ? -17.312 -12.32 3.064 1 73.19 15 SER B N 1
ATOM 1747 C CA . SER B 1 15 ? -17.891 -11.797 1.829 1 73.19 15 SER B CA 1
ATOM 1748 C C . SER B 1 15 ? -16.953 -10.789 1.171 1 73.19 15 SER B C 1
ATOM 1750 O O . SER B 1 15 ? -17.094 -10.492 -0.02 1 73.19 15 SER B O 1
ATOM 1752 N N . HIS B 1 16 ? -15.953 -10.367 1.852 1 77.75 16 HIS B N 1
ATOM 1753 C CA . HIS B 1 16 ? -15.062 -9.344 1.325 1 77.75 16 HIS B CA 1
ATOM 1754 C C . HIS B 1 16 ? -13.688 -9.922 0.993 1 77.75 16 HIS B C 1
ATOM 1756 O O . HIS B 1 16 ? -12.773 -9.188 0.631 1 77.75 16 HIS B O 1
ATOM 1762 N N . GLN B 1 17 ? -13.742 -11.289 1.079 1 86.44 17 GLN B N 1
ATOM 1763 C CA . GLN B 1 17 ? -12.445 -11.922 0.885 1 86.44 17 GLN B CA 1
ATOM 1764 C C . GLN B 1 17 ? -12.312 -12.484 -0.525 1 86.44 17 GLN B C 1
ATOM 1766 O O . GLN B 1 17 ? -13.281 -13.008 -1.083 1 86.44 17 GLN B O 1
ATOM 1771 N N . VAL B 1 18 ? -11.227 -12.336 -1.128 1 90.5 18 VAL B N 1
ATOM 1772 C CA . VAL B 1 18 ? -10.797 -12.961 -2.375 1 90.5 18 VAL B CA 1
ATOM 1773 C C . VAL B 1 18 ? -9.664 -13.953 -2.096 1 90.5 18 VAL B C 1
ATOM 1775 O O . VAL B 1 18 ? -8.5 -13.57 -2.018 1 90.5 18 VAL B O 1
ATOM 1778 N N . ALA B 1 19 ? -10.086 -15.219 -1.935 1 94.06 19 ALA B N 1
ATOM 1779 C CA . ALA B 1 19 ? -9.133 -16.188 -1.422 1 94.06 19 ALA B CA 1
ATOM 1780 C C . ALA B 1 19 ? -9.25 -17.516 -2.162 1 94.06 19 ALA B C 1
ATOM 1782 O O . ALA B 1 19 ? -9.711 -18.516 -1.596 1 94.06 19 ALA B O 1
ATOM 1783 N N . PRO B 1 20 ? -8.719 -17.578 -3.391 1 94.31 20 PRO B N 1
ATOM 1784 C CA . PRO B 1 20 ? -8.805 -18.844 -4.109 1 94.31 20 PRO B CA 1
ATOM 1785 C C . PRO B 1 20 ? -7.875 -19.922 -3.525 1 94.31 20 PRO B C 1
ATOM 1787 O O . PRO B 1 20 ? -8.062 -21.109 -3.781 1 94.31 20 PRO B O 1
ATOM 1790 N N . VAL B 1 21 ? -6.801 -19.547 -2.803 1 94.12 21 VAL B N 1
ATOM 1791 C CA . VAL B 1 21 ? -5.902 -20.516 -2.189 1 94.12 21 VAL B CA 1
ATOM 1792 C C . VAL B 1 21 ? -6.398 -20.875 -0.787 1 94.12 21 VAL B C 1
ATOM 1794 O O . VAL B 1 21 ? -6.777 -22.016 -0.52 1 94.12 21 VAL B O 1
ATOM 1797 N N . GLU B 1 22 ? -6.379 -19.922 0.089 1 93.62 22 GLU B N 1
ATOM 1798 C CA . GLU B 1 22 ? -6.84 -20.125 1.458 1 93.62 22 GLU B CA 1
ATOM 1799 C C . GLU B 1 22 ? -7.254 -18.797 2.107 1 93.62 22 GLU B C 1
ATOM 1801 O O . GLU B 1 22 ? -6.551 -17.797 1.99 1 93.62 22 GLU B O 1
ATOM 1806 N N . ALA B 1 23 ? -8.344 -18.875 2.863 1 92.62 23 ALA B N 1
ATOM 1807 C CA . ALA B 1 23 ? -8.883 -17.672 3.506 1 92.62 23 ALA B CA 1
ATOM 1808 C C . ALA B 1 23 ? -7.906 -17.125 4.539 1 92.62 23 ALA B C 1
ATOM 1810 O O . ALA B 1 23 ? -7.812 -15.906 4.723 1 92.62 23 ALA B O 1
ATOM 1811 N N . ASP B 1 24 ? -7.145 -18 5.207 1 93.06 24 ASP B N 1
ATOM 1812 C CA . ASP B 1 24 ? -6.234 -17.594 6.273 1 93.06 24 ASP B CA 1
ATOM 1813 C C . ASP B 1 24 ? -5.043 -16.828 5.711 1 93.06 24 ASP B C 1
ATOM 1815 O O . ASP B 1 24 ? -4.293 -16.203 6.461 1 93.06 24 ASP B O 1
ATOM 1819 N N . LEU B 1 25 ? -4.91 -16.781 4.426 1 96.06 25 LEU B N 1
ATOM 1820 C CA . LEU B 1 25 ? -3.77 -16.125 3.797 1 96.06 25 LEU B CA 1
ATOM 1821 C C . LEU B 1 25 ? -4.148 -14.734 3.309 1 96.06 25 LEU B C 1
ATOM 1823 O O . LEU B 1 25 ? -3.312 -14.016 2.752 1 96.06 25 LEU B O 1
ATOM 1827 N N . CYS B 1 26 ? -5.391 -14.375 3.566 1 95.88 26 CYS B N 1
ATOM 1828 C CA . CYS B 1 26 ? -5.848 -13.047 3.166 1 95.88 26 CYS B CA 1
ATOM 1829 C C . CYS B 1 26 ? -5.227 -11.969 4.051 1 95.88 26 CYS B C 1
ATOM 1831 O O . CYS B 1 26 ? -5.094 -12.156 5.262 1 95.88 26 CYS B O 1
ATOM 1833 N N . ALA B 1 27 ? -4.871 -10.875 3.406 1 94.88 27 ALA B N 1
ATOM 1834 C CA . ALA B 1 27 ? -4.434 -9.711 4.172 1 94.88 27 ALA B CA 1
ATOM 1835 C C . ALA B 1 27 ? -5.566 -9.172 5.043 1 94.88 27 ALA B C 1
ATOM 1837 O O . ALA B 1 27 ? -6.672 -8.922 4.555 1 94.88 27 ALA B O 1
ATOM 1838 N N . LYS B 1 28 ? -5.309 -8.992 6.297 1 90.12 28 LYS B N 1
ATOM 1839 C CA . LYS B 1 28 ? -6.324 -8.477 7.207 1 90.12 28 LYS B CA 1
ATOM 1840 C C . LYS B 1 28 ? -6.559 -6.984 6.977 1 90.12 28 LYS B C 1
ATOM 1842 O O . LYS B 1 28 ? -7.656 -6.477 7.227 1 90.12 28 LYS B O 1
ATOM 1847 N N . ALA B 1 29 ? -5.59 -6.277 6.578 1 89.69 29 ALA B N 1
ATOM 1848 C CA . ALA B 1 29 ? -5.574 -4.859 6.219 1 89.69 29 ALA B CA 1
ATOM 1849 C C . ALA B 1 29 ? -4.633 -4.605 5.039 1 89.69 29 ALA B C 1
ATOM 1851 O O . ALA B 1 29 ? -3.98 -5.527 4.551 1 89.69 29 ALA B O 1
ATOM 1852 N N . ILE B 1 30 ? -4.699 -3.318 4.57 1 92.44 30 ILE B N 1
ATOM 1853 C CA . ILE B 1 30 ? -3.748 -2.982 3.516 1 92.44 30 ILE B CA 1
ATOM 1854 C C . ILE B 1 30 ? -2.35 -3.447 3.914 1 92.44 30 ILE B C 1
ATOM 1856 O O . ILE B 1 30 ? -1.894 -3.18 5.027 1 92.44 30 ILE B O 1
ATOM 1860 N N . THR B 1 31 ? -1.746 -4.258 3.104 1 93.56 31 THR B N 1
ATOM 1861 C CA . THR B 1 31 ? -0.441 -4.844 3.396 1 93.56 31 THR B CA 1
ATOM 1862 C C . THR B 1 31 ? 0.515 -4.645 2.223 1 93.56 31 THR B C 1
ATOM 1864 O O . THR B 1 31 ? 0.117 -4.766 1.063 1 93.56 31 THR B O 1
ATOM 1867 N N . THR B 1 32 ? 1.744 -4.297 2.531 1 95.62 32 THR B N 1
ATOM 1868 C CA . THR B 1 32 ? 2.775 -4.199 1.506 1 95.62 32 THR B CA 1
ATOM 1869 C C . THR B 1 32 ? 3.857 -5.25 1.723 1 95.62 32 THR B C 1
ATOM 1871 O O . THR B 1 32 ? 4.453 -5.324 2.799 1 95.62 32 THR B O 1
ATOM 1874 N N . LEU B 1 33 ? 4.082 -6.066 0.735 1 97.06 33 LEU B N 1
ATOM 1875 C CA . LEU B 1 33 ? 5.137 -7.074 0.781 1 97.06 33 LEU B CA 1
ATOM 1876 C C . LEU B 1 33 ? 6.391 -6.582 0.064 1 97.06 33 LEU B C 1
ATOM 1878 O O . LEU B 1 33 ? 6.297 -5.887 -0.949 1 97.06 33 LEU B O 1
ATOM 1882 N N . ARG B 1 34 ? 7.535 -6.93 0.627 1 95.38 34 ARG B N 1
ATOM 1883 C CA . ARG B 1 34 ? 8.82 -6.668 -0.013 1 95.38 34 ARG B CA 1
ATOM 1884 C C . ARG B 1 34 ? 9.25 -7.844 -0.882 1 95.38 34 ARG B C 1
ATOM 1886 O O . ARG B 1 34 ? 9.398 -8.961 -0.392 1 95.38 34 ARG B O 1
ATOM 1893 N N . LEU B 1 35 ? 9.414 -7.531 -2.119 1 94.62 35 LEU B N 1
ATOM 1894 C CA . LEU B 1 35 ? 9.898 -8.523 -3.07 1 94.62 35 LEU B CA 1
ATOM 1895 C C . LEU B 1 35 ? 11.188 -8.055 -3.738 1 94.62 35 LEU B C 1
ATOM 1897 O O . LEU B 1 35 ? 11.688 -6.973 -3.432 1 94.62 35 LEU B O 1
ATOM 1901 N N . ARG B 1 36 ? 11.797 -8.93 -4.504 1 91.75 36 ARG B N 1
ATOM 1902 C CA . ARG B 1 36 ? 12.969 -8.633 -5.32 1 91.75 36 ARG B CA 1
ATOM 1903 C C . ARG B 1 36 ? 12.875 -9.32 -6.676 1 91.75 36 ARG B C 1
ATOM 1905 O O . ARG B 1 36 ? 12.195 -10.336 -6.82 1 91.75 36 ARG B O 1
ATOM 1912 N N . ASP B 1 37 ? 13.516 -8.695 -7.617 1 90.38 37 ASP B N 1
ATOM 1913 C CA . ASP B 1 37 ? 13.523 -9.336 -8.93 1 90.38 37 ASP B CA 1
ATOM 1914 C C . ASP B 1 37 ? 14.07 -10.758 -8.844 1 90.38 37 ASP B C 1
ATOM 1916 O O . ASP B 1 37 ? 15.117 -10.992 -8.242 1 90.38 37 ASP B O 1
ATOM 1920 N N . ARG B 1 38 ? 13.312 -11.664 -9.422 1 87.5 38 ARG B N 1
ATOM 1921 C CA . ARG B 1 38 ? 13.695 -13.062 -9.547 1 87.5 38 ARG B CA 1
ATOM 1922 C C . ARG B 1 38 ? 14.023 -13.664 -8.188 1 87.5 38 ARG B C 1
ATOM 1924 O O . ARG B 1 38 ? 15.016 -14.391 -8.039 1 87.5 38 ARG B O 1
ATOM 1931 N N . PHE B 1 39 ? 13.289 -13.281 -7.176 1 82.69 39 PHE B N 1
ATOM 1932 C CA . PHE B 1 39 ? 13.547 -13.68 -5.797 1 82.69 39 PHE B CA 1
ATOM 1933 C C . PHE B 1 39 ? 13.461 -15.188 -5.641 1 82.69 39 PHE B C 1
ATOM 1935 O O . PHE B 1 39 ? 13.938 -15.742 -4.648 1 82.69 39 PHE B O 1
ATOM 1942 N N . TRP B 1 40 ? 13.023 -15.938 -6.57 1 77.88 40 TRP B N 1
ATOM 1943 C CA . TRP B 1 40 ? 12.938 -17.391 -6.477 1 77.88 40 TRP B CA 1
ATOM 1944 C C . TRP B 1 40 ? 14.18 -18.047 -7.078 1 77.88 40 TRP B C 1
ATOM 1946 O O . TRP B 1 40 ? 14.375 -19.25 -6.941 1 77.88 40 TRP B O 1
ATOM 1956 N N . ASP B 1 41 ? 14.867 -17.172 -7.781 1 74.44 41 ASP B N 1
ATOM 1957 C CA . ASP B 1 41 ? 16 -17.719 -8.516 1 74.44 41 ASP B CA 1
ATOM 1958 C C . ASP B 1 41 ? 17.281 -17.641 -7.684 1 74.44 41 ASP B C 1
ATOM 1960 O O . ASP B 1 41 ? 18.344 -17.281 -8.195 1 74.44 41 ASP B O 1
ATOM 1964 N N . SER B 1 42 ? 17.172 -17.828 -6.469 1 68.62 42 SER B N 1
ATOM 1965 C CA . SER B 1 42 ? 18.375 -17.812 -5.664 1 68.62 42 SER B CA 1
ATOM 1966 C C . SER B 1 42 ? 19.219 -19.078 -5.891 1 68.62 42 SER B C 1
ATOM 1968 O O . SER B 1 42 ? 18.672 -20.188 -5.914 1 68.62 42 SER B O 1
ATOM 1970 N N . PRO B 1 43 ? 20.438 -18.797 -6.27 1 64.81 43 PRO B N 1
ATOM 1971 C CA . PRO B 1 43 ? 21.297 -19.969 -6.469 1 64.81 43 PRO B CA 1
ATOM 1972 C C . PRO B 1 43 ? 21.438 -20.828 -5.211 1 64.81 43 PRO B C 1
ATOM 1974 O O . PRO B 1 43 ? 21.75 -22.016 -5.297 1 64.81 43 PRO B O 1
ATOM 1977 N N . SER B 1 44 ? 21.281 -20.219 -4.16 1 65.5 44 SER B N 1
ATOM 1978 C CA . SER B 1 44 ? 21.438 -20.984 -2.932 1 65.5 44 SER B CA 1
ATOM 1979 C C . SER B 1 44 ? 20.188 -21.797 -2.615 1 65.5 44 SER B C 1
ATOM 1981 O O . SER B 1 44 ? 19.094 -21.469 -3.1 1 65.5 44 SER B O 1
ATOM 1983 N N . ASP B 1 45 ? 20.297 -23 -2.258 1 66.56 45 ASP B N 1
ATOM 1984 C CA . ASP B 1 45 ? 19.203 -23.844 -1.798 1 66.56 45 ASP B CA 1
ATOM 1985 C C . ASP B 1 45 ? 18.453 -23.172 -0.645 1 66.56 45 ASP B C 1
ATOM 1987 O O . ASP B 1 45 ? 17.609 -23.812 -0.001 1 66.56 45 ASP B O 1
ATOM 1991 N N . GLU B 1 46 ? 18.75 -21.922 -0.508 1 75.88 46 GLU B N 1
ATOM 1992 C CA . GLU B 1 46 ? 18.094 -21.234 0.61 1 75.88 46 GLU B CA 1
ATOM 1993 C C . GLU B 1 46 ? 16.797 -20.578 0.171 1 75.88 46 GLU B C 1
ATOM 1995 O O . GLU B 1 46 ? 16.688 -20.109 -0.967 1 75.88 46 GLU B O 1
ATOM 2000 N N . ASP B 1 47 ? 15.852 -20.594 1.045 1 85.69 47 ASP B N 1
ATOM 2001 C CA . ASP B 1 47 ? 14.562 -19.969 0.8 1 85.69 47 ASP B CA 1
ATOM 2002 C C . ASP B 1 47 ? 14.695 -18.438 0.765 1 85.69 47 ASP B C 1
ATOM 2004 O O . ASP B 1 47 ? 15.477 -17.859 1.52 1 85.69 47 ASP B O 1
ATOM 2008 N N . PHE B 1 48 ? 14.133 -17.891 -0.184 1 90.5 48 PHE B N 1
ATOM 2009 C CA . PHE B 1 48 ? 13.883 -16.453 -0.067 1 90.5 48 PHE B CA 1
ATOM 2010 C C . PHE B 1 48 ? 12.703 -16.172 0.854 1 90.5 48 PHE B C 1
ATOM 2012 O O . PHE B 1 48 ? 11.648 -16.797 0.721 1 90.5 48 PHE B O 1
ATOM 2019 N N . VAL B 1 49 ? 12.891 -15.273 1.705 1 93.31 49 VAL B N 1
ATOM 2020 C CA . VAL B 1 49 ? 11.844 -14.922 2.662 1 93.31 49 VAL B CA 1
ATOM 2021 C C . VAL B 1 49 ? 11.148 -13.641 2.217 1 93.31 49 VAL B C 1
ATOM 2023 O O . VAL B 1 49 ? 11.797 -12.617 1.985 1 93.31 49 VAL B O 1
ATOM 2026 N N . ILE B 1 50 ? 9.859 -13.758 1.942 1 95.62 50 ILE B N 1
ATOM 2027 C CA . ILE B 1 50 ? 9.016 -12.602 1.646 1 95.62 50 ILE B CA 1
ATOM 2028 C C . ILE B 1 50 ? 8.5 -11.992 2.947 1 95.62 50 ILE B C 1
ATOM 2030 O O . ILE B 1 50 ? 7.824 -12.664 3.73 1 95.62 50 ILE B O 1
ATOM 2034 N N . CYS B 1 51 ? 8.781 -10.688 3.152 1 95.44 51 CYS B N 1
ATOM 2035 C CA . CYS B 1 51 ? 8.414 -10.039 4.406 1 95.44 51 CYS B CA 1
ATOM 2036 C C . CYS B 1 51 ? 7.445 -8.891 4.168 1 95.44 51 CYS B C 1
ATOM 2038 O O . CYS B 1 51 ? 7.395 -8.336 3.068 1 95.44 51 CYS B O 1
ATOM 2040 N N . ASP B 1 52 ? 6.699 -8.68 5.184 1 94.5 52 ASP B N 1
ATOM 2041 C CA . ASP B 1 52 ? 5.922 -7.445 5.211 1 94.5 52 ASP B CA 1
ATOM 2042 C C . ASP B 1 52 ? 6.832 -6.223 5.309 1 94.5 52 ASP B C 1
ATOM 2044 O O . ASP B 1 52 ? 7.809 -6.23 6.062 1 94.5 52 ASP B O 1
ATOM 2048 N N . ALA B 1 53 ? 6.57 -5.211 4.543 1 90.44 53 ALA B N 1
ATOM 2049 C CA . ALA B 1 53 ? 7.426 -4.031 4.465 1 90.44 53 ALA B CA 1
ATOM 2050 C C . ALA B 1 53 ? 7.289 -3.172 5.719 1 90.44 53 ALA B C 1
ATOM 2052 O O . ALA B 1 53 ? 8.195 -2.406 6.059 1 90.44 53 ALA B O 1
ATOM 2053 N N . GLU B 1 54 ? 6.176 -3.248 6.395 1 83.38 54 GLU B N 1
ATOM 2054 C CA . GLU B 1 54 ? 5.871 -2.359 7.512 1 83.38 54 GLU B CA 1
ATOM 2055 C C . GLU B 1 54 ? 6.496 -2.861 8.805 1 83.38 54 GLU B C 1
ATOM 2057 O O . GLU B 1 54 ? 7.195 -2.115 9.492 1 83.38 54 GLU B O 1
ATOM 2062 N N . TRP B 1 55 ? 6.262 -4.156 9.055 1 83.44 55 TRP B N 1
ATOM 2063 C CA . TRP B 1 55 ? 6.668 -4.688 10.352 1 83.44 55 TRP B CA 1
ATOM 2064 C C . TRP B 1 55 ? 7.863 -5.625 10.203 1 83.44 55 TRP B C 1
ATOM 2066 O O . TRP B 1 55 ? 8.492 -5.996 11.195 1 83.44 55 TRP B O 1
ATOM 2076 N N . GLY B 1 56 ? 8.117 -5.996 9.016 1 86.94 56 GLY B N 1
ATOM 2077 C CA . GLY B 1 56 ? 9.242 -6.891 8.773 1 86.94 56 GLY B CA 1
ATOM 2078 C C . GLY B 1 56 ? 8.93 -8.344 9.086 1 86.94 56 GLY B C 1
ATOM 2079 O O . GLY B 1 56 ? 9.828 -9.18 9.117 1 86.94 56 GLY B O 1
ATOM 2080 N N . GLN B 1 57 ? 7.766 -8.641 9.328 1 91.69 57 GLN B N 1
ATOM 2081 C CA . GLN B 1 57 ? 7.355 -10.008 9.633 1 91.69 57 GLN B CA 1
ATOM 2082 C C . GLN B 1 57 ? 7.441 -10.898 8.391 1 91.69 57 GLN B C 1
ATOM 2084 O O . GLN B 1 57 ? 7.086 -10.469 7.293 1 91.69 57 GLN B O 1
ATOM 2089 N N . ASP B 1 58 ? 7.891 -12.188 8.641 1 96.19 58 ASP B N 1
ATOM 2090 C CA . ASP B 1 58 ? 7.898 -13.156 7.547 1 96.19 58 ASP B CA 1
ATOM 2091 C C . ASP B 1 58 ? 6.48 -13.547 7.145 1 96.19 58 ASP B C 1
ATOM 2093 O O . ASP B 1 58 ? 5.648 -13.844 8.008 1 96.19 58 ASP B O 1
ATOM 2097 N N . VAL B 1 59 ? 6.238 -13.57 5.887 1 97.62 59 VAL B N 1
ATOM 2098 C CA . VAL B 1 59 ? 4.902 -13.898 5.402 1 97.62 59 VAL B CA 1
ATOM 2099 C C . VAL B 1 59 ? 4.949 -15.203 4.605 1 97.62 59 VAL B C 1
ATOM 2101 O O . VAL B 1 59 ? 4.148 -16.109 4.84 1 97.62 59 VAL B O 1
ATOM 2104 N N . PHE B 1 60 ? 5.863 -15.289 3.658 1 97.56 60 PHE B N 1
ATOM 2105 C CA . PHE B 1 60 ? 6.031 -16.484 2.846 1 97.56 60 PHE B CA 1
ATOM 2106 C C . PHE B 1 60 ? 7.508 -16.812 2.654 1 97.56 60 PHE B C 1
ATOM 2108 O O . PHE B 1 60 ? 8.367 -15.969 2.926 1 97.56 60 PHE B O 1
ATOM 2115 N N . ARG B 1 61 ? 7.727 -17.984 2.285 1 95.44 61 ARG B N 1
ATOM 2116 C CA . ARG B 1 61 ? 9.023 -18.453 1.818 1 95.44 61 ARG B CA 1
ATOM 2117 C C . ARG B 1 61 ? 8.906 -19.156 0.468 1 95.44 61 ARG B C 1
ATOM 2119 O O . ARG B 1 61 ? 7.875 -19.766 0.171 1 95.44 61 ARG B O 1
ATOM 2126 N N . ILE B 1 62 ? 9.906 -19 -0.287 1 93.25 62 ILE B N 1
ATOM 2127 C CA . ILE B 1 62 ? 9.922 -19.734 -1.547 1 93.25 62 ILE B CA 1
ATOM 2128 C C . ILE B 1 62 ? 11.312 -20.312 -1.786 1 93.25 62 ILE B C 1
ATOM 2130 O O . ILE B 1 62 ? 12.32 -19.625 -1.614 1 93.25 62 ILE B O 1
ATOM 2134 N N . GLN B 1 63 ? 11.242 -21.625 -1.984 1 79.62 63 GLN B N 1
ATOM 2135 C CA . GLN B 1 63 ? 12.508 -22.297 -2.27 1 79.62 63 GLN B CA 1
ATOM 2136 C C . GLN B 1 63 ? 12.961 -22.031 -3.701 1 79.62 63 GLN B C 1
ATOM 2138 O O . GLN B 1 63 ? 12.156 -22.109 -4.637 1 79.62 63 GLN B O 1
ATOM 2143 N N . GLY B 1 64 ? 14.172 -21.5 -3.832 1 66.75 64 GLY B N 1
ATOM 2144 C CA . GLY B 1 64 ? 14.789 -21.297 -5.129 1 66.75 64 GLY B CA 1
ATOM 2145 C C . GLY B 1 64 ? 15.109 -22.594 -5.852 1 66.75 64 GLY B C 1
ATOM 2146 O O . GLY B 1 64 ? 15.883 -23.422 -5.352 1 66.75 64 GLY B O 1
ATOM 2147 N N . THR B 1 65 ? 14.25 -23.047 -6.668 1 69.06 65 THR B N 1
ATOM 2148 C CA . THR B 1 65 ? 14.594 -24.25 -7.402 1 69.06 65 THR B CA 1
ATOM 2149 C C . THR B 1 65 ? 14.688 -23.969 -8.898 1 69.06 65 THR B C 1
ATOM 2151 O O . THR B 1 65 ? 14.117 -23 -9.391 1 69.06 65 THR B O 1
ATOM 2154 N N . THR B 1 66 ? 15.617 -24.562 -9.516 1 63.25 66 THR B N 1
ATOM 2155 C CA . THR B 1 66 ? 15.727 -24.547 -10.969 1 63.25 66 THR B CA 1
ATOM 2156 C C . THR B 1 66 ? 14.602 -25.344 -11.617 1 63.25 66 THR B C 1
ATOM 2158 O O . THR B 1 66 ? 14.438 -25.312 -12.836 1 63.25 66 THR B O 1
ATOM 2161 N N . SER B 1 67 ? 13.836 -25.922 -10.789 1 66.81 67 SER B N 1
ATOM 2162 C CA . SER B 1 67 ? 12.766 -26.766 -11.312 1 66.81 67 SER B CA 1
ATOM 2163 C C . SER B 1 67 ? 11.617 -25.922 -11.852 1 66.81 67 SER B C 1
ATOM 2165 O O . SER B 1 67 ? 11.5 -24.734 -11.523 1 66.81 67 SER B O 1
ATOM 2167 N N . ALA B 1 68 ? 10.875 -26.516 -12.75 1 74.12 68 ALA B N 1
ATOM 2168 C CA . ALA B 1 68 ? 9.664 -25.922 -13.32 1 74.12 68 ALA B CA 1
ATOM 2169 C C . ALA B 1 68 ? 8.594 -25.719 -12.25 1 74.12 68 ALA B C 1
ATOM 2171 O O . ALA B 1 68 ? 7.691 -24.906 -12.414 1 74.12 68 ALA B O 1
ATOM 2172 N N . MET B 1 69 ? 8.812 -26.453 -11.195 1 86.38 69 MET B N 1
ATOM 2173 C CA . MET B 1 69 ? 7.805 -26.359 -10.141 1 86.38 69 MET B CA 1
ATOM 2174 C C . MET B 1 69 ? 8.281 -25.438 -9.023 1 86.38 69 MET B C 1
ATOM 2176 O O . MET B 1 69 ? 9.383 -25.609 -8.5 1 86.38 69 MET B O 1
ATOM 2180 N N . LYS B 1 70 ? 7.523 -24.438 -8.727 1 90.62 70 LYS B N 1
ATOM 2181 C CA . LYS B 1 70 ? 7.785 -23.531 -7.609 1 90.62 70 LYS B CA 1
ATOM 2182 C C . LYS B 1 70 ? 6.809 -23.781 -6.465 1 90.62 70 LYS B C 1
ATOM 2184 O O . LYS B 1 70 ? 5.609 -23.953 -6.691 1 90.62 70 LYS B O 1
ATOM 2189 N N . THR B 1 71 ? 7.41 -23.875 -5.312 1 93.44 71 THR B N 1
ATOM 2190 C CA . THR B 1 71 ? 6.582 -24.109 -4.137 1 93.44 71 THR B CA 1
ATOM 2191 C C . THR B 1 71 ? 6.59 -22.906 -3.209 1 93.44 71 THR B C 1
ATOM 2193 O O . THR B 1 71 ? 7.652 -22.453 -2.766 1 93.44 71 THR B O 1
ATOM 2196 N N . LEU B 1 72 ? 5.461 -22.312 -2.982 1 95.75 72 LEU B N 1
ATOM 2197 C CA . LEU B 1 72 ? 5.305 -21.281 -1.974 1 95.75 72 LEU B CA 1
ATOM 2198 C C . LEU B 1 72 ? 5.004 -21.875 -0.607 1 95.75 72 LEU B C 1
ATOM 2200 O O . LEU B 1 72 ? 4.141 -22.75 -0.488 1 95.75 72 LEU B O 1
ATOM 2204 N N . ARG B 1 73 ? 5.703 -21.406 0.399 1 96.62 73 ARG B N 1
ATOM 2205 C CA . ARG B 1 73 ? 5.59 -21.953 1.751 1 96.62 73 ARG B CA 1
ATOM 2206 C C . ARG B 1 73 ? 5.219 -20.859 2.746 1 96.62 73 ARG B C 1
ATOM 2208 O O . ARG B 1 73 ? 5.441 -19.672 2.488 1 96.62 73 ARG B O 1
ATOM 2215 N N . ASP B 1 74 ? 4.668 -21.344 3.861 1 96.62 74 ASP B N 1
ATOM 2216 C CA . ASP B 1 74 ? 4.445 -20.406 4.953 1 96.62 74 ASP B CA 1
ATOM 2217 C C . ASP B 1 74 ? 5.727 -20.156 5.742 1 96.62 74 ASP B C 1
ATOM 2219 O O . ASP B 1 74 ? 6.773 -20.734 5.422 1 96.62 74 ASP B O 1
ATOM 2223 N N . PRO B 1 75 ? 5.742 -19.281 6.742 1 95.88 75 PRO B N 1
ATOM 2224 C CA . PRO B 1 75 ? 6.961 -18.953 7.488 1 95.88 75 PRO B CA 1
ATOM 2225 C C . PRO B 1 75 ? 7.547 -20.172 8.219 1 95.88 75 PRO B C 1
ATOM 2227 O O . PRO B 1 75 ? 8.734 -20.172 8.547 1 95.88 75 PRO B O 1
ATOM 2230 N N . HIS B 1 76 ? 6.789 -21.141 8.469 1 95.31 76 HIS B N 1
ATOM 2231 C CA . HIS B 1 76 ? 7.254 -22.359 9.133 1 95.31 76 HIS B CA 1
ATOM 2232 C C . HIS B 1 76 ? 7.66 -23.422 8.117 1 95.31 76 HIS B C 1
ATOM 2234 O O . HIS B 1 76 ? 7.816 -24.594 8.469 1 95.31 76 HIS B O 1
ATOM 2240 N N . ARG B 1 77 ? 7.719 -23.062 6.895 1 93.62 77 ARG B N 1
ATOM 2241 C CA . ARG B 1 77 ? 8.219 -23.875 5.793 1 93.62 77 ARG B CA 1
ATOM 2242 C C . ARG B 1 77 ? 7.211 -24.953 5.406 1 93.62 77 ARG B C 1
ATOM 2244 O O . ARG B 1 77 ? 7.566 -25.938 4.77 1 93.62 77 ARG B O 1
ATOM 2251 N N . LYS B 1 78 ? 6.039 -24.766 5.895 1 94.81 78 LYS B N 1
ATOM 2252 C CA . LYS B 1 78 ? 4.973 -25.641 5.41 1 94.81 78 LYS B CA 1
ATOM 2253 C C . LYS B 1 78 ? 4.559 -25.266 3.988 1 94.81 78 LYS B C 1
ATOM 2255 O O . LYS B 1 78 ? 4.219 -24.109 3.717 1 94.81 78 LYS B O 1
ATOM 2260 N N . PRO B 1 79 ? 4.547 -26.266 3.064 1 95.38 79 PRO B N 1
ATOM 2261 C CA . PRO B 1 79 ? 4.105 -25.953 1.703 1 95.38 79 PRO B CA 1
ATOM 2262 C C . PRO B 1 79 ? 2.637 -25.531 1.642 1 95.38 79 PRO B C 1
ATOM 2264 O O . PRO B 1 79 ? 1.792 -26.141 2.309 1 95.38 79 PRO B O 1
ATOM 2267 N N . LEU B 1 80 ? 2.359 -24.516 0.882 1 96.88 80 LEU B N 1
ATOM 2268 C CA . LEU B 1 80 ? 0.995 -24.016 0.723 1 96.88 80 LEU B CA 1
ATOM 2269 C C . LEU B 1 80 ? 0.455 -24.359 -0.665 1 96.88 80 LEU B C 1
ATOM 2271 O O . LEU B 1 80 ? -0.668 -24.844 -0.797 1 96.88 80 LEU B O 1
ATOM 2275 N N . VAL B 1 81 ? 1.213 -24.109 -1.716 1 96.5 81 VAL B N 1
ATOM 2276 C CA . VAL B 1 81 ? 0.802 -24.312 -3.102 1 96.5 81 VAL B CA 1
ATOM 2277 C C . VAL B 1 81 ? 2.02 -24.641 -3.959 1 96.5 81 VAL B C 1
ATOM 2279 O O . VAL B 1 81 ? 3.145 -24.266 -3.627 1 96.5 81 VAL B O 1
ATOM 2282 N N . HIS B 1 82 ? 1.759 -25.344 -5.016 1 95.19 82 HIS B N 1
ATOM 2283 C CA . HIS B 1 82 ? 2.713 -25.594 -6.09 1 95.19 82 HIS B CA 1
ATOM 2284 C C . HIS B 1 82 ? 2.299 -24.891 -7.375 1 95.19 82 HIS B C 1
ATOM 2286 O O . HIS B 1 82 ? 1.118 -24.875 -7.727 1 95.19 82 HIS B O 1
ATOM 2292 N N . MET B 1 83 ? 3.197 -24.281 -7.957 1 95.19 83 MET B N 1
ATOM 2293 C CA . MET B 1 83 ? 2.959 -23.688 -9.273 1 95.19 83 MET B CA 1
ATOM 2294 C C . MET B 1 83 ? 3.822 -24.359 -10.336 1 95.19 83 MET B C 1
ATOM 2296 O O . MET B 1 83 ? 5.031 -24.516 -10.156 1 95.19 83 MET B O 1
ATOM 2300 N N . LYS B 1 84 ? 3.172 -24.734 -11.391 1 93.12 84 LYS B N 1
ATOM 2301 C CA . LYS B 1 84 ? 3.861 -25.422 -12.477 1 93.12 84 LYS B CA 1
ATOM 2302 C C . LYS B 1 84 ? 3.594 -24.75 -13.82 1 93.12 84 LYS B C 1
ATOM 2304 O O . LYS B 1 84 ? 2.443 -24.484 -14.164 1 93.12 84 LYS B O 1
ATOM 2309 N N . ARG B 1 85 ? 4.672 -24.578 -14.531 1 92.25 85 ARG B N 1
ATOM 2310 C CA . ARG B 1 85 ? 4.562 -24.047 -15.891 1 92.25 85 ARG B CA 1
ATOM 2311 C C . ARG B 1 85 ? 4.031 -25.094 -16.844 1 92.25 85 ARG B C 1
ATOM 2313 O O . ARG B 1 85 ? 4.512 -26.234 -16.859 1 92.25 85 ARG B O 1
ATOM 2320 N N . GLU B 1 86 ? 2.98 -24.781 -17.609 1 93 86 GLU B N 1
ATOM 2321 C CA . GLU B 1 86 ? 2.484 -25.672 -18.672 1 93 86 GLU B CA 1
ATOM 2322 C C . GLU B 1 86 ? 3.266 -25.469 -19.969 1 93 86 GLU B C 1
ATOM 2324 O O . GLU B 1 86 ? 2.979 -24.547 -20.734 1 93 86 GLU B O 1
ATOM 2329 N N . LEU B 1 87 ? 4.102 -26.375 -20.344 1 87.06 87 LEU B N 1
ATOM 2330 C CA . LEU B 1 87 ? 5.066 -26.25 -21.422 1 87.06 87 LEU B CA 1
ATOM 2331 C C . LEU B 1 87 ? 4.363 -26.219 -22.781 1 87.06 87 LEU B C 1
ATOM 2333 O O . LEU B 1 87 ? 4.797 -25.516 -23.703 1 87.06 87 LEU B O 1
ATOM 2337 N N . MET B 1 88 ? 3.246 -26.969 -22.922 1 90.5 88 MET B N 1
ATOM 2338 C CA . MET B 1 88 ? 2.598 -27.109 -24.219 1 90.5 88 MET B CA 1
ATOM 2339 C C . MET B 1 88 ? 1.488 -26.078 -24.391 1 90.5 88 MET B C 1
ATOM 2341 O O . MET B 1 88 ? 0.713 -26.156 -25.344 1 90.5 88 MET B O 1
ATOM 2345 N N . ALA B 1 89 ? 1.36 -25.172 -23.453 1 90.19 89 ALA B N 1
ATOM 2346 C CA . ALA B 1 89 ? 0.339 -24.141 -23.578 1 90.19 89 ALA B CA 1
ATOM 2347 C C . ALA B 1 89 ? 0.728 -23.109 -24.641 1 90.19 89 ALA B C 1
ATOM 2349 O O . ALA B 1 89 ? 1.908 -22.797 -24.797 1 90.19 89 ALA B O 1
ATOM 2350 N N . PRO B 1 90 ? -0.258 -22.609 -25.453 1 91.94 90 PRO B N 1
ATOM 2351 C CA . PRO B 1 90 ? 0.035 -21.625 -26.516 1 91.94 90 PRO B CA 1
ATOM 2352 C C . PRO B 1 90 ? 0.575 -20.312 -25.953 1 91.94 90 PRO B C 1
ATOM 2354 O O . PRO B 1 90 ? 1.213 -19.547 -26.688 1 91.94 90 PRO B O 1
ATOM 2357 N N . VAL B 1 91 ? 0.22 -20 -24.812 1 91.38 91 VAL B N 1
ATOM 2358 C CA . VAL B 1 91 ? 0.73 -18.812 -24.141 1 91.38 91 VAL B CA 1
ATOM 2359 C C . VAL B 1 91 ? 1.305 -19.203 -22.781 1 91.38 91 VAL B C 1
ATOM 2361 O O . VAL B 1 91 ? 0.961 -20.25 -22.234 1 91.38 91 VAL B O 1
ATOM 2364 N N . PRO B 1 92 ? 2.25 -18.422 -22.234 1 93 92 PRO B N 1
ATOM 2365 C CA . PRO B 1 92 ? 2.799 -18.75 -20.922 1 93 92 PRO B CA 1
ATOM 2366 C C . PRO B 1 92 ? 1.717 -18.922 -19.859 1 93 92 PRO B C 1
ATOM 2368 O O . PRO B 1 92 ? 1.063 -17.953 -19.469 1 93 92 PRO B O 1
ATOM 2371 N N . THR B 1 93 ? 1.516 -20.141 -19.453 1 95.25 93 THR B N 1
ATOM 2372 C CA . THR B 1 93 ? 0.466 -20.531 -18.516 1 95.25 93 THR B CA 1
ATOM 2373 C C . THR B 1 93 ? 1.054 -21.281 -17.328 1 95.25 93 THR B C 1
ATOM 2375 O O . THR B 1 93 ? 1.853 -22.203 -17.5 1 95.25 93 THR B O 1
ATOM 2378 N N . TYR B 1 94 ? 0.681 -20.859 -16.141 1 95.69 94 TYR B N 1
ATOM 2379 C CA . TYR B 1 94 ? 1.14 -21.453 -14.891 1 95.69 94 TYR B CA 1
ATOM 2380 C C . TYR B 1 94 ? -0.031 -22.016 -14.086 1 95.69 94 TYR B C 1
ATOM 2382 O O . TYR B 1 94 ? -0.942 -21.281 -13.711 1 95.69 94 TYR B O 1
ATOM 2390 N N . ASN B 1 95 ? 0.011 -23.281 -13.883 1 96.94 95 ASN B N 1
ATOM 2391 C CA . ASN B 1 95 ? -1.036 -23.938 -13.109 1 96.94 95 ASN B CA 1
ATOM 2392 C C . ASN B 1 95 ? -0.685 -23.984 -11.625 1 96.94 95 ASN B C 1
ATOM 2394 O O . ASN B 1 95 ? 0.456 -24.281 -11.258 1 96.94 95 ASN B O 1
ATOM 2398 N N . VAL B 1 96 ? -1.64 -23.641 -10.773 1 97.06 96 VAL B N 1
ATOM 2399 C CA . VAL B 1 96 ? -1.438 -23.609 -9.328 1 97.06 96 VAL B CA 1
ATOM 2400 C C . VAL B 1 96 ? -2.223 -24.734 -8.672 1 97.06 96 VAL B C 1
ATOM 2402 O O . VAL B 1 96 ? -3.43 -24.875 -8.891 1 97.06 96 VAL B O 1
ATOM 2405 N N . PHE B 1 97 ? -1.552 -25.531 -7.863 1 96.81 97 PHE B N 1
ATOM 2406 C CA . PHE B 1 97 ? -2.141 -26.688 -7.18 1 96.81 97 PHE B CA 1
ATOM 2407 C C . PHE B 1 97 ? -2.018 -26.531 -5.668 1 96.81 97 PHE B C 1
ATOM 2409 O O . PHE B 1 97 ? -1.006 -26.031 -5.168 1 96.81 97 PHE B O 1
ATOM 2416 N N . ASP B 1 98 ? -3.004 -26.969 -4.996 1 95.81 98 ASP B N 1
ATOM 2417 C CA . ASP B 1 98 ? -2.922 -27.031 -3.539 1 95.81 98 ASP B CA 1
ATOM 2418 C C . ASP B 1 98 ? -1.827 -28 -3.094 1 95.81 98 ASP B C 1
ATOM 2420 O O . ASP B 1 98 ? -1.63 -29.047 -3.711 1 95.81 98 ASP B O 1
ATOM 2424 N N . ALA B 1 99 ? -1.078 -27.688 -2.047 1 94.62 99 ALA B N 1
ATOM 2425 C CA . ALA B 1 99 ? 0.019 -28.531 -1.587 1 94.62 99 ALA B CA 1
ATOM 2426 C C . ALA B 1 99 ? -0.484 -29.609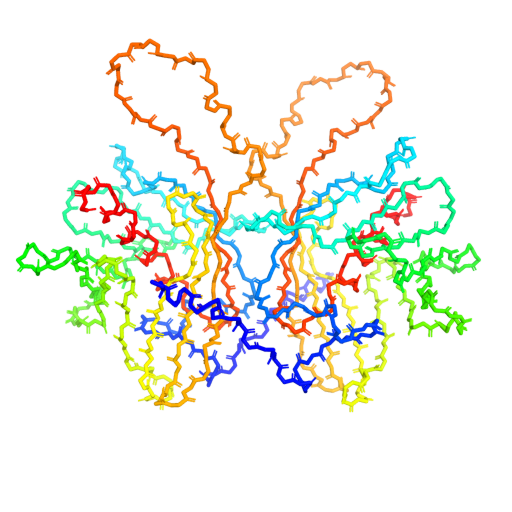 -0.637 1 94.62 99 ALA B C 1
ATOM 2428 O O . ALA B 1 99 ? 0.304 -30.391 -0.109 1 94.62 99 ALA B O 1
ATOM 2429 N N . LYS B 1 100 ? -1.709 -29.594 -0.406 1 92.75 100 LYS B N 1
ATOM 2430 C CA . LYS B 1 100 ? -2.297 -30.672 0.401 1 92.75 100 LYS B CA 1
ATOM 2431 C C . LYS B 1 100 ? -2.268 -32 -0.343 1 92.75 100 LYS B C 1
ATOM 2433 O O . LYS B 1 100 ? -1.811 -32.062 -1.486 1 92.75 100 LYS B O 1
ATOM 2438 N N . ALA B 1 101 ? -2.713 -33.031 0.33 1 91.12 101 ALA B N 1
ATOM 2439 C CA . ALA B 1 101 ? -2.678 -34.375 -0.235 1 91.12 101 ALA B CA 1
ATOM 2440 C C . ALA B 1 101 ? -3.533 -34.438 -1.495 1 91.12 101 ALA B C 1
ATOM 2442 O O . ALA B 1 101 ? -3.209 -35.188 -2.422 1 91.12 101 ALA B O 1
ATOM 2443 N N . SER B 1 102 ? -4.57 -33.688 -1.6 1 89.69 102 SER B N 1
ATOM 2444 C CA . SER B 1 102 ? -5.488 -33.75 -2.734 1 89.69 102 SER B CA 1
ATOM 2445 C C . SER B 1 102 ? -4.824 -33.219 -4.004 1 89.69 102 SER B C 1
ATOM 2447 O O . SER B 1 102 ? -5.211 -33.594 -5.113 1 89.69 102 SER B O 1
ATOM 2449 N N . ALA B 1 103 ? -3.812 -32.312 -3.816 1 91.69 103 ALA B N 1
ATOM 2450 C CA . ALA B 1 103 ? -3.127 -31.688 -4.953 1 91.69 103 ALA B CA 1
ATOM 2451 C C . ALA B 1 103 ? -4.129 -31.156 -5.973 1 91.69 103 ALA B C 1
ATOM 2453 O O . ALA B 1 103 ? -3.93 -31.297 -7.18 1 91.69 103 ALA B O 1
ATOM 2454 N N . ALA B 1 104 ? -5.27 -30.625 -5.547 1 94.88 104 ALA B N 1
ATOM 2455 C CA . ALA B 1 104 ? -6.305 -30.094 -6.43 1 94.88 104 ALA B CA 1
ATOM 2456 C C . ALA B 1 104 ? -5.812 -28.859 -7.184 1 94.88 104 ALA B C 1
ATOM 2458 O O . ALA B 1 104 ? -5.125 -28.016 -6.613 1 94.88 104 ALA B O 1
ATOM 2459 N N . LYS B 1 105 ? -6.184 -28.844 -8.461 1 96.62 105 LYS B N 1
ATOM 2460 C CA . LYS B 1 105 ? -5.902 -27.625 -9.211 1 96.62 105 LYS B CA 1
ATOM 2461 C C . LYS B 1 105 ? -6.805 -26.484 -8.758 1 96.62 105 LYS B C 1
ATOM 2463 O O . LYS B 1 105 ? -8.031 -26.609 -8.758 1 96.62 105 LYS B O 1
ATOM 2468 N N . LEU B 1 106 ? -6.199 -25.391 -8.398 1 96.56 106 LEU B N 1
ATOM 2469 C CA . LEU B 1 106 ? -6.953 -24.266 -7.867 1 96.56 106 LEU B CA 1
ATOM 2470 C C . LEU B 1 106 ? -7.289 -23.266 -8.977 1 96.56 106 LEU B C 1
ATOM 2472 O O . LEU B 1 106 ? -8.445 -22.875 -9.125 1 96.56 106 LEU B O 1
ATOM 2476 N N . PHE B 1 107 ? -6.395 -22.812 -9.742 1 97.25 107 PHE B N 1
ATOM 2477 C CA . PHE B 1 107 ? -6.566 -21.891 -10.859 1 97.25 107 PHE B CA 1
ATOM 2478 C C . PHE B 1 107 ? -5.332 -21.875 -11.75 1 97.25 107 PHE B C 1
ATOM 2480 O O . PHE B 1 107 ? -4.332 -22.531 -11.445 1 97.25 107 PHE B O 1
ATOM 2487 N N . SER B 1 108 ? -5.441 -21.219 -12.852 1 97.69 108 SER B N 1
ATOM 2488 C CA . SER B 1 108 ? -4.32 -21 -13.766 1 97.69 108 SER B CA 1
ATOM 2489 C C . SER B 1 108 ? -4.043 -19.516 -13.969 1 97.69 108 SER B C 1
ATOM 2491 O O . SER B 1 108 ? -4.961 -18.703 -13.906 1 97.69 108 SER B O 1
ATOM 2493 N N . ILE B 1 109 ? -2.803 -19.219 -14.164 1 97.88 109 ILE B N 1
ATOM 2494 C CA . ILE B 1 109 ? -2.367 -17.859 -14.445 1 97.88 109 ILE B CA 1
ATOM 2495 C C . ILE B 1 109 ? -1.816 -17.781 -15.867 1 97.88 109 ILE B C 1
ATOM 2497 O O . ILE B 1 109 ? -0.783 -18.375 -16.172 1 97.88 109 ILE B O 1
ATOM 2501 N N . LYS B 1 110 ? -2.525 -17.125 -16.734 1 97.62 110 LYS B N 1
ATOM 2502 C CA . LYS B 1 110 ? -1.992 -16.766 -18.031 1 97.62 110 LYS B CA 1
ATOM 2503 C C . LYS B 1 110 ? -1.279 -15.414 -17.984 1 97.62 110 LYS B C 1
ATOM 2505 O O . LYS B 1 110 ? -1.92 -14.367 -17.828 1 97.62 110 LYS B O 1
ATOM 2510 N N . ALA B 1 111 ? -0.006 -15.391 -18.109 1 95.31 111 ALA B N 1
ATOM 2511 C CA . ALA B 1 111 ? 0.803 -14.211 -17.812 1 95.31 111 ALA B CA 1
ATOM 2512 C C . ALA B 1 111 ? 0.938 -13.32 -19.047 1 95.31 111 ALA B C 1
ATOM 2514 O O . ALA B 1 111 ? 1.124 -12.109 -18.922 1 95.31 111 ALA B O 1
ATOM 2515 N N . GLN B 1 112 ? 1.037 -13.883 -20.312 1 89.25 112 GLN B N 1
ATOM 2516 C CA . GLN B 1 112 ? 1.18 -13.148 -21.562 1 89.25 112 GLN B CA 1
ATOM 2517 C C . GLN B 1 112 ? 0.215 -13.672 -22.625 1 89.25 112 GLN B C 1
ATOM 2519 O O . GLN B 1 112 ? -0.167 -14.844 -22.594 1 89.25 112 GLN B O 1
ATOM 2524 N N . PRO B 1 113 ? -0.268 -12.781 -23.547 1 91.38 113 PRO B N 1
ATOM 2525 C CA . PRO B 1 113 ? 0.177 -11.398 -23.75 1 91.38 113 PRO B CA 1
ATOM 2526 C C . PRO B 1 113 ? -0.396 -10.438 -22.703 1 91.38 113 PRO B C 1
ATOM 2528 O O . PRO B 1 113 ? 0.134 -9.336 -22.516 1 91.38 113 PRO B O 1
ATOM 2531 N N . GLU B 1 114 ? -1.559 -10.859 -22.109 1 94.19 114 GLU B N 1
ATOM 2532 C CA . GLU B 1 114 ? -2.139 -10.109 -21 1 94.19 114 GLU B CA 1
ATOM 2533 C C . GLU B 1 114 ? -2.412 -11.008 -19.797 1 94.19 114 GLU B C 1
ATOM 2535 O O . GLU B 1 114 ? -2.832 -12.156 -19.953 1 94.19 114 GLU B O 1
ATOM 2540 N N . LEU B 1 115 ? -2.23 -10.43 -18.688 1 97.38 115 LEU B N 1
ATOM 2541 C CA . LEU B 1 115 ? -2.531 -11.219 -17.484 1 97.38 115 LEU B CA 1
ATOM 2542 C C . LEU B 1 115 ? -4.008 -11.602 -17.453 1 97.38 115 LEU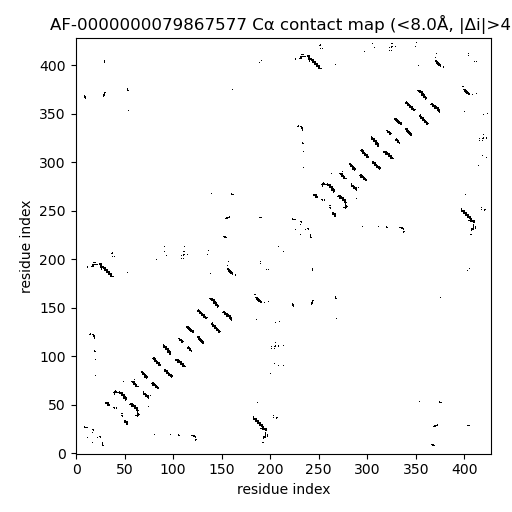 B C 1
ATOM 2544 O O . LEU B 1 115 ? -4.879 -10.758 -17.656 1 97.38 115 LEU B O 1
ATOM 2548 N N . ASN B 1 116 ? -4.23 -12.852 -17.25 1 97.81 116 ASN B N 1
ATOM 2549 C CA . ASN B 1 116 ? -5.586 -13.359 -17.062 1 97.81 116 ASN B CA 1
ATOM 2550 C C . ASN B 1 116 ? -5.629 -14.508 -16.062 1 97.81 116 ASN B C 1
ATOM 2552 O O . ASN B 1 116 ? -5 -15.547 -16.266 1 97.81 116 ASN B O 1
ATOM 2556 N N . VAL B 1 117 ? -6.285 -14.305 -14.945 1 98 117 VAL B N 1
ATOM 2557 C CA . VAL B 1 117 ? -6.57 -15.312 -13.93 1 98 117 VAL B CA 1
ATOM 2558 C C . VAL B 1 117 ? -8.078 -15.422 -13.719 1 98 117 VAL B C 1
ATOM 2560 O O . VAL B 1 117 ? -8.75 -14.414 -13.469 1 98 117 VAL B O 1
ATOM 2563 N N . GLU B 1 118 ? -8.594 -16.578 -13.836 1 95.81 118 GLU B N 1
ATOM 2564 C CA . GLU B 1 118 ? -10.016 -16.812 -13.594 1 95.81 118 GLU B CA 1
ATOM 2565 C C . GLU B 1 118 ? -10.234 -17.906 -12.555 1 95.81 118 GLU B C 1
ATOM 2567 O O . GLU B 1 118 ? -9.562 -18.938 -12.594 1 95.81 118 GLU B O 1
ATOM 2572 N N . PHE B 1 119 ? -11.117 -17.641 -11.711 1 95.5 119 PHE B N 1
ATOM 2573 C CA . PHE B 1 119 ? -11.508 -18.625 -10.703 1 95.5 119 PHE B CA 1
ATOM 2574 C C . PHE B 1 119 ? -12.883 -18.312 -10.133 1 95.5 119 PHE B C 1
ATOM 2576 O O . PHE B 1 119 ? -13.43 -17.234 -10.398 1 95.5 119 PHE B O 1
ATOM 2583 N N . GLN B 1 120 ? -13.398 -19.281 -9.484 1 92.88 120 GLN B N 1
ATOM 2584 C CA . GLN B 1 120 ? -14.633 -19.078 -8.742 1 92.88 120 GLN B CA 1
ATOM 2585 C C . GLN B 1 120 ? -14.352 -18.75 -7.277 1 92.88 120 GLN B C 1
ATOM 2587 O O . GLN B 1 120 ? -13.609 -19.469 -6.609 1 92.88 120 GLN B O 1
ATOM 2592 N N . SER B 1 121 ? -14.859 -17.609 -6.848 1 89.94 121 SER B N 1
ATOM 2593 C CA . SER B 1 121 ? -14.672 -17.25 -5.449 1 89.94 121 SER B CA 1
ATOM 2594 C C . SER B 1 121 ? -15.242 -18.312 -4.52 1 89.94 121 SER B C 1
ATOM 2596 O O . SER B 1 121 ? -16.438 -18.625 -4.59 1 89.94 121 SER B O 1
ATOM 2598 N N . PRO B 1 122 ? -14.398 -18.844 -3.672 1 87.62 122 PRO B N 1
ATOM 2599 C CA . PRO B 1 122 ? -14.938 -19.812 -2.723 1 87.62 122 PRO B CA 1
ATOM 2600 C C . PRO B 1 122 ? -15.961 -19.203 -1.768 1 87.62 122 PRO B C 1
ATOM 2602 O O . PRO B 1 122 ? -16.875 -19.891 -1.308 1 87.62 122 PRO B O 1
ATOM 2605 N N . ALA B 1 123 ? -15.797 -17.953 -1.44 1 83.38 123 ALA B N 1
ATOM 2606 C CA . ALA B 1 123 ? -16.641 -17.266 -0.466 1 83.38 123 ALA B CA 1
ATOM 2607 C C . ALA B 1 123 ? -18 -16.938 -1.057 1 83.38 123 ALA B C 1
ATOM 2609 O O . ALA B 1 123 ? -19.031 -17.094 -0.387 1 83.38 123 ALA B O 1
ATOM 2610 N N . THR B 1 124 ? -18.141 -16.578 -2.285 1 84.31 124 THR B N 1
ATOM 2611 C CA . THR B 1 124 ? -19.391 -16.062 -2.84 1 84.31 124 THR B CA 1
ATOM 2612 C C . THR B 1 124 ? -19.891 -16.953 -3.969 1 84.31 124 THR B C 1
ATOM 2614 O O . THR B 1 124 ? -21.062 -16.859 -4.367 1 84.31 124 THR B O 1
ATOM 2617 N N . GLY B 1 125 ? -19 -17.75 -4.543 1 88.62 125 GLY B N 1
ATOM 2618 C CA . GLY B 1 125 ? -19.344 -18.578 -5.688 1 88.62 125 GLY B CA 1
ATOM 2619 C C . GLY B 1 125 ? -19.312 -17.828 -7.004 1 88.62 125 GLY B C 1
ATOM 2620 O O . GLY B 1 125 ? -19.484 -18.422 -8.07 1 88.62 125 GLY B O 1
ATOM 2621 N N . GLU B 1 126 ? -19 -16.562 -6.977 1 89.88 126 GLU B N 1
ATOM 2622 C CA . GLU B 1 126 ? -18.984 -15.742 -8.18 1 89.88 126 GLU B CA 1
ATOM 2623 C C . GLU B 1 126 ? -17.703 -15.953 -8.984 1 89.88 126 GLU B C 1
ATOM 2625 O O . GLU B 1 126 ? -16.641 -16.234 -8.406 1 89.88 126 GLU B O 1
ATOM 2630 N N . LYS B 1 127 ? -17.906 -15.773 -10.25 1 93.38 127 LYS B N 1
ATOM 2631 C CA . LYS B 1 127 ? -16.719 -15.82 -11.117 1 93.38 127 LYS B CA 1
ATOM 2632 C C . LYS B 1 127 ? -15.859 -14.578 -10.945 1 93.38 127 LYS B C 1
ATOM 2634 O O . LYS B 1 127 ? -16.375 -13.453 -10.922 1 93.38 127 LYS B O 1
ATOM 2639 N N . CYS B 1 128 ? -14.562 -14.805 -10.805 1 94.94 128 CYS B N 1
ATOM 2640 C CA . CYS B 1 128 ? -13.609 -13.703 -10.656 1 94.94 128 CYS B CA 1
ATOM 2641 C C . CYS B 1 128 ? -12.578 -13.719 -11.773 1 94.94 128 CYS B C 1
ATOM 2643 O O . CYS B 1 128 ? -12.125 -14.789 -12.188 1 94.94 128 CYS B O 1
ATOM 2645 N N . ARG B 1 129 ? -12.281 -12.555 -12.219 1 96.25 129 ARG B N 1
ATOM 2646 C CA . ARG B 1 129 ? -11.227 -12.375 -13.211 1 96.25 129 ARG B CA 1
ATOM 2647 C C . ARG B 1 129 ? -10.219 -11.328 -12.758 1 96.25 129 ARG B C 1
ATOM 2649 O O . ARG B 1 129 ? -10.602 -10.266 -12.266 1 96.25 129 ARG B O 1
ATOM 2656 N N . ILE B 1 130 ? -8.961 -11.641 -12.906 1 97 130 ILE B N 1
ATOM 2657 C CA . ILE B 1 130 ? -7.902 -10.719 -12.523 1 97 130 ILE B CA 1
ATOM 2658 C C . ILE B 1 130 ? -7.082 -10.336 -13.75 1 97 130 ILE B C 1
ATOM 2660 O O . ILE B 1 130 ? -6.77 -11.188 -14.586 1 97 130 ILE B O 1
ATOM 2664 N N . GLY B 1 131 ? -6.766 -9.07 -13.828 1 97.31 131 GLY B N 1
ATOM 2665 C CA . GLY B 1 131 ? -5.91 -8.555 -14.891 1 97.31 131 GLY B CA 1
ATOM 2666 C C . GLY B 1 131 ? -4.891 -7.547 -14.391 1 97.31 131 GLY B C 1
ATOM 2667 O O . GLY B 1 131 ? -4.695 -7.391 -13.188 1 97.31 131 GLY B O 1
ATOM 2668 N N . LEU B 1 132 ? -4.102 -7.035 -15.352 1 97 132 LEU B N 1
ATOM 2669 C CA . LEU B 1 132 ? -2.994 -6.133 -15.047 1 97 132 LEU B CA 1
ATOM 2670 C C . LEU B 1 132 ? -3.102 -4.848 -15.867 1 97 132 LEU B C 1
ATOM 2672 O O . LEU B 1 132 ? -3.475 -4.887 -17.047 1 97 132 LEU B O 1
ATOM 2676 N N . ALA B 1 133 ? -2.883 -3.691 -15.266 1 94.31 133 ALA B N 1
ATOM 2677 C CA . ALA B 1 133 ? -2.717 -2.412 -15.945 1 94.31 133 ALA B CA 1
ATOM 2678 C C . ALA B 1 133 ? -1.369 -1.781 -15.609 1 94.31 133 ALA B C 1
ATOM 2680 O O . ALA B 1 133 ? -0.903 -1.87 -14.469 1 94.31 133 ALA B O 1
ATOM 2681 N N . GLY B 1 134 ? -0.731 -1.155 -16.625 1 93.94 134 GLY B N 1
ATOM 2682 C CA . GLY B 1 134 ? 0.53 -0.473 -16.375 1 93.94 134 GLY B CA 1
ATOM 2683 C C . GLY B 1 134 ? 1.711 -1.143 -17.062 1 93.94 134 GLY B C 1
ATOM 2684 O O . GLY B 1 134 ? 1.546 -1.832 -18.062 1 93.94 134 GLY B O 1
ATOM 2685 N N . ASN B 1 135 ? 2.902 -0.864 -16.562 1 93.69 135 ASN B N 1
ATOM 2686 C CA . ASN B 1 135 ? 4.16 -1.325 -17.141 1 93.69 135 ASN B CA 1
ATOM 2687 C C . ASN B 1 135 ? 4.883 -2.291 -16.203 1 93.69 135 ASN B C 1
ATOM 2689 O O . ASN B 1 135 ? 5.648 -1.867 -15.344 1 93.69 135 ASN B O 1
ATOM 2693 N N . TRP B 1 136 ? 4.785 -3.629 -16.391 1 93.94 136 TRP B N 1
ATOM 2694 C CA . TRP B 1 136 ? 5.344 -4.645 -15.508 1 93.94 136 TRP B CA 1
ATOM 2695 C C . TRP B 1 136 ? 6.867 -4.605 -15.531 1 93.94 136 TRP B C 1
ATOM 2697 O O . TRP B 1 136 ? 7.512 -4.637 -14.477 1 93.94 136 TRP B O 1
ATOM 2707 N N . PRO B 1 137 ? 7.527 -4.488 -16.672 1 91.38 137 PRO B N 1
ATOM 2708 C CA . PRO B 1 137 ? 8.992 -4.48 -16.672 1 91.38 137 PRO B CA 1
ATOM 2709 C C . PRO B 1 137 ? 9.578 -3.4 -15.766 1 91.38 137 PRO B C 1
ATOM 2711 O O . PRO B 1 137 ? 10.656 -3.59 -15.188 1 91.38 137 PRO B O 1
ATOM 2714 N N . LYS B 1 138 ? 8.914 -2.354 -15.633 1 90.12 138 LYS B N 1
ATOM 2715 C CA . LYS B 1 138 ? 9.375 -1.262 -14.773 1 90.12 138 LYS B CA 1
ATOM 2716 C C . LYS B 1 138 ? 8.82 -1.401 -13.359 1 90.12 138 LYS B C 1
ATOM 2718 O O . LYS B 1 138 ? 9.078 -0.554 -12.5 1 90.12 138 LYS B O 1
ATOM 2723 N N . ARG B 1 139 ? 7.984 -2.439 -13.094 1 94.06 139 ARG B N 1
ATOM 2724 C CA . ARG B 1 139 ? 7.301 -2.654 -11.82 1 94.06 139 ARG B CA 1
ATOM 2725 C C . ARG B 1 139 ? 6.418 -1.465 -11.469 1 94.06 139 ARG B C 1
ATOM 2727 O O . ARG B 1 139 ? 6.422 -0.999 -10.32 1 94.06 139 ARG B O 1
ATOM 2734 N N . GLN B 1 140 ? 5.832 -0.962 -12.477 1 93.31 140 GLN B N 1
ATOM 2735 C CA . GLN B 1 140 ? 4.832 0.094 -12.359 1 93.31 140 GLN B CA 1
ATOM 2736 C C . GLN B 1 140 ? 3.479 -0.369 -12.898 1 93.31 140 GLN B C 1
ATOM 2738 O O . GLN B 1 140 ? 3.113 -0.056 -14.031 1 93.31 140 GLN B O 1
ATOM 2743 N N . ALA B 1 141 ? 2.768 -1.03 -11.992 1 95.12 141 ALA B N 1
ATOM 2744 C CA . ALA B 1 141 ? 1.57 -1.7 -12.492 1 95.12 141 ALA B CA 1
ATOM 2745 C C . ALA B 1 141 ? 0.523 -1.85 -11.398 1 95.12 141 ALA B C 1
ATOM 2747 O O . ALA B 1 141 ? 0.852 -1.818 -10.211 1 95.12 141 ALA B O 1
ATOM 2748 N N . SER B 1 142 ? -0.681 -1.979 -11.805 1 95.06 142 SER B N 1
ATOM 2749 C CA . SER B 1 142 ? -1.819 -2.25 -10.93 1 95.06 142 SER B CA 1
ATOM 2750 C C . SER B 1 142 ? -2.479 -3.58 -11.273 1 95.06 142 SER B C 1
ATOM 2752 O O . SER B 1 142 ? -2.656 -3.902 -12.453 1 95.06 142 SER B O 1
ATOM 2754 N N . ILE B 1 143 ? -2.787 -4.336 -10.289 1 97.19 143 ILE B N 1
ATOM 2755 C CA . ILE B 1 143 ? -3.533 -5.578 -10.43 1 97.19 143 ILE B CA 1
ATOM 2756 C C . ILE B 1 143 ? -5 -5.344 -10.086 1 97.19 143 ILE B C 1
ATOM 2758 O O . ILE B 1 143 ? -5.32 -4.863 -8.992 1 97.19 143 ILE B O 1
ATOM 2762 N N . TRP B 1 144 ? -5.863 -5.672 -11 1 95.81 144 TRP B N 1
ATOM 2763 C CA . TRP B 1 144 ? -7.277 -5.406 -10.773 1 95.81 144 TRP B CA 1
ATOM 2764 C C . TRP B 1 144 ? -8.094 -6.691 -10.844 1 95.81 144 TRP B C 1
ATOM 2766 O O . TRP B 1 144 ? -7.633 -7.695 -11.398 1 95.81 144 TRP B O 1
ATOM 2776 N N . MET B 1 145 ? -9.273 -6.676 -10.219 1 95.19 145 MET B N 1
ATOM 2777 C CA . MET B 1 145 ? -10.195 -7.809 -10.227 1 95.19 145 MET B CA 1
ATOM 2778 C C . MET B 1 145 ? -11.602 -7.367 -10.625 1 95.19 145 MET B C 1
ATOM 2780 O O . MET B 1 145 ? -12.031 -6.266 -10.273 1 95.19 145 MET B O 1
ATOM 2784 N N . GLU B 1 146 ? -12.203 -8.195 -11.375 1 93.19 146 GLU B N 1
ATOM 2785 C CA . GLU B 1 146 ? -13.625 -8.117 -11.68 1 93.19 146 GLU B CA 1
ATOM 2786 C C . GLU B 1 146 ? -14.383 -9.312 -11.102 1 93.19 146 GLU B C 1
ATOM 2788 O O . GLU B 1 146 ? -13.938 -10.453 -11.242 1 93.19 146 GLU B O 1
ATOM 2793 N N . GLN B 1 147 ? -15.391 -9 -10.375 1 88.94 147 GLN B N 1
ATOM 2794 C CA . GLN B 1 147 ? -16.219 -10.062 -9.812 1 88.94 147 GLN B CA 1
ATOM 2795 C C . GLN B 1 147 ? -17.609 -10.062 -10.43 1 88.94 147 GLN B C 1
ATOM 2797 O O . GLN B 1 147 ? -18.266 -9.016 -10.508 1 88.94 147 GLN B O 1
ATOM 2802 N N . GLY B 1 148 ? -18.062 -11.156 -10.797 1 83.5 148 GLY B N 1
ATOM 2803 C CA . GLY B 1 148 ? -19.375 -11.297 -11.398 1 83.5 148 GLY B CA 1
ATOM 2804 C C . GLY B 1 148 ? -19.422 -10.828 -12.844 1 83.5 148 GLY B C 1
ATOM 2805 O O . GLY B 1 148 ? -18.422 -10.32 -13.367 1 83.5 148 GLY B O 1
ATOM 2806 N N . ARG B 1 149 ? -20.516 -11.039 -13.609 1 74.06 149 ARG B N 1
ATOM 2807 C CA . ARG B 1 149 ? -20.703 -10.734 -15.023 1 74.06 149 ARG B CA 1
ATOM 2808 C C . ARG B 1 149 ? -20.688 -9.227 -15.273 1 74.06 149 ARG B C 1
ATOM 2810 O O . ARG B 1 149 ? -20.172 -8.766 -16.297 1 74.06 149 ARG B O 1
ATOM 2817 N N . LYS B 1 150 ? -21.141 -8.469 -14.375 1 69.31 150 LYS B N 1
ATOM 2818 C CA . LYS B 1 150 ? -21.25 -7.023 -14.57 1 69.31 150 LYS B CA 1
ATOM 2819 C C . LYS B 1 150 ? -20.453 -6.266 -13.516 1 69.31 150 LYS B C 1
ATOM 2821 O O . LYS B 1 150 ? -20.797 -5.145 -13.148 1 69.31 150 LYS B O 1
ATOM 2826 N N . GLY B 1 151 ? -19.422 -6.973 -13.125 1 71.25 151 GLY B N 1
ATOM 2827 C CA . GLY B 1 151 ? -18.812 -6.332 -11.977 1 71.25 151 GLY B CA 1
ATOM 2828 C C . GLY B 1 151 ? -17.812 -5.25 -12.359 1 71.25 151 GLY B C 1
ATOM 2829 O O . GLY B 1 151 ? -17.266 -5.266 -13.461 1 71.25 151 GLY B O 1
ATOM 2830 N N . SER B 1 152 ? -17.703 -4.234 -11.625 1 82.62 152 SER B N 1
ATOM 2831 C CA . SER B 1 152 ? -16.719 -3.16 -11.773 1 82.62 152 SER B CA 1
ATOM 2832 C C . SER B 1 152 ? -15.32 -3.635 -11.414 1 82.62 152 SER B C 1
ATOM 2834 O O . SER B 1 152 ? -15.148 -4.508 -10.562 1 82.62 152 SER B O 1
ATOM 2836 N N . ARG B 1 153 ? -14.375 -3.088 -12.164 1 87.5 153 ARG B N 1
ATOM 2837 C CA . ARG B 1 153 ? -12.969 -3.369 -11.898 1 87.5 153 ARG B CA 1
ATOM 2838 C C . ARG B 1 153 ? -12.492 -2.664 -10.633 1 87.5 153 ARG B C 1
ATOM 2840 O O . ARG B 1 153 ? -12.781 -1.48 -10.43 1 87.5 153 ARG B O 1
ATOM 2847 N N . THR B 1 154 ? -12.023 -3.461 -9.789 1 89.38 154 THR B N 1
ATOM 2848 C CA . THR B 1 154 ? -11.445 -2.92 -8.562 1 89.38 154 THR B CA 1
ATOM 2849 C C . THR B 1 154 ? -9.953 -3.246 -8.484 1 89.38 154 THR B C 1
ATOM 2851 O O . THR B 1 154 ? -9.547 -4.387 -8.727 1 89.38 154 THR B O 1
ATOM 2854 N N . THR B 1 155 ? -9.172 -2.248 -8.172 1 93.31 155 THR B N 1
ATOM 2855 C CA . THR B 1 155 ? -7.754 -2.494 -7.965 1 93.31 155 THR B CA 1
ATOM 2856 C C . THR B 1 155 ? -7.52 -3.227 -6.648 1 93.31 155 THR B C 1
ATOM 2858 O O . THR B 1 155 ? -7.969 -2.773 -5.59 1 93.31 155 THR B O 1
ATOM 2861 N N . ILE B 1 156 ? -6.789 -4.285 -6.711 1 95.69 156 ILE B N 1
ATOM 2862 C CA . ILE B 1 156 ? -6.609 -5.074 -5.5 1 95.69 156 ILE B CA 1
ATOM 2863 C C . ILE B 1 156 ? -5.129 -5.105 -5.121 1 95.69 156 ILE B C 1
ATOM 2865 O O . ILE B 1 156 ? -4.77 -5.566 -4.031 1 95.69 156 ILE B O 1
ATOM 2869 N N . GLY B 1 157 ? -4.281 -4.645 -5.941 1 96.69 157 GLY B N 1
ATOM 2870 C CA . GLY B 1 157 ? -2.863 -4.566 -5.621 1 96.69 157 GLY B CA 1
ATOM 2871 C C . GLY B 1 157 ? -2.098 -3.627 -6.535 1 96.69 157 GLY B C 1
ATOM 2872 O O . GLY B 1 157 ? -2.555 -3.311 -7.633 1 96.69 157 GLY B O 1
ATOM 2873 N N . ARG B 1 158 ? -0.979 -3.197 -6.105 1 96.06 158 ARG B N 1
ATOM 2874 C CA . ARG B 1 158 ? -0.076 -2.33 -6.855 1 96.06 158 ARG B CA 1
ATOM 2875 C C . ARG B 1 158 ? 1.375 -2.76 -6.672 1 96.06 158 ARG B C 1
ATOM 2877 O O . ARG B 1 158 ? 1.777 -3.154 -5.574 1 96.06 158 ARG B O 1
ATOM 2884 N N . VAL B 1 159 ? 2.064 -2.633 -7.727 1 96.62 159 VAL B N 1
ATOM 2885 C CA . VAL B 1 159 ? 3.486 -2.969 -7.73 1 96.62 159 VAL B CA 1
ATOM 2886 C C . VAL B 1 159 ? 4.309 -1.728 -8.078 1 96.62 159 VAL B C 1
ATOM 2888 O O . VAL B 1 159 ? 4 -1.02 -9.039 1 96.62 159 VAL B O 1
ATOM 2891 N N . PHE B 1 160 ? 5.383 -1.421 -7.297 1 94.31 160 PHE B N 1
ATOM 2892 C CA . PHE B 1 160 ? 6.199 -0.238 -7.547 1 94.31 160 PHE B CA 1
ATOM 2893 C C . PHE B 1 160 ? 7.59 -0.401 -6.945 1 94.31 160 PHE B C 1
ATOM 2895 O O . PHE B 1 160 ? 7.809 -1.282 -6.113 1 94.31 160 PHE B O 1
ATOM 2902 N N . ARG B 1 161 ? 8.562 0.431 -7.34 1 92.38 161 ARG B N 1
ATOM 2903 C CA . ARG B 1 161 ? 9.93 0.44 -6.832 1 92.38 161 ARG B CA 1
ATOM 2904 C C . ARG B 1 161 ? 10.188 1.668 -5.965 1 92.38 161 ARG B C 1
ATOM 2906 O O . ARG B 1 161 ? 9.547 2.707 -6.148 1 92.38 161 ARG B O 1
ATOM 2913 N N . PRO B 1 162 ? 11.156 1.507 -4.977 1 86.06 162 PRO B N 1
ATOM 2914 C CA . PRO B 1 162 ? 11.594 2.719 -4.281 1 86.06 162 PRO B CA 1
ATOM 2915 C C . PRO B 1 162 ? 12.312 3.701 -5.203 1 86.06 162 PRO B C 1
ATOM 2917 O O . PRO B 1 162 ? 12.781 3.314 -6.277 1 86.06 162 PRO B O 1
ATOM 2920 N N . ALA B 1 163 ? 12.227 5.035 -4.867 1 74.5 163 ALA B N 1
ATOM 2921 C CA . ALA B 1 163 ? 12.812 6.086 -5.699 1 74.5 163 ALA B CA 1
ATOM 2922 C C . ALA B 1 163 ? 14.281 5.801 -5.992 1 74.5 163 ALA B C 1
ATOM 2924 O O . ALA B 1 163 ? 14.766 6.078 -7.094 1 74.5 163 ALA B O 1
ATOM 2925 N N . GLY B 1 164 ? 15.062 5.43 -5.07 1 65.62 164 GLY B N 1
ATOM 2926 C CA . GLY B 1 164 ? 16.484 5.23 -5.281 1 65.62 164 GLY B CA 1
ATOM 2927 C C . GLY B 1 164 ? 16.797 4.043 -6.172 1 65.62 164 GLY B C 1
ATOM 2928 O O . GLY B 1 164 ? 17.953 3.846 -6.57 1 65.62 164 GLY B O 1
ATOM 2929 N N . SER B 1 165 ? 15.875 3.199 -6.309 1 57 165 SER B N 1
ATOM 2930 C CA . SER B 1 165 ? 16.125 2.002 -7.105 1 57 165 SER B CA 1
ATOM 2931 C C . SER B 1 165 ? 16.109 2.316 -8.594 1 57 165 SER B C 1
ATOM 2933 O O . SER B 1 165 ? 16.547 1.503 -9.414 1 57 165 SER B O 1
ATOM 2935 N N . ARG B 1 166 ? 15.641 3.512 -8.961 1 48.5 166 ARG B N 1
ATOM 2936 C CA . ARG B 1 166 ? 15.703 3.842 -10.383 1 48.5 166 ARG B CA 1
ATOM 2937 C C . ARG B 1 166 ? 17.141 3.908 -10.867 1 48.5 166 ARG B C 1
ATOM 2939 O O . ARG B 1 166 ? 17.953 4.691 -10.352 1 48.5 166 ARG B O 1
ATOM 2946 N N . SER B 1 167 ? 17.859 2.908 -11.18 1 40.91 167 SER B N 1
ATOM 2947 C CA . SER B 1 167 ? 19.188 2.711 -11.758 1 40.91 167 SER B CA 1
ATOM 2948 C C . SER B 1 167 ? 19.516 3.826 -12.742 1 40.91 167 SER B C 1
ATOM 2950 O O . SER B 1 167 ? 18.656 4.277 -13.5 1 40.91 167 SER B O 1
ATOM 2952 N N . SER B 1 168 ? 20.641 4.578 -12.453 1 34.59 168 SER B N 1
ATOM 2953 C CA . SER B 1 168 ? 21.484 5.215 -13.461 1 34.59 168 SER B CA 1
ATOM 2954 C C . SER B 1 168 ? 21.734 4.285 -14.641 1 34.59 168 SER B C 1
ATOM 2956 O O . SER B 1 168 ? 22.656 3.469 -14.609 1 34.59 168 SER B O 1
ATOM 2958 N N . ALA B 1 169 ? 20.953 3.861 -15.469 1 30.75 169 ALA B N 1
ATOM 2959 C CA . ALA B 1 169 ? 21.375 3.336 -16.766 1 30.75 169 ALA B CA 1
ATOM 2960 C C . ALA B 1 169 ? 22.312 4.305 -17.469 1 30.75 169 ALA B C 1
ATOM 2962 O O . ALA B 1 169 ? 21.984 4.836 -18.531 1 30.75 169 ALA B O 1
ATOM 2963 N N . ALA B 1 170 ? 22.953 5.406 -16.906 1 31.36 170 ALA B N 1
ATOM 2964 C CA . ALA B 1 170 ? 23.922 6.031 -17.812 1 31.36 170 ALA B CA 1
ATOM 2965 C C . ALA B 1 170 ? 24.906 5.004 -18.344 1 31.36 170 ALA B C 1
ATOM 2967 O O . ALA B 1 170 ? 25.109 4.895 -19.562 1 31.36 170 ALA B O 1
ATOM 2968 N N . THR B 1 171 ? 26.328 5.074 -17.906 1 30.31 171 THR B N 1
ATOM 2969 C CA . THR B 1 171 ? 27.562 4.891 -18.656 1 30.31 171 THR B CA 1
ATOM 2970 C C . THR B 1 171 ? 27.875 3.408 -18.812 1 30.31 171 THR B C 1
ATOM 2972 O O . THR B 1 171 ? 28.875 3.049 -19.438 1 30.31 171 THR B O 1
ATOM 2975 N N . ALA B 1 172 ? 27.75 2.471 -17.828 1 30.17 172 ALA B N 1
ATOM 2976 C CA . ALA B 1 172 ? 28.641 1.357 -18.109 1 30.17 172 ALA B CA 1
ATOM 2977 C C . ALA B 1 172 ? 28.188 0.57 -19.344 1 30.17 172 ALA B C 1
ATOM 2979 O O . ALA B 1 172 ? 27.188 -0.139 -19.281 1 30.17 172 ALA B O 1
ATOM 2980 N N . ARG B 1 173 ? 28.547 0.961 -20.547 1 31.92 173 ARG B N 1
ATOM 2981 C CA . ARG B 1 173 ? 28.672 0.184 -21.781 1 31.92 173 ARG B CA 1
ATOM 2982 C C . ARG B 1 173 ? 29.281 -1.186 -21.5 1 31.92 173 ARG B C 1
ATOM 2984 O O . ARG B 1 173 ? 29.453 -1.995 -22.406 1 31.92 173 ARG B O 1
ATOM 2991 N N . SER B 1 174 ? 30.609 -1.196 -20.844 1 31.77 174 SER B N 1
ATOM 2992 C CA . SER B 1 174 ? 31.531 -2.23 -21.328 1 31.77 174 SER B CA 1
ATOM 2993 C C . SER B 1 174 ? 30.891 -3.613 -21.219 1 31.77 174 SER B C 1
ATOM 2995 O O . SER B 1 174 ? 30.844 -4.355 -22.203 1 31.77 174 SER B O 1
ATOM 2997 N N . SER B 1 175 ? 31.656 -4.566 -20.266 1 32.59 175 SER B N 1
ATOM 2998 C CA . SER B 1 175 ? 31.984 -5.977 -20.438 1 32.59 175 SER B CA 1
ATOM 2999 C C . SER B 1 175 ? 30.719 -6.84 -20.375 1 32.59 175 SER B C 1
ATOM 3001 O O . SER B 1 175 ? 29.719 -6.434 -19.781 1 32.59 175 SER B O 1
ATOM 3003 N N . SER B 1 176 ? 30.688 -8.039 -21.125 1 35.44 176 SER B N 1
ATOM 3004 C CA . SER B 1 176 ? 29.891 -9.219 -21.469 1 35.44 176 SER B CA 1
ATOM 3005 C C . SER B 1 176 ? 29.234 -9.812 -20.219 1 35.44 176 SER B C 1
ATOM 3007 O O . SER B 1 176 ? 28.734 -10.938 -20.266 1 35.44 176 SER B O 1
ATOM 3009 N N . LEU B 1 177 ? 29.953 -9.609 -19.016 1 34.56 177 LEU B N 1
ATOM 3010 C CA . LEU B 1 177 ? 29.625 -10.547 -17.953 1 34.56 177 LEU B CA 1
ATOM 3011 C C . LEU B 1 177 ? 28.125 -10.664 -17.766 1 34.56 177 LEU B C 1
ATOM 3013 O O . LEU B 1 177 ? 27.359 -9.781 -18.188 1 34.56 177 LEU B O 1
ATOM 3017 N N . SER B 1 178 ? 27.703 -11.758 -16.922 1 39 178 SER B N 1
ATOM 3018 C CA . SER B 1 178 ? 26.406 -12.281 -16.5 1 39 178 SER B CA 1
ATOM 3019 C C . SER B 1 178 ? 25.453 -11.164 -16.094 1 39 178 SER B C 1
ATOM 3021 O O . SER B 1 178 ? 25.766 -10.375 -15.203 1 39 178 SER B O 1
ATOM 3023 N N . SER B 1 179 ? 24.734 -10.516 -16.875 1 41.09 179 SER B N 1
ATOM 3024 C CA . SER B 1 179 ? 23.656 -9.539 -16.797 1 41.09 179 SER B CA 1
ATOM 3025 C C . SER B 1 179 ? 22.875 -9.695 -15.484 1 41.09 179 SER B C 1
ATOM 3027 O O . SER B 1 179 ? 21.828 -10.336 -15.453 1 41.09 179 SER B O 1
ATOM 3029 N N . SER B 1 180 ? 23.484 -10.258 -14.414 1 44.31 180 SER B N 1
ATOM 3030 C CA . SER B 1 180 ? 22.75 -10.242 -13.156 1 44.31 180 SER B CA 1
ATOM 3031 C C . SER B 1 180 ? 22.203 -8.852 -12.852 1 44.31 180 SER B C 1
ATOM 3033 O O . SER B 1 180 ? 22.953 -7.938 -12.539 1 44.31 180 SER B O 1
ATOM 3035 N N . GLN B 1 181 ? 21.312 -8.383 -13.57 1 48.38 181 GLN B N 1
ATOM 3036 C CA . GLN B 1 181 ? 20.609 -7.168 -13.18 1 48.38 181 GLN B CA 1
ATOM 3037 C C . GLN B 1 181 ? 20.438 -7.086 -11.664 1 48.38 181 GLN B C 1
ATOM 3039 O O . GLN B 1 181 ? 20.078 -8.07 -11.023 1 48.38 181 GLN B O 1
ATOM 3044 N N . PRO B 1 182 ? 21.156 -6.18 -11 1 52.72 182 PRO B N 1
ATOM 3045 C CA . PRO B 1 182 ? 21 -6.023 -9.547 1 52.72 182 PRO B CA 1
ATOM 3046 C C . PRO B 1 182 ? 19.578 -6.285 -9.07 1 52.72 182 PRO B C 1
ATOM 3048 O O . PRO B 1 182 ? 18.609 -5.891 -9.742 1 52.72 182 PRO B O 1
ATOM 3051 N N . ASP B 1 183 ? 19.406 -7.41 -8.273 1 62.06 183 ASP B N 1
ATOM 3052 C CA . ASP B 1 183 ? 18.172 -7.715 -7.547 1 62.06 183 ASP B CA 1
ATOM 3053 C C . ASP B 1 183 ? 17.609 -6.465 -6.883 1 62.06 183 ASP B C 1
ATOM 3055 O O . ASP B 1 183 ? 18 -6.105 -5.773 1 62.06 183 ASP B O 1
ATOM 3059 N N . VAL B 1 184 ? 16.781 -5.863 -7.738 1 84.81 184 VAL B N 1
ATOM 3060 C CA . VAL B 1 184 ? 16.203 -4.598 -7.293 1 84.81 184 VAL B CA 1
ATOM 3061 C C . VAL B 1 184 ? 14.93 -4.863 -6.508 1 84.81 184 VAL B C 1
ATOM 3063 O O . VAL B 1 184 ? 14.086 -5.656 -6.934 1 84.81 184 VAL B O 1
ATOM 3066 N N . GLU B 1 185 ? 14.891 -4.352 -5.438 1 90.81 185 GLU B N 1
ATOM 3067 C CA . GLU B 1 185 ? 13.719 -4.445 -4.574 1 90.81 185 GLU B CA 1
ATOM 3068 C C . GLU B 1 185 ? 12.5 -3.793 -5.223 1 90.81 185 GLU B C 1
ATOM 3070 O O . GLU B 1 185 ? 12.625 -2.748 -5.871 1 90.81 185 GLU B O 1
ATOM 3075 N N . TYR B 1 186 ? 11.438 -4.477 -5.078 1 94.69 186 TYR B N 1
ATOM 3076 C CA . TYR B 1 186 ? 10.18 -3.818 -5.398 1 94.69 186 TYR B CA 1
ATOM 3077 C C . TYR B 1 186 ? 9.086 -4.211 -4.406 1 94.69 186 TYR B C 1
ATOM 3079 O O . TYR B 1 186 ? 9.266 -5.145 -3.617 1 94.69 186 TYR B O 1
ATOM 3087 N N . PHE B 1 187 ? 8.016 -3.441 -4.391 1 96.12 187 PHE B N 1
ATOM 3088 C CA . PHE B 1 187 ? 6.957 -3.598 -3.4 1 96.12 187 PHE B CA 1
ATOM 3089 C C . PHE B 1 187 ? 5.664 -4.059 -4.059 1 96.12 187 PHE B C 1
ATOM 3091 O O . PHE B 1 187 ? 5.375 -3.688 -5.199 1 96.12 187 PHE B O 1
ATOM 3098 N N . LEU B 1 188 ? 5 -4.875 -3.375 1 97.62 188 LEU B N 1
ATOM 3099 C CA . LEU B 1 188 ? 3.648 -5.309 -3.715 1 97.62 188 LEU B CA 1
ATOM 3100 C C . LEU B 1 188 ? 2.656 -4.879 -2.639 1 97.62 188 LEU B C 1
ATOM 3102 O O . LEU B 1 188 ? 2.578 -5.5 -1.577 1 97.62 188 LEU B O 1
ATOM 3106 N N . ALA B 1 189 ? 1.883 -3.83 -2.896 1 96.81 189 ALA B N 1
ATOM 3107 C CA . ALA B 1 189 ? 0.806 -3.414 -2 1 96.81 189 ALA B CA 1
ATOM 3108 C C . ALA B 1 189 ? -0.471 -4.203 -2.275 1 96.81 189 ALA B C 1
ATOM 3110 O O . ALA B 1 189 ? -0.873 -4.363 -3.43 1 96.81 189 ALA B O 1
ATOM 3111 N N . ILE B 1 190 ? -1.119 -4.656 -1.218 1 97 190 ILE B N 1
ATOM 3112 C CA . ILE B 1 190 ? -2.266 -5.551 -1.353 1 97 190 ILE B CA 1
ATOM 3113 C C . ILE B 1 190 ? -3.436 -5.016 -0.529 1 97 190 ILE B C 1
ATOM 3115 O O . ILE B 1 190 ? -3.262 -4.633 0.63 1 97 190 ILE B O 1
ATOM 3119 N N . MET B 1 191 ? -4.559 -5.016 -1.146 1 94.56 191 MET B N 1
ATOM 3120 C CA . MET B 1 191 ? -5.781 -4.609 -0.46 1 94.56 191 MET B CA 1
ATOM 3121 C C . MET B 1 191 ? -6.156 -5.609 0.626 1 94.56 191 MET B C 1
ATOM 3123 O O . MET B 1 191 ? -5.938 -6.812 0.47 1 94.56 191 MET B O 1
ATOM 3127 N N . GLY B 1 192 ? -6.754 -5.105 1.759 1 92.31 192 GLY B N 1
ATOM 3128 C CA . GLY B 1 192 ? -7.297 -6.023 2.748 1 92.31 192 GLY B CA 1
ATOM 3129 C C . GLY B 1 192 ? -8.305 -7 2.166 1 92.31 192 GLY B C 1
ATOM 3130 O O . GLY B 1 192 ? -9.117 -6.629 1.313 1 92.31 192 GLY B O 1
ATOM 3131 N N . GLY B 1 193 ? -8.242 -8.273 2.719 1 92.62 193 GLY B N 1
ATOM 3132 C CA . GLY B 1 193 ? -9.195 -9.281 2.281 1 92.62 193 GLY B CA 1
ATOM 3133 C C . GLY B 1 193 ? -8.719 -10.07 1.074 1 92.62 193 GLY B C 1
ATOM 3134 O O . GLY B 1 193 ? -9.359 -11.039 0.666 1 92.62 193 GLY B O 1
ATOM 3135 N N . VAL B 1 194 ? -7.633 -9.68 0.473 1 95.5 194 VAL B N 1
ATOM 3136 C CA . VAL B 1 194 ? -7.133 -10.352 -0.718 1 95.5 194 VAL B CA 1
ATOM 3137 C C . VAL B 1 194 ? -6.094 -11.406 -0.32 1 95.5 194 VAL B C 1
ATOM 3139 O O . VAL B 1 194 ? -5.23 -11.141 0.519 1 95.5 194 VAL B O 1
ATOM 3142 N N . ASP B 1 195 ? -6.223 -12.578 -0.853 1 97.38 195 ASP B N 1
ATOM 3143 C CA . ASP B 1 195 ? -5.277 -13.672 -0.652 1 97.38 195 ASP B CA 1
ATOM 3144 C C . ASP B 1 195 ? -3.871 -13.273 -1.099 1 97.38 195 ASP B C 1
ATOM 3146 O O . ASP B 1 195 ? -3.605 -13.156 -2.297 1 97.38 195 ASP B O 1
ATOM 3150 N N . MET B 1 196 ? -2.99 -13.172 -0.177 1 98.25 196 MET B N 1
ATOM 3151 C CA . MET B 1 196 ? -1.648 -12.68 -0.473 1 98.25 196 MET B CA 1
ATOM 3152 C C . MET B 1 196 ? -0.866 -13.695 -1.301 1 98.25 196 MET B C 1
ATOM 3154 O O . MET B 1 196 ? -0.019 -13.32 -2.113 1 98.25 196 MET B O 1
ATOM 3158 N N . SER B 1 197 ? -1.11 -15 -1.097 1 98.12 197 SER B N 1
ATOM 3159 C CA . SER B 1 197 ? -0.414 -16 -1.895 1 98.12 197 SER B CA 1
ATOM 3160 C C . SER B 1 197 ? -0.763 -15.875 -3.373 1 98.12 197 SER B C 1
ATOM 3162 O O . SER B 1 197 ? 0.107 -16.016 -4.234 1 98.12 197 SER B O 1
ATOM 3164 N N . LEU B 1 198 ? -2.029 -15.625 -3.662 1 98.06 198 LEU B N 1
ATOM 3165 C CA . LEU B 1 198 ? -2.463 -15.375 -5.031 1 98.06 198 LEU B CA 1
ATOM 3166 C C . LEU B 1 198 ? -1.652 -14.25 -5.66 1 98.06 198 LEU B C 1
ATOM 3168 O O . LEU B 1 198 ? -1.146 -14.383 -6.777 1 98.06 198 LEU B O 1
ATOM 3172 N N . MET B 1 199 ? -1.495 -13.172 -4.961 1 98.44 199 MET B N 1
ATOM 3173 C CA . MET B 1 199 ? -0.819 -11.977 -5.453 1 98.44 199 MET B CA 1
ATOM 3174 C C . MET B 1 199 ? 0.66 -12.25 -5.703 1 98.44 199 MET B C 1
ATOM 3176 O O . MET B 1 199 ? 1.211 -11.828 -6.719 1 98.44 199 MET B O 1
ATOM 3180 N N . VAL B 1 200 ? 1.318 -12.945 -4.801 1 98 200 VAL B N 1
ATOM 3181 C CA . VAL B 1 200 ? 2.727 -13.297 -4.945 1 98 200 VAL B CA 1
ATOM 3182 C C . VAL B 1 200 ? 2.906 -14.219 -6.152 1 98 200 VAL B C 1
ATOM 3184 O O . VAL B 1 200 ? 3.832 -14.039 -6.945 1 98 200 VAL B O 1
ATOM 3187 N N . LEU B 1 201 ? 2.023 -15.211 -6.27 1 97.19 201 LEU B N 1
ATOM 3188 C CA . LEU B 1 201 ? 2.104 -16.156 -7.379 1 97.19 201 LEU B CA 1
ATOM 3189 C C . LEU B 1 201 ? 1.961 -15.43 -8.719 1 97.19 201 LEU B C 1
ATOM 3191 O O . LEU B 1 201 ? 2.637 -15.773 -9.688 1 97.19 201 LEU B O 1
ATOM 3195 N N . ILE B 1 202 ? 1.06 -14.469 -8.781 1 97.94 202 ILE B N 1
ATOM 3196 C CA . ILE B 1 202 ? 0.898 -13.664 -9.984 1 97.94 202 ILE B CA 1
ATOM 3197 C C . ILE B 1 202 ? 2.215 -12.961 -10.32 1 97.94 202 ILE B C 1
ATOM 3199 O O . ILE B 1 202 ? 2.645 -12.961 -11.477 1 97.94 202 ILE B O 1
ATOM 3203 N N . CYS B 1 203 ? 2.877 -12.398 -9.32 1 96.81 203 CYS B N 1
ATOM 3204 C CA . CYS B 1 203 ? 4.156 -11.734 -9.547 1 96.81 203 CYS B CA 1
ATOM 3205 C C . CYS B 1 203 ? 5.191 -12.719 -10.086 1 96.81 203 CYS B C 1
ATOM 3207 O O . CYS B 1 203 ? 5.938 -12.391 -11.008 1 96.81 203 CYS B O 1
ATOM 3209 N N . ILE B 1 204 ? 5.27 -13.875 -9.523 1 94.56 204 ILE B N 1
ATOM 3210 C CA . ILE B 1 204 ? 6.207 -14.898 -9.977 1 94.56 204 ILE B CA 1
ATOM 3211 C C . ILE B 1 204 ? 5.934 -15.242 -11.438 1 94.56 204 ILE B C 1
ATOM 3213 O O . ILE B 1 204 ? 6.859 -15.305 -12.25 1 94.56 204 ILE B O 1
ATOM 3217 N N . ALA B 1 205 ? 4.668 -15.453 -11.742 1 95 205 ALA B N 1
ATOM 3218 C CA . ALA B 1 205 ? 4.285 -15.828 -13.102 1 95 205 ALA B CA 1
ATOM 3219 C C . ALA B 1 205 ? 4.664 -14.734 -14.102 1 95 205 ALA B C 1
ATOM 3221 O O . ALA B 1 205 ? 5.191 -15.023 -15.172 1 95 205 ALA B O 1
ATOM 3222 N N . LEU B 1 206 ? 4.355 -13.531 -13.789 1 95.69 206 LEU B N 1
ATOM 3223 C CA . LEU B 1 206 ? 4.664 -12.406 -14.664 1 95.69 206 LEU B CA 1
ATOM 3224 C C . LEU B 1 206 ? 6.168 -12.289 -14.883 1 95.69 206 LEU B C 1
ATOM 3226 O O . LEU B 1 206 ? 6.621 -12.055 -16 1 95.69 206 LEU B O 1
ATOM 3230 N N . GLU B 1 207 ? 6.918 -12.461 -13.82 1 91.81 207 GLU B N 1
ATOM 3231 C CA . GLU B 1 207 ? 8.367 -12.367 -13.93 1 91.81 207 GLU B CA 1
ATOM 3232 C C . GLU B 1 207 ? 8.93 -13.5 -14.797 1 91.81 207 GLU B C 1
ATOM 3234 O O . GLU B 1 207 ? 9.797 -13.273 -15.641 1 91.81 207 GLU B O 1
ATOM 3239 N N . GLN B 1 208 ? 8.477 -14.68 -14.539 1 88.94 208 GLN B N 1
ATOM 3240 C CA . GLN B 1 208 ? 8.938 -15.828 -15.32 1 88.94 208 GLN B CA 1
ATOM 3241 C C . GLN B 1 208 ? 8.602 -15.656 -16.797 1 88.94 208 GLN B C 1
ATOM 3243 O O . GLN B 1 208 ? 9.43 -15.938 -17.672 1 88.94 208 GLN B O 1
ATOM 3248 N N . ALA B 1 209 ? 7.41 -15.211 -17 1 91.31 209 ALA B N 1
ATOM 3249 C CA . ALA B 1 209 ? 6.992 -15.008 -18.391 1 91.31 209 ALA B CA 1
ATOM 3250 C C . ALA B 1 209 ? 7.852 -13.945 -19.078 1 91.31 209 ALA B C 1
ATOM 3252 O O . ALA B 1 209 ? 8.156 -14.055 -20.266 1 91.31 209 ALA B O 1
ATOM 3253 N N . HIS B 1 210 ? 8.172 -12.914 -18.344 1 88.31 210 HIS B N 1
ATOM 3254 C CA . HIS B 1 210 ? 8.984 -11.836 -18.891 1 88.31 210 HIS B CA 1
ATOM 3255 C C . HIS B 1 210 ? 10.414 -12.297 -19.156 1 88.31 210 HIS B C 1
ATOM 3257 O O . HIS B 1 210 ? 11.055 -11.852 -20.109 1 88.31 210 HIS B O 1
ATOM 3263 N N . SER B 1 211 ? 10.898 -13.086 -18.281 1 82.06 211 SER B N 1
ATOM 3264 C CA . SER B 1 211 ? 12.258 -13.586 -18.438 1 82.06 211 SER B CA 1
ATOM 3265 C C . SER B 1 211 ? 12.359 -14.562 -19.609 1 82.06 211 SER B C 1
ATOM 3267 O O . SER B 1 211 ? 13.422 -14.695 -20.219 1 82.06 211 SER B O 1
ATOM 3269 N N . GLU B 1 212 ? 11.367 -15.32 -19.891 1 74.56 212 GLU B N 1
ATOM 3270 C CA . GLU B 1 212 ? 11.352 -16.297 -20.969 1 74.56 212 GLU B CA 1
ATOM 3271 C C . GLU B 1 212 ? 11.188 -15.625 -22.328 1 74.56 212 GLU B C 1
ATOM 3273 O O . GLU B 1 212 ? 11.352 -16.266 -23.375 1 74.56 212 GLU B O 1
ATOM 3278 N N . ARG B 1 213 ? 11.531 -14.312 -22.547 1 65.06 213 ARG B N 1
ATOM 3279 C CA . ARG B 1 213 ? 11.445 -13.539 -23.781 1 65.06 213 ARG B CA 1
ATOM 3280 C C . ARG B 1 213 ? 10.203 -13.922 -24.578 1 65.06 213 ARG B C 1
ATOM 3282 O O . ARG B 1 213 ? 10.305 -14.625 -25.594 1 65.06 213 ARG B O 1
ATOM 3289 N N . TRP B 1 214 ? 9.227 -14.07 -23.922 1 48 214 TRP B N 1
ATOM 3290 C CA . TRP B 1 214 ? 8.094 -14.227 -24.844 1 48 214 TRP B CA 1
ATOM 3291 C C . TRP B 1 214 ? 7.68 -12.875 -25.422 1 48 214 TRP B C 1
ATOM 3293 O O . TRP B 1 214 ? 7.77 -11.844 -24.75 1 48 214 TRP B O 1
#

Secondary structure (DSSP, 8-state):
---------PPPPGGG-B-SS-GGGB-SS-EEEEEETTTT--SSSSEEEEEETTT--EEEEEE--SSSEEEEE-TT--EEEEEEE-TT-SS-EEEEEESSTT--EEEEEE-SSS-EEEEE-TTT--EEEEEEEEEGGGTEEEEEEEESTTPPEEEEEEEE--GGGS---SS-------------EEEEEE-TTBBHHHHHHHHHHHHHHHHTT-/---------PPPPGGG-B-SS-GGGB-SS-EEEEEETTTT--SSSSEEEEEETTT--EEEEEE--SSSEEEEE-TT--EEEEEEE-TT-SS-EEEEEESSTT--EEEEEE-SSS-EEEEE-TTT--EEEEEEEEEGGGTEEEEEEEESTTPPEEEEEEEE--GGGS---SS-------------EEEEEE-TTBBHHHHHHHHHHHHHHHHTT-

Sequence (428 aa):
MGCASSSAIPKLPESHQVAPVEADLCAKAITTLRLRDRFWDSPSDEDFVICDAEWGQDVFRIQGTTSAMKTLRDPHRKPLVHMKRELMAPVPTYNVFDAKASAAKLFSIKAQPELNVEFQSPATGEKCRIGLAGNWPKRQASIWMEQGRKGSRTTIGRVFRPAGSRSSAATARSSSLSSSQPDVEYFLAIMGGVDMSLMVLICIALEQAHSERWMGCASSSAIPKLPESHQVAPVEADLCAKAITTLRLRDRFWDSPSDEDFVICDAEWGQDVFRIQGTTSAMKTLRDPHRKPLVHMKRELMAPVPTYNVFDAKASAAKLFSIKAQPELNVEFQSPATGEKCRIGLAGNWPKRQASIWMEQGRKGSRTTIGRVFRPAGSRSSAATARSSSLSSSQPDVEYFLAIMGGVDMSLMVLICIALEQAHSERW

Solvent-accessible surface area (backbone atoms only — not comparable to full-atom values): 23394 Å² total; per-residue (Å²): 134,82,81,73,72,75,78,66,73,58,75,61,60,61,85,61,39,49,34,73,87,41,70,88,48,28,28,61,35,69,40,41,36,42,46,40,55,67,50,42,66,39,88,48,86,48,64,34,72,32,25,33,44,51,80,58,47,72,56,31,26,27,52,19,50,94,54,69,55,41,44,42,17,34,70,85,67,45,68,52,32,36,34,33,64,43,85,88,48,96,41,55,30,34,41,32,24,40,51,54,92,77,49,46,78,60,42,46,41,29,38,45,98,56,44,42,32,55,41,59,34,74,67,76,64,40,48,33,40,35,38,67,47,76,42,64,95,73,34,26,29,37,33,30,34,28,48,47,97,82,40,65,68,39,62,45,30,38,28,22,44,57,80,83,65,64,69,80,78,73,74,91,74,77,83,87,65,84,80,69,66,76,69,46,58,31,36,39,37,33,38,47,21,33,20,45,62,60,55,53,50,51,52,51,45,41,50,51,42,58,70,64,70,110,135,83,79,75,72,76,76,66,74,58,74,61,60,60,88,60,40,49,32,74,86,41,69,88,47,29,29,60,34,69,40,41,35,43,47,41,56,69,50,43,66,40,87,49,85,48,62,34,72,32,23,33,43,49,80,59,45,71,56,31,26,25,52,21,48,94,54,70,54,41,45,41,18,34,72,85,66,46,68,52,32,35,35,33,65,44,84,87,46,97,42,54,31,35,39,33,23,40,51,53,92,78,49,47,77,59,44,46,40,30,38,45,99,56,44,41,31,55,42,58,34,73,67,77,63,40,49,32,38,33,37,68,48,76,42,65,95,74,33,24,30,36,33,30,36,27,49,48,95,82,41,66,66,39,64,45,30,38,27,21,44,56,80,82,65,64,70,80,81,73,73,90,72,76,83,85,66,83,80,68,66,76,70,47,59,32,37,41,38,32,38,46,22,32,19,47,62,60,56,51,50,50,52,51,44,42,49,52,41,58,70,64,68,110

pLDDT: mean 83.07, std 19.73, range [22.88, 98.5]

Radius of gyration: 22.73 Å; Cα contacts (8 Å, |Δi|>4): 949; chains: 2; bounding box: 55×66×69 Å

Foldseek 3Di:
DPPPVVPPLDADDLVLAQALQDQVQFARAWWKKKDWQVQLQDPDQDWRFIATPPPRHTAWTWGNDPDQKTFIGGPVRHTAKIWGFDPPDPATKIWIFGPDPVRDTRWMWRQPPWTWIWGQGPSPRWIKIKTKADDVVQQFIWIWMATHPPGDIDTFKGKHADPVLPDPPPDDPDDPPDPPPPGGMMMMIGGGNYRVVVVVVSNVSNSVSVVVVD/DPPPPPVPLDADDLVLAQALQDQVQFARAWWKKKDWQVQLQDPDQDWRFIATPPPRHTAWTWGNDPDQKTFIGGPVRHTAKIWGWDPPDPATKIWIFGPDPVRDTRWMWRQPPWTWTWGQGPSPRWIKIKTKADDVVQQFIWIWMATHPPGDIDTFKGKHADPVLPDPPPDDPDDPPDPPPPGGMMMMI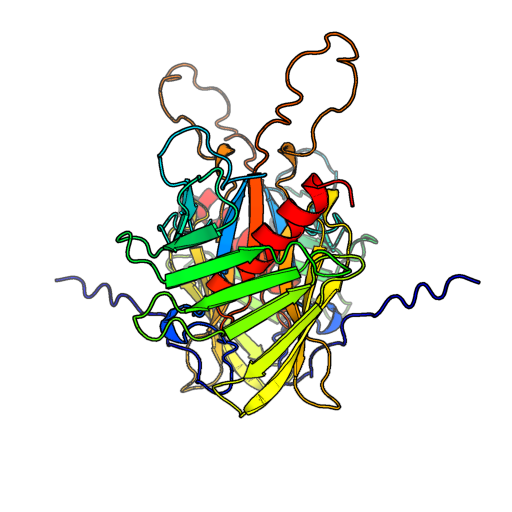GGGNYRVVVVVVSNVSNSVSVVVVD

Organism: NCBI:txid29920

InterPro domains:
  IPR007612 LURP-one-related [PF04525] (32-206)
  IPR025659 Tubby-like, C-terminal [SSF54518] (19-209)
  IPR038595 LURP-one-related superfamily [G3DSA:2.40.160.200] (19-213)